Protein AF-0000000077861173 (afdb_homodimer)

Structure (mmCIF, N/CA/C/O backbone):
data_AF-0000000077861173-model_v1
#
loop_
_entity.id
_entity.type
_entity.pdbx_description
1 polymer 'Triosephosphate isomerase'
#
loop_
_atom_site.group_PDB
_atom_site.id
_atom_site.type_symbol
_atom_site.label_atom_id
_atom_site.label_alt_id
_atom_site.label_comp_id
_atom_site.label_asym_id
_atom_site.label_entity_id
_atom_site.label_seq_id
_atom_site.pdbx_PDB_ins_code
_atom_site.Cartn_x
_atom_site.Cartn_y
_atom_site.Cartn_z
_atom_site.occupancy
_atom_site.B_iso_or_equiv
_atom_site.auth_seq_id
_atom_site.auth_comp_id
_atom_site.auth_asym_id
_atom_site.auth_atom_id
_atom_site.pdbx_PDB_model_num
ATOM 1 N N . MET A 1 1 ? 20.094 -8.312 -11.578 1 61.41 1 MET A N 1
ATOM 2 C CA . MET A 1 1 ? 19.672 -9.531 -10.898 1 61.41 1 MET A CA 1
ATOM 3 C C . MET A 1 1 ? 18.688 -10.328 -11.766 1 61.41 1 MET A C 1
ATOM 5 O O . MET A 1 1 ? 17.969 -9.75 -12.586 1 61.41 1 MET A O 1
ATOM 9 N N . ALA A 1 2 ? 18.875 -11.594 -11.773 1 84.19 2 ALA A N 1
ATOM 10 C CA . ALA A 1 2 ? 18.141 -12.523 -12.617 1 84.19 2 ALA A CA 1
ATOM 11 C C . ALA A 1 2 ? 16.766 -12.828 -12.023 1 84.19 2 ALA A C 1
ATOM 13 O O . ALA A 1 2 ? 16.547 -12.664 -10.82 1 84.19 2 ALA A O 1
ATOM 14 N N . PHE A 1 3 ? 15.789 -12.984 -12.844 1 93.94 3 PHE A N 1
ATOM 15 C CA . PHE A 1 3 ? 14.477 -13.461 -12.414 1 93.94 3 PHE A CA 1
ATOM 16 C C . PHE A 1 3 ? 14.609 -14.758 -11.625 1 93.94 3 PHE A C 1
ATOM 18 O O . PHE A 1 3 ? 15.547 -15.531 -11.836 1 93.94 3 PHE A O 1
ATOM 25 N N . PRO A 1 4 ? 13.75 -14.953 -10.656 1 91.94 4 PRO A N 1
ATOM 26 C CA . PRO A 1 4 ? 13.758 -16.266 -10.016 1 91.94 4 PRO A CA 1
ATOM 27 C C . PRO A 1 4 ? 13.422 -17.391 -10.977 1 91.94 4 PRO A C 1
ATOM 29 O O . PRO A 1 4 ? 12.633 -17.203 -11.914 1 91.94 4 PRO A O 1
ATOM 32 N N . ALA A 1 5 ? 13.984 -18.469 -10.727 1 90.62 5 ALA A N 1
ATOM 33 C CA . ALA A 1 5 ? 13.648 -19.656 -11.516 1 90.62 5 ALA A CA 1
ATOM 34 C C . ALA A 1 5 ? 12.219 -20.109 -11.227 1 90.62 5 ALA A C 1
ATOM 36 O O . ALA A 1 5 ? 11.781 -20.109 -10.07 1 90.62 5 ALA A O 1
ATOM 37 N N . LEU A 1 6 ? 11.531 -20.469 -12.211 1 93.56 6 LEU A N 1
ATOM 38 C CA . LEU A 1 6 ? 10.18 -21 -12.062 1 93.56 6 LEU A CA 1
ATOM 39 C C . LEU A 1 6 ? 10.156 -22.5 -12.352 1 93.56 6 LEU A C 1
ATOM 41 O O . LEU A 1 6 ? 10.211 -22.922 -13.508 1 93.56 6 LEU A O 1
ATOM 45 N N . PRO A 1 7 ? 10.078 -23.281 -11.336 1 93.25 7 PRO A N 1
ATOM 46 C CA . PRO A 1 7 ? 9.961 -24.719 -11.586 1 93.25 7 PRO A CA 1
ATOM 47 C C . PRO A 1 7 ? 8.617 -25.109 -12.211 1 93.25 7 PRO A C 1
ATOM 49 O O . PRO A 1 7 ? 7.812 -24.234 -12.539 1 93.25 7 PRO A O 1
ATOM 52 N N . SER A 1 8 ? 8.398 -26.422 -12.328 1 92.12 8 SER A N 1
ATOM 53 C CA . SER A 1 8 ? 7.273 -26.922 -13.117 1 92.12 8 SER A CA 1
ATOM 54 C C . SER A 1 8 ? 5.949 -26.688 -12.398 1 92.12 8 SER A C 1
ATOM 56 O O . SER A 1 8 ? 4.902 -26.562 -13.039 1 92.12 8 SER A O 1
ATOM 58 N N . ASN A 1 9 ? 5.965 -26.672 -11.078 1 95.06 9 ASN A N 1
ATOM 59 C CA . ASN A 1 9 ? 4.754 -26.469 -10.289 1 95.06 9 ASN A CA 1
ATOM 60 C C . ASN A 1 9 ? 4.875 -25.25 -9.375 1 95.06 9 ASN A C 1
ATOM 62 O O . ASN A 1 9 ? 5.891 -25.078 -8.703 1 95.06 9 ASN A O 1
ATOM 66 N N . LEU A 1 10 ? 3.852 -24.469 -9.414 1 96.75 10 LEU A N 1
ATOM 67 C CA . LEU A 1 10 ? 3.832 -23.266 -8.602 1 96.75 10 LEU A CA 1
ATOM 68 C C . LEU A 1 10 ? 2.629 -23.25 -7.668 1 96.75 10 LEU A C 1
ATOM 70 O O . LEU A 1 10 ? 1.502 -23.5 -8.094 1 96.75 10 LEU A O 1
ATOM 74 N N . LEU A 1 11 ? 2.844 -23.062 -6.395 1 97.31 11 LEU A N 1
ATOM 75 C CA . LEU A 1 11 ? 1.806 -22.828 -5.395 1 97.31 11 LEU A CA 1
ATOM 76 C C . LEU A 1 11 ? 2.006 -21.469 -4.719 1 97.31 11 LEU A C 1
ATOM 78 O O . LEU A 1 11 ? 2.926 -21.297 -3.914 1 97.31 11 LEU A O 1
ATOM 82 N N . ILE A 1 12 ? 1.184 -20.516 -5.066 1 98.44 12 ILE A N 1
ATOM 83 C CA . ILE A 1 12 ? 1.327 -19.156 -4.594 1 98.44 12 ILE A CA 1
ATOM 84 C C . ILE A 1 12 ? 0.092 -18.75 -3.791 1 98.44 12 ILE A C 1
ATOM 86 O O . ILE A 1 12 ? -1.039 -18.938 -4.242 1 98.44 12 ILE A O 1
ATOM 90 N N . ILE A 1 13 ? 0.299 -18.219 -2.605 1 98.56 13 ILE A N 1
ATOM 91 C CA . ILE A 1 13 ? -0.786 -17.891 -1.69 1 98.56 13 ILE A CA 1
ATOM 92 C C . ILE A 1 13 ? -0.92 -16.375 -1.582 1 98.56 13 ILE A C 1
ATOM 94 O O . ILE A 1 13 ? 0.043 -15.68 -1.245 1 98.56 13 ILE A O 1
ATOM 98 N N . SER A 1 14 ? -2.027 -15.883 -1.861 1 98.25 14 SER A N 1
ATOM 99 C CA . SER A 1 14 ? -2.336 -14.469 -1.645 1 98.25 14 SER A CA 1
ATOM 100 C C . SER A 1 14 ? -3.195 -14.273 -0.398 1 98.25 14 SER A C 1
ATOM 102 O O . SER A 1 14 ? -4.258 -14.891 -0.269 1 98.25 14 SER A O 1
ATOM 104 N N . LEU A 1 15 ? -2.795 -13.391 0.45 1 98.56 15 LEU A N 1
ATOM 105 C CA . LEU A 1 15 ? -3.529 -13.188 1.693 1 98.56 15 LEU A CA 1
ATOM 106 C C . LEU A 1 15 ? -4.59 -12.102 1.526 1 98.56 15 LEU A C 1
ATOM 108 O O . LEU A 1 15 ? -5.5 -11.984 2.352 1 98.56 15 LEU A O 1
ATOM 112 N N . LYS A 1 16 ? -4.492 -11.312 0.431 1 97.88 16 LYS A N 1
ATOM 113 C CA . LYS A 1 16 ? -5.324 -10.125 0.315 1 97.88 16 LYS A CA 1
ATOM 114 C C . LYS A 1 16 ? -5.277 -9.289 1.596 1 97.88 16 LYS A C 1
ATOM 116 O O . LYS A 1 16 ? -4.199 -9.016 2.125 1 97.88 16 LYS A O 1
ATOM 121 N N . MET A 1 17 ? -6.383 -8.781 2.014 1 98.25 17 MET A N 1
ATOM 122 C CA . MET A 1 17 ? -6.422 -7.953 3.217 1 98.25 17 MET A CA 1
ATOM 123 C C . MET A 1 17 ? -7.148 -8.672 4.348 1 98.25 17 MET A C 1
ATOM 125 O O . MET A 1 17 ? -7.922 -8.062 5.082 1 98.25 17 MET A O 1
ATOM 129 N N . TYR A 1 18 ? -6.969 -10 4.52 1 98.06 18 TYR A N 1
ATOM 130 C CA . TYR A 1 18 ? -7.73 -10.781 5.484 1 98.06 18 TYR A CA 1
ATOM 131 C C . TYR A 1 18 ? -6.996 -10.859 6.82 1 98.06 18 TYR A C 1
ATOM 133 O O . TYR A 1 18 ? -7.59 -11.227 7.84 1 98.06 18 TYR A O 1
ATOM 141 N N . PHE A 1 19 ? -5.676 -10.602 6.816 1 98.38 19 PHE A N 1
ATOM 142 C CA . PHE A 1 19 ? -4.867 -10.875 8 1 98.38 19 PHE A CA 1
ATOM 143 C C . PHE A 1 19 ? -4.445 -9.578 8.68 1 98.38 19 PHE A C 1
ATOM 145 O O . PHE A 1 19 ? -3.926 -8.664 8.023 1 98.38 19 PHE A O 1
ATOM 152 N N . PRO A 1 20 ? -4.625 -9.469 10.023 1 98.06 20 PRO A N 1
ATOM 153 C CA . PRO A 1 20 ? -3.812 -8.492 10.75 1 98.06 20 PRO A CA 1
ATOM 154 C C . PRO A 1 20 ? -2.322 -8.828 10.727 1 98.06 20 PRO A C 1
ATOM 156 O O . PRO A 1 20 ? -1.948 -9.977 10.477 1 98.06 20 PRO A O 1
ATOM 159 N N . PRO A 1 21 ? -1.5 -7.887 10.992 1 98.31 21 PRO A N 1
ATOM 160 C CA . PRO A 1 21 ? -0.058 -8.086 10.828 1 98.31 21 PRO A CA 1
ATOM 161 C C . PRO A 1 21 ? 0.476 -9.25 11.656 1 98.31 21 PRO A C 1
ATOM 163 O O . PRO A 1 21 ? 1.237 -10.078 11.141 1 98.31 21 PRO A O 1
ATOM 166 N N . ALA A 1 22 ? 0.099 -9.367 12.875 1 98.44 22 ALA A N 1
ATOM 167 C CA . ALA A 1 22 ? 0.604 -10.438 13.727 1 98.44 22 ALA A CA 1
ATOM 168 C C . ALA A 1 22 ? 0.253 -11.812 13.156 1 98.44 22 ALA A C 1
ATOM 170 O O . ALA A 1 22 ? 1.07 -12.734 13.195 1 98.44 22 ALA A O 1
ATOM 171 N N . ARG A 1 23 ? -0.892 -11.938 12.617 1 98.62 23 ARG A N 1
ATOM 172 C CA . ARG A 1 23 ? -1.317 -13.211 12.039 1 98.62 23 ARG A CA 1
ATOM 173 C C . ARG A 1 23 ? -0.504 -13.539 10.789 1 98.62 23 ARG A C 1
ATOM 175 O O . ARG A 1 23 ? -0.162 -14.695 10.555 1 98.62 23 ARG A O 1
ATOM 182 N N . THR A 1 24 ? -0.242 -12.547 9.977 1 98.81 24 THR A N 1
ATOM 183 C CA . THR A 1 24 ? 0.571 -12.766 8.781 1 98.81 24 THR A CA 1
ATOM 184 C C . THR A 1 24 ? 1.924 -13.367 9.156 1 98.81 24 THR A C 1
ATOM 186 O O . THR A 1 24 ? 2.367 -14.336 8.531 1 98.81 24 THR A O 1
ATOM 189 N N . LEU A 1 25 ? 2.559 -12.781 10.195 1 98.81 25 LEU A N 1
ATOM 190 C CA . LEU A 1 25 ? 3.896 -13.211 10.586 1 98.81 25 LEU A CA 1
ATOM 191 C C . LEU A 1 25 ? 3.863 -14.617 11.18 1 98.81 25 LEU A C 1
ATOM 193 O O . LEU A 1 25 ? 4.711 -15.445 10.859 1 98.81 25 LEU A O 1
ATOM 197 N N . ASP A 1 26 ? 2.828 -14.875 11.992 1 98.75 26 ASP A N 1
ATOM 198 C CA . ASP A 1 26 ? 2.656 -16.203 12.547 1 98.75 26 ASP A CA 1
ATOM 199 C C . ASP A 1 26 ? 2.396 -17.234 11.445 1 98.75 26 ASP A C 1
ATOM 201 O O . ASP A 1 26 ? 2.92 -18.344 11.492 1 98.75 26 ASP A O 1
ATOM 205 N N . TYR A 1 27 ? 1.604 -16.844 10.539 1 98.88 27 TYR A N 1
ATOM 206 C CA . TYR A 1 27 ? 1.247 -17.703 9.414 1 98.88 27 TYR A CA 1
ATOM 207 C C . TYR A 1 27 ? 2.479 -18.078 8.602 1 98.88 27 TYR A C 1
ATOM 209 O O . TYR A 1 27 ? 2.689 -19.25 8.273 1 98.88 27 TYR A O 1
ATOM 217 N N . LEU A 1 28 ? 3.299 -17.094 8.227 1 98.81 28 LEU A N 1
ATOM 218 C CA . LEU A 1 28 ? 4.52 -17.344 7.469 1 98.81 28 LEU A CA 1
ATOM 219 C C . LEU A 1 28 ? 5.441 -18.297 8.234 1 98.81 28 LEU A C 1
ATOM 221 O O . LEU A 1 28 ? 5.98 -19.234 7.652 1 98.81 28 LEU A O 1
ATOM 225 N N . ARG A 1 29 ? 5.656 -18.047 9.555 1 98.62 29 ARG A N 1
ATOM 226 C CA . ARG A 1 29 ? 6.492 -18.922 10.367 1 98.62 29 ARG A CA 1
ATOM 227 C C . ARG A 1 29 ? 5.957 -20.344 10.367 1 98.62 29 ARG A C 1
ATOM 229 O O . ARG A 1 29 ? 6.727 -21.312 10.312 1 98.62 29 ARG A O 1
ATOM 236 N N . ALA A 1 30 ? 4.656 -20.422 10.398 1 98.62 30 ALA A N 1
ATOM 237 C CA . ALA A 1 30 ? 4.031 -21.734 10.383 1 98.62 30 ALA A CA 1
ATOM 238 C C . ALA A 1 30 ? 4.266 -22.438 9.047 1 98.62 30 ALA A C 1
ATOM 240 O O . ALA A 1 30 ? 4.516 -23.641 9.008 1 98.62 30 ALA A O 1
ATOM 241 N N . LEU A 1 31 ? 4.168 -21.734 7.945 1 98.38 31 LEU A N 1
ATOM 242 C CA . LEU A 1 31 ? 4.426 -22.312 6.629 1 98.38 31 LEU A CA 1
ATOM 243 C C . LEU A 1 31 ? 5.852 -22.844 6.539 1 98.38 31 LEU A C 1
ATOM 245 O O . LEU A 1 31 ? 6.098 -23.859 5.883 1 98.38 31 LEU A O 1
ATOM 249 N N . LEU A 1 32 ? 6.797 -22.188 7.211 1 97.25 32 LEU A N 1
ATOM 250 C CA . LEU A 1 32 ? 8.211 -22.516 7.109 1 97.25 32 LEU A CA 1
ATOM 251 C C . LEU A 1 32 ? 8.602 -23.578 8.133 1 97.25 32 LEU A C 1
ATOM 253 O O . LEU A 1 32 ? 9.695 -24.141 8.062 1 97.25 32 LEU A O 1
ATOM 257 N N . ASP A 1 33 ? 7.762 -23.828 9.141 1 96.94 33 ASP A N 1
ATOM 258 C CA . ASP A 1 33 ? 8.031 -24.797 10.195 1 96.94 33 ASP A CA 1
ATOM 259 C C . ASP A 1 33 ? 8.164 -26.219 9.625 1 96.94 33 ASP A C 1
ATOM 261 O O . ASP A 1 33 ? 7.219 -26.734 9.023 1 96.94 33 ASP A O 1
ATOM 265 N N . PRO A 1 34 ? 9.32 -26.859 9.836 1 93.94 34 PRO A N 1
ATOM 266 C CA . PRO A 1 34 ? 9.531 -28.203 9.281 1 93.94 34 PRO A CA 1
ATOM 267 C C . PRO A 1 34 ? 8.484 -29.203 9.758 1 93.94 34 PRO A C 1
ATOM 269 O O . PRO A 1 34 ? 8.188 -30.172 9.047 1 93.94 34 PRO A O 1
ATOM 272 N N . GLN A 1 35 ? 7.859 -28.953 10.828 1 95.12 35 GLN A N 1
ATOM 273 C CA . GLN A 1 35 ? 6.859 -29.875 11.375 1 95.12 35 GLN A CA 1
ATOM 274 C C . GLN A 1 35 ? 5.613 -29.906 10.492 1 95.12 35 GLN A C 1
ATOM 276 O O . GLN A 1 35 ? 4.848 -30.875 10.531 1 95.12 35 GLN A O 1
ATOM 281 N N . ASN A 1 36 ? 5.465 -28.906 9.695 1 95.56 36 ASN A N 1
ATOM 282 C CA . ASN A 1 36 ? 4.258 -28.828 8.883 1 95.56 36 ASN A CA 1
ATOM 283 C C . ASN A 1 36 ? 4.473 -29.422 7.496 1 95.56 36 ASN A C 1
ATOM 285 O O . ASN A 1 36 ? 3.52 -29.594 6.734 1 95.56 36 ASN A O 1
ATOM 289 N N . ASP A 1 37 ? 5.676 -29.734 7.133 1 94.38 37 ASP A N 1
ATOM 290 C CA . ASP A 1 37 ? 6.031 -30.469 5.93 1 94.38 37 ASP A CA 1
ATOM 291 C C . ASP A 1 37 ? 5.531 -29.766 4.672 1 94.38 37 ASP A C 1
ATOM 293 O O . ASP A 1 37 ? 5.02 -30.406 3.754 1 94.38 37 ASP A O 1
ATOM 297 N N . ILE A 1 38 ? 5.586 -28.438 4.66 1 96.25 38 ILE A N 1
ATOM 298 C CA . ILE A 1 38 ? 5.129 -27.641 3.525 1 96.25 38 ILE A CA 1
ATOM 299 C C . ILE A 1 38 ? 6.312 -27.312 2.617 1 96.25 38 ILE A C 1
ATOM 301 O O . ILE A 1 38 ? 6.289 -27.625 1.423 1 96.25 38 ILE A O 1
ATOM 305 N N . VAL A 1 39 ? 7.324 -26.75 3.232 1 94.75 39 VAL A N 1
ATOM 306 C CA . VAL A 1 39 ? 8.555 -26.453 2.508 1 94.75 39 VAL A CA 1
ATOM 307 C C . VAL A 1 39 ? 9.531 -27.625 2.66 1 94.75 39 VAL A C 1
ATOM 309 O O . VAL A 1 39 ? 10.156 -27.781 3.711 1 94.75 39 VAL A O 1
ATOM 312 N N . ARG A 1 40 ? 9.703 -28.391 1.607 1 90.06 40 ARG A N 1
ATOM 313 C CA . ARG A 1 40 ? 10.57 -29.562 1.659 1 90.06 40 ARG A CA 1
ATOM 314 C C . ARG A 1 40 ? 11.727 -29.438 0.672 1 90.06 40 ARG A C 1
ATOM 316 O O . ARG A 1 40 ? 11.508 -29.25 -0.526 1 90.06 40 ARG A O 1
ATOM 323 N N . PRO A 1 41 ? 12.883 -29.688 1.15 1 84.31 41 PRO A N 1
ATOM 324 C CA . PRO A 1 41 ? 14.055 -29.594 0.269 1 84.31 41 PRO A CA 1
ATOM 325 C C . PRO A 1 41 ? 13.969 -30.547 -0.928 1 84.31 41 PRO A C 1
ATOM 327 O O . PRO A 1 41 ? 14.414 -30.203 -2.025 1 84.31 41 PRO A O 1
ATOM 330 N N . ALA A 1 42 ? 13.383 -31.641 -0.751 1 84.94 42 ALA A N 1
ATOM 331 C CA . ALA A 1 42 ? 13.32 -32.656 -1.801 1 84.94 42 ALA A CA 1
ATOM 332 C C . ALA A 1 42 ? 12.469 -32.188 -2.973 1 84.94 42 ALA A C 1
ATOM 334 O O . ALA A 1 42 ? 12.609 -32.656 -4.094 1 84.94 42 ALA A O 1
ATOM 335 N N . ASN A 1 43 ? 11.617 -31.203 -2.717 1 88.38 43 ASN A N 1
ATOM 336 C CA . ASN A 1 43 ? 10.672 -30.75 -3.73 1 88.38 43 ASN A CA 1
ATOM 337 C C . ASN A 1 43 ? 11.094 -29.406 -4.328 1 88.38 43 ASN A C 1
ATOM 339 O O . ASN A 1 43 ? 10.43 -28.891 -5.227 1 88.38 43 ASN A O 1
ATOM 343 N N . ARG A 1 44 ? 12.164 -28.828 -3.969 1 85.5 44 ARG A N 1
ATOM 344 C CA . ARG A 1 44 ? 12.523 -27.453 -4.25 1 85.5 44 ARG A CA 1
ATOM 345 C C . ARG A 1 44 ? 12.734 -27.234 -5.742 1 85.5 44 ARG A C 1
ATOM 347 O O . ARG A 1 44 ? 12.508 -26.125 -6.25 1 85.5 44 ARG A O 1
ATOM 354 N N . SER A 1 45 ? 13.156 -28.25 -6.402 1 88 45 SER A N 1
ATOM 355 C CA . SER A 1 45 ? 13.422 -28.109 -7.832 1 88 45 SER A CA 1
ATOM 356 C C . SER A 1 45 ? 12.148 -28.297 -8.648 1 88 45 SER A C 1
ATOM 358 O O . SER A 1 45 ? 12.117 -28 -9.844 1 88 45 SER A O 1
ATOM 360 N N . LYS A 1 46 ? 11.086 -28.734 -8.023 1 92.56 46 LYS A N 1
ATOM 361 C CA . LYS A 1 46 ? 9.883 -29.094 -8.773 1 92.56 46 LYS A CA 1
ATOM 362 C C . LYS A 1 46 ? 8.688 -28.25 -8.336 1 92.56 46 LYS A C 1
ATOM 364 O O . LYS A 1 46 ? 7.672 -28.188 -9.031 1 92.56 46 LYS A O 1
ATOM 369 N N . LEU A 1 47 ? 8.805 -27.672 -7.156 1 93.94 47 LEU A N 1
ATOM 370 C CA . LEU A 1 47 ? 7.684 -26.953 -6.562 1 93.94 47 LEU A CA 1
ATOM 371 C C . LEU A 1 47 ? 8.141 -25.625 -5.992 1 93.94 47 LEU A C 1
ATOM 373 O O . LEU A 1 47 ? 9.039 -25.578 -5.152 1 93.94 47 LEU A O 1
ATOM 377 N N . LEU A 1 48 ? 7.551 -24.578 -6.48 1 94.56 48 LEU A N 1
ATOM 378 C CA . LEU A 1 48 ? 7.789 -23.25 -5.926 1 94.56 48 LEU A CA 1
ATOM 379 C C . LEU A 1 48 ? 6.621 -22.812 -5.051 1 94.56 48 LEU A C 1
ATOM 381 O O . LEU A 1 48 ? 5.461 -22.906 -5.461 1 94.56 48 LEU A O 1
ATOM 385 N N . LEU A 1 49 ? 6.938 -22.453 -3.836 1 96.81 49 LEU A N 1
ATOM 386 C CA . LEU A 1 49 ? 5.98 -21.875 -2.904 1 96.81 49 LEU A CA 1
ATOM 387 C C . LEU A 1 49 ? 6.238 -20.375 -2.715 1 96.81 49 LEU A C 1
ATOM 389 O O . LEU A 1 49 ? 7.395 -19.953 -2.652 1 96.81 49 LEU A O 1
ATOM 393 N N . ALA A 1 50 ? 5.215 -19.625 -2.686 1 98.25 50 ALA A N 1
ATOM 394 C CA . ALA A 1 50 ? 5.355 -18.188 -2.432 1 98.25 50 ALA A CA 1
ATOM 395 C C . ALA A 1 50 ? 4.18 -17.656 -1.612 1 98.25 50 ALA A C 1
ATOM 397 O O . ALA A 1 50 ? 3.072 -18.203 -1.686 1 98.25 50 ALA A O 1
ATOM 398 N N . LEU A 1 51 ? 4.441 -16.688 -0.816 1 98.88 51 LEU A N 1
ATOM 399 C CA . LEU A 1 51 ? 3.418 -15.961 -0.074 1 98.88 51 LEU A CA 1
ATOM 400 C C . LEU A 1 51 ? 3.344 -14.508 -0.532 1 98.88 51 LEU A C 1
ATOM 402 O O . LEU A 1 51 ? 4.375 -13.836 -0.665 1 98.88 51 LEU A O 1
ATOM 406 N N . ILE A 1 52 ? 2.178 -14.062 -0.796 1 98.88 52 ILE A N 1
ATOM 407 C CA . ILE A 1 52 ? 1.913 -12.664 -1.116 1 98.88 52 ILE A CA 1
ATOM 408 C C . ILE A 1 52 ? 1.124 -12.016 0.018 1 98.88 52 ILE A C 1
ATOM 410 O O . ILE A 1 52 ? -0.107 -12.086 0.046 1 98.88 52 ILE A O 1
ATOM 414 N N . PRO A 1 53 ? 1.797 -11.422 0.961 1 98.88 53 PRO A N 1
ATOM 415 C CA . PRO A 1 53 ? 1.14 -10.758 2.09 1 98.88 53 PRO A CA 1
ATOM 416 C C . PRO A 1 53 ? 0.737 -9.32 1.775 1 98.88 53 PRO A C 1
ATOM 418 O O . PRO A 1 53 ? 0.959 -8.844 0.66 1 98.88 53 PRO A O 1
ATOM 421 N N . ASP A 1 54 ? 0.074 -8.672 2.705 1 98.25 54 ASP A N 1
ATOM 422 C CA . ASP A 1 54 ? -0.201 -7.246 2.545 1 98.25 54 ASP A CA 1
ATOM 423 C C . ASP A 1 54 ? 1.093 -6.434 2.539 1 98.25 54 ASP A C 1
ATOM 425 O O . ASP A 1 54 ? 2.143 -6.926 2.959 1 98.25 54 ASP A O 1
ATOM 429 N N . PHE A 1 55 ? 1.084 -5.203 2.117 1 98.75 55 PHE A N 1
ATOM 430 C CA . PHE A 1 55 ? 2.268 -4.367 1.954 1 98.75 55 PHE A CA 1
ATOM 431 C C . PHE A 1 55 ? 2.965 -4.148 3.291 1 98.75 55 PHE A C 1
ATOM 433 O O . PHE A 1 55 ? 4.195 -4.145 3.361 1 98.75 55 PHE A O 1
ATOM 440 N N . LEU A 1 56 ? 2.176 -4.004 4.332 1 98.69 56 LEU A N 1
ATOM 441 C CA . LEU A 1 56 ? 2.688 -3.566 5.625 1 98.69 56 LEU A CA 1
ATOM 442 C C . LEU A 1 56 ? 3.564 -4.645 6.258 1 98.69 56 LEU A C 1
ATOM 444 O O . LEU A 1 56 ? 4.402 -4.344 7.109 1 98.69 56 LEU A O 1
ATOM 448 N N . THR A 1 57 ? 3.416 -5.898 5.797 1 98.75 57 THR A N 1
ATOM 449 C CA . THR A 1 57 ? 4.148 -6.984 6.441 1 98.75 57 THR A CA 1
ATOM 450 C C . THR A 1 57 ? 5.238 -7.523 5.523 1 98.75 57 THR A C 1
ATOM 452 O O . THR A 1 57 ? 5.906 -8.508 5.852 1 98.75 57 THR A O 1
ATOM 455 N N . ILE A 1 58 ? 5.441 -6.859 4.391 1 98.88 58 ILE A N 1
ATOM 456 C CA . ILE A 1 58 ? 6.48 -7.32 3.477 1 98.88 58 ILE A CA 1
ATOM 457 C C . ILE A 1 58 ? 7.848 -7.227 4.152 1 98.88 58 ILE A C 1
ATOM 459 O O . ILE A 1 58 ? 8.641 -8.164 4.09 1 98.88 58 ILE A O 1
ATOM 463 N N . TYR A 1 59 ? 8.125 -6.125 4.844 1 98.75 59 TYR A N 1
ATOM 464 C CA . TYR A 1 59 ? 9.422 -5.914 5.477 1 98.75 59 TYR A CA 1
ATOM 465 C C . TYR A 1 59 ? 9.711 -7 6.504 1 98.75 59 TYR A C 1
ATOM 467 O O . TYR A 1 59 ? 10.719 -7.699 6.41 1 98.75 59 TYR A O 1
ATOM 475 N N . PRO A 1 60 ? 8.805 -7.219 7.477 1 98.62 60 PRO A N 1
ATOM 476 C CA . PRO A 1 60 ? 9.094 -8.258 8.461 1 98.62 60 PRO A CA 1
ATOM 477 C C . PRO A 1 60 ? 9.047 -9.664 7.867 1 98.62 60 PRO A C 1
ATOM 479 O O . PRO A 1 60 ? 9.75 -10.562 8.336 1 98.62 60 PRO A O 1
ATOM 482 N N . CYS A 1 61 ? 8.242 -9.906 6.824 1 98.88 61 CYS A N 1
ATOM 483 C CA . CYS A 1 61 ? 8.25 -11.195 6.141 1 98.88 61 CYS A CA 1
ATOM 484 C C . CYS A 1 61 ? 9.602 -11.461 5.496 1 98.88 61 CYS A C 1
ATOM 486 O O . CYS A 1 61 ? 10.117 -12.578 5.543 1 98.88 61 CYS A O 1
ATOM 488 N N . HIS A 1 62 ? 10.133 -10.422 4.879 1 98.56 62 HIS A N 1
ATOM 489 C CA . HIS A 1 62 ? 11.461 -10.547 4.297 1 98.56 62 HIS A CA 1
ATOM 490 C C . HIS A 1 62 ? 12.492 -10.938 5.348 1 98.56 62 HIS A C 1
ATOM 492 O O . HIS A 1 62 ? 13.359 -11.781 5.094 1 98.56 62 HIS A O 1
ATOM 498 N N . GLU A 1 63 ? 12.422 -10.336 6.539 1 98.25 63 GLU A N 1
ATOM 499 C CA . GLU A 1 63 ? 13.344 -10.656 7.625 1 98.25 63 GLU A CA 1
ATOM 500 C C . GLU A 1 63 ? 13.188 -12.102 8.07 1 98.25 63 GLU A C 1
ATOM 502 O O . GLU A 1 63 ? 14.18 -12.789 8.32 1 98.25 63 GLU A O 1
ATOM 507 N N . ILE A 1 64 ? 11.938 -12.531 8.172 1 98.38 64 ILE A N 1
ATOM 508 C CA . ILE A 1 64 ? 11.664 -13.906 8.57 1 98.38 64 ILE A CA 1
ATOM 509 C C . ILE A 1 64 ? 12.258 -14.867 7.543 1 98.38 64 ILE A C 1
ATOM 511 O O . ILE A 1 64 ? 12.922 -15.844 7.906 1 98.38 64 ILE A O 1
ATOM 515 N N . LEU A 1 65 ? 12.094 -14.594 6.27 1 97.62 65 LEU A N 1
ATOM 516 C CA . LEU A 1 65 ? 12.578 -15.453 5.199 1 97.62 65 LEU A CA 1
ATOM 517 C C . LEU A 1 65 ? 14.102 -15.469 5.16 1 97.62 65 LEU A C 1
ATOM 519 O O . LEU A 1 65 ? 14.719 -16.516 4.926 1 97.62 65 LEU A O 1
ATOM 523 N N . ALA A 1 66 ? 14.695 -14.305 5.379 1 96.19 66 ALA A N 1
ATOM 524 C CA . ALA A 1 66 ? 16.156 -14.219 5.414 1 96.19 66 ALA A CA 1
ATOM 525 C C . ALA A 1 66 ? 16.734 -15.078 6.535 1 96.19 66 ALA A C 1
ATOM 527 O O . ALA A 1 66 ? 17.734 -15.781 6.34 1 96.19 66 ALA A O 1
ATOM 528 N N . ARG A 1 67 ? 16.141 -15.055 7.711 1 96.25 67 ARG A N 1
ATOM 529 C CA . ARG A 1 67 ? 16.578 -15.859 8.844 1 96.25 67 ARG A CA 1
ATOM 530 C C . ARG A 1 67 ? 16.375 -17.344 8.57 1 96.25 67 ARG A C 1
ATOM 532 O O . ARG A 1 67 ? 17.219 -18.172 8.922 1 96.25 67 ARG A O 1
ATOM 539 N N . TYR A 1 68 ? 15.297 -17.609 7.957 1 95.75 68 TYR A N 1
ATOM 540 C CA . TYR A 1 68 ? 15.016 -18.984 7.594 1 95.75 68 TYR A CA 1
ATOM 541 C C . TYR A 1 68 ? 16.078 -19.531 6.641 1 95.75 68 TYR A C 1
ATOM 543 O O . TYR A 1 68 ? 16.641 -20.594 6.879 1 95.75 68 TYR A O 1
ATOM 551 N N . GLU A 1 69 ? 16.359 -18.75 5.609 1 93.31 69 GLU A N 1
ATOM 552 C CA . GLU A 1 69 ? 17.359 -19.172 4.629 1 93.31 69 GLU A CA 1
ATOM 553 C C . GLU A 1 69 ? 18.734 -19.312 5.266 1 93.31 69 GLU A C 1
ATOM 555 O O . GLU A 1 69 ? 19.5 -20.219 4.922 1 93.31 69 GLU A O 1
ATOM 560 N N . ALA A 1 70 ? 19.047 -18.438 6.176 1 94 70 ALA A N 1
ATOM 561 C CA . ALA A 1 70 ? 20.328 -18.469 6.867 1 94 70 ALA A CA 1
ATOM 562 C C . ALA A 1 70 ? 20.453 -19.719 7.734 1 94 70 ALA A C 1
ATOM 564 O O . ALA A 1 70 ? 21.562 -20.141 8.062 1 94 70 ALA A O 1
ATOM 565 N N . SER A 1 71 ? 19.375 -20.266 8.117 1 93 71 SER A N 1
ATOM 566 C CA . SER A 1 71 ? 19.359 -21.438 8.984 1 93 71 SER A CA 1
ATOM 567 C C . SER A 1 71 ? 19.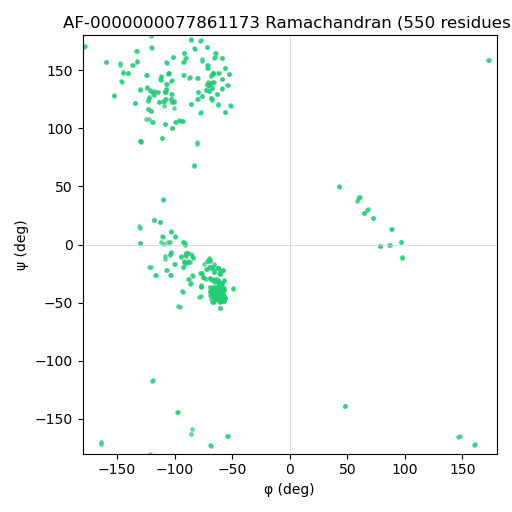531 -22.734 8.18 1 93 71 SER A C 1
ATOM 569 O O . SER A 1 71 ? 19.781 -23.797 8.742 1 93 71 SER A O 1
ATOM 571 N N . LEU A 1 72 ? 19.422 -22.625 6.887 1 89.88 72 LEU A N 1
ATOM 572 C CA . LEU A 1 72 ? 19.516 -23.781 6.008 1 89.88 72 LEU A CA 1
ATOM 573 C C . LEU A 1 72 ? 20.953 -24.031 5.574 1 89.88 72 LEU A C 1
ATOM 575 O O . LEU A 1 72 ? 21.797 -23.125 5.664 1 89.88 72 LEU A O 1
ATOM 579 N N . ALA A 1 73 ? 21.25 -25.234 5.125 1 87.94 73 ALA A N 1
ATOM 580 C CA . ALA A 1 73 ? 22.547 -25.531 4.5 1 87.94 73 ALA A CA 1
ATOM 581 C C . ALA A 1 73 ? 22.672 -24.812 3.156 1 87.94 73 ALA A C 1
ATOM 583 O O . ALA A 1 73 ? 21.688 -24.609 2.455 1 87.94 73 ALA A O 1
ATOM 584 N N . PRO A 1 74 ? 23.875 -24.406 2.832 1 82.75 74 PRO A N 1
ATOM 585 C CA . PRO A 1 74 ? 24.094 -23.656 1.595 1 82.75 74 PRO A CA 1
ATOM 586 C C . PRO A 1 74 ? 23.453 -24.328 0.377 1 82.75 74 PRO A C 1
ATOM 588 O O . PRO A 1 74 ? 22.922 -23.641 -0.504 1 82.75 74 PRO A O 1
ATOM 591 N N . GLU A 1 75 ? 23.484 -25.578 0.322 1 81.06 75 GLU A N 1
ATOM 592 C CA . GLU A 1 75 ? 22.953 -26.328 -0.809 1 81.06 75 GLU A CA 1
ATOM 593 C C . GLU A 1 75 ? 21.422 -26.281 -0.832 1 81.06 75 GLU A C 1
ATOM 595 O O . GLU A 1 75 ? 20.797 -26.594 -1.854 1 81.06 75 GLU A O 1
ATOM 600 N N . ASP A 1 76 ? 20.922 -25.844 0.29 1 78 76 ASP A N 1
ATOM 601 C CA . ASP A 1 76 ? 19.469 -25.875 0.426 1 78 76 ASP A CA 1
ATOM 602 C C . ASP A 1 76 ? 18.859 -24.5 0.169 1 78 76 ASP A C 1
ATOM 604 O O . ASP A 1 76 ? 17.641 -24.312 0.267 1 78 76 ASP A O 1
ATOM 608 N N . VAL A 1 77 ? 19.672 -23.578 -0.252 1 77.69 77 VAL A N 1
ATOM 609 C CA . VAL A 1 77 ? 19.188 -22.219 -0.412 1 77.69 77 VAL A CA 1
ATOM 610 C C . VAL A 1 77 ? 19.078 -21.875 -1.896 1 77.69 77 VAL A C 1
ATOM 612 O O . VAL A 1 77 ? 18.375 -20.922 -2.271 1 77.69 77 VAL A O 1
ATOM 615 N N . SER A 1 78 ? 19.625 -22.766 -2.775 1 78.25 78 SER A N 1
ATOM 616 C CA . SER A 1 78 ? 19.625 -22.484 -4.207 1 78.25 78 SER A CA 1
ATOM 617 C C . SER A 1 78 ? 18.969 -23.625 -4.992 1 78.25 78 SER A C 1
ATOM 619 O O . SER A 1 78 ? 19.5 -24.734 -5.039 1 78.25 78 SER A O 1
ATOM 621 N N . PRO A 1 79 ? 17.75 -23.266 -5.48 1 80.62 79 PRO A N 1
ATOM 622 C CA . PRO A 1 79 ? 17.016 -22 -5.496 1 80.62 79 PRO A CA 1
ATOM 623 C C . PRO A 1 79 ? 16.281 -21.734 -4.184 1 80.62 79 PRO A C 1
ATOM 625 O O . PRO A 1 79 ? 16.125 -22.625 -3.357 1 80.62 79 PRO A O 1
ATOM 628 N N . PRO A 1 80 ? 15.812 -20.531 -4.055 1 81.69 80 PRO A N 1
ATOM 629 C CA . PRO A 1 80 ? 15.117 -20.219 -2.805 1 81.69 80 PRO A CA 1
ATOM 630 C C . PRO A 1 80 ? 13.914 -21.141 -2.562 1 81.69 80 PRO A C 1
ATOM 632 O O . PRO A 1 80 ? 13.117 -21.375 -3.477 1 81.69 80 PRO A O 1
ATOM 635 N N . PRO A 1 81 ? 13.805 -21.641 -1.392 1 85.38 81 PRO A N 1
ATOM 636 C CA . PRO A 1 81 ? 12.742 -22.594 -1.078 1 85.38 81 PRO A CA 1
ATOM 637 C C . PRO A 1 81 ? 11.367 -21.953 -0.993 1 85.38 81 PRO A C 1
ATOM 639 O O . PRO A 1 81 ? 10.352 -22.656 -1.052 1 85.38 81 PRO A O 1
ATOM 642 N N . PHE A 1 82 ? 11.422 -20.672 -0.774 1 94.62 82 PHE A N 1
ATOM 643 C CA . PHE A 1 82 ? 10.18 -19.938 -0.535 1 94.62 82 PHE A CA 1
ATOM 644 C C . PHE A 1 82 ? 10.32 -18.484 -0.969 1 94.62 82 PHE A C 1
ATOM 646 O O . PHE A 1 82 ? 11.297 -17.812 -0.62 1 94.62 82 PHE A O 1
ATOM 653 N N . LEU A 1 83 ? 9.359 -18.016 -1.781 1 97.31 83 LEU A N 1
ATOM 654 C CA . LEU A 1 83 ? 9.477 -16.656 -2.314 1 97.31 83 LEU A CA 1
ATOM 655 C C . LEU A 1 83 ? 8.477 -15.719 -1.649 1 97.31 83 LEU A C 1
ATOM 657 O O . LEU A 1 83 ? 7.484 -16.172 -1.078 1 97.31 83 LEU A O 1
ATOM 661 N N . LEU A 1 84 ? 8.82 -14.469 -1.699 1 98.75 84 LEU A N 1
ATOM 662 C CA . LEU A 1 84 ? 7.977 -13.383 -1.219 1 98.75 84 LEU A CA 1
ATOM 663 C C . LEU A 1 84 ? 7.402 -12.586 -2.385 1 98.75 84 LEU A C 1
ATOM 665 O O . LEU A 1 84 ? 8.109 -12.281 -3.344 1 98.75 84 LEU A O 1
ATOM 669 N N . GLY A 1 85 ? 6.105 -12.312 -2.312 1 98.88 85 GLY A N 1
ATOM 670 C CA . GLY A 1 85 ? 5.477 -11.5 -3.34 1 98.88 85 GLY A CA 1
ATOM 671 C C . GLY A 1 85 ? 4.832 -10.242 -2.791 1 98.88 85 GLY A C 1
ATOM 672 O O . GLY A 1 85 ? 4.926 -9.961 -1.594 1 98.88 85 GLY A O 1
ATOM 673 N N . ALA A 1 86 ? 4.254 -9.484 -3.68 1 98.94 86 ALA A N 1
ATOM 674 C CA . ALA A 1 86 ? 3.49 -8.281 -3.359 1 98.94 86 ALA A CA 1
ATOM 675 C C . ALA A 1 86 ? 2.158 -8.266 -4.105 1 98.94 86 ALA A C 1
ATOM 677 O O . ALA A 1 86 ? 2.025 -8.867 -5.168 1 98.94 86 ALA A O 1
ATOM 678 N N . GLN A 1 87 ? 1.238 -7.543 -3.609 1 98.81 87 GLN A N 1
ATOM 679 C CA . GLN A 1 87 ? -0.129 -7.605 -4.113 1 98.81 87 GLN A CA 1
ATOM 680 C C . GLN A 1 87 ? -0.345 -6.605 -5.246 1 98.81 87 GLN A C 1
ATOM 682 O O . GLN A 1 87 ? -1.437 -6.527 -5.812 1 98.81 87 GLN A O 1
ATOM 687 N N . ASP A 1 88 ? 0.652 -5.746 -5.5 1 98.69 88 ASP A N 1
ATOM 688 C CA . ASP A 1 88 ? 0.604 -4.711 -6.527 1 98.69 88 ASP A CA 1
ATOM 689 C C . ASP A 1 88 ? 1.917 -3.934 -6.586 1 98.69 88 ASP A C 1
ATOM 691 O O . ASP A 1 88 ? 2.789 -4.113 -5.734 1 98.69 88 ASP A O 1
ATOM 695 N N . CYS A 1 89 ? 2.039 -3.146 -7.566 1 98.5 89 CYS A N 1
ATOM 696 C CA . CYS A 1 89 ? 3.08 -2.125 -7.613 1 98.5 89 CYS A CA 1
ATOM 697 C C . CYS A 1 89 ? 2.719 -1.021 -8.602 1 98.5 89 CYS A C 1
ATOM 699 O O . CYS A 1 89 ? 1.856 -1.208 -9.461 1 98.5 89 CYS A O 1
ATOM 701 N N . PHE A 1 90 ? 3.279 0.113 -8.414 1 98.31 90 PHE A N 1
ATOM 702 C CA . PHE A 1 90 ? 3.158 1.195 -9.383 1 98.31 90 PHE A CA 1
ATOM 703 C C . PHE A 1 90 ? 4.082 0.963 -10.578 1 98.31 90 PHE A C 1
ATOM 705 O O . PHE A 1 90 ? 4.824 -0.019 -10.609 1 98.31 90 PHE A O 1
ATOM 712 N N . TRP A 1 91 ? 4.012 1.833 -11.578 1 98.5 91 TRP A N 1
ATOM 713 C CA . TRP A 1 91 ? 4.801 1.58 -12.781 1 98.5 91 TRP A CA 1
ATOM 714 C C . TRP A 1 91 ? 6.035 2.477 -12.82 1 98.5 91 TRP A C 1
ATOM 716 O O . TRP A 1 91 ? 6.906 2.305 -13.672 1 98.5 91 TRP A O 1
ATOM 726 N N . GLU A 1 92 ? 6.172 3.434 -11.891 1 98.25 92 GLU A N 1
ATOM 727 C CA . GLU A 1 92 ? 7.379 4.23 -11.727 1 98.25 92 GLU A CA 1
ATOM 728 C C . GLU A 1 92 ? 8.172 3.791 -10.492 1 98.25 92 GLU A C 1
ATOM 730 O O . GLU A 1 92 ? 7.586 3.424 -9.477 1 98.25 92 GLU A O 1
ATOM 735 N N . PRO A 1 93 ? 9.477 3.895 -10.562 1 98.25 93 PRO A N 1
ATOM 736 C CA . PRO A 1 93 ? 10.281 3.445 -9.422 1 98.25 93 PRO A CA 1
ATOM 737 C C . PRO A 1 93 ? 10.273 4.441 -8.266 1 98.25 93 PRO A C 1
ATOM 739 O O . PRO A 1 93 ? 10.391 4.047 -7.102 1 98.25 93 PRO A O 1
ATOM 742 N N . LEU A 1 94 ? 10.266 5.766 -8.594 1 97.94 94 LEU A N 1
ATOM 743 C CA . LEU A 1 94 ? 10.266 6.863 -7.629 1 97.94 94 LEU A CA 1
ATOM 744 C C . LEU A 1 94 ? 9.492 8.062 -8.164 1 97.94 94 LEU A C 1
ATOM 746 O O . LEU A 1 94 ? 9.344 8.211 -9.375 1 97.94 94 LEU A O 1
ATOM 750 N N . GLY A 1 95 ? 8.992 8.914 -7.242 1 97.25 95 GLY A N 1
ATOM 751 C CA . GLY A 1 95 ? 8.391 10.156 -7.688 1 97.25 95 GLY A CA 1
ATOM 752 C C . GLY A 1 95 ? 7.227 10.602 -6.824 1 97.25 95 GLY A C 1
ATOM 753 O O . GLY A 1 95 ? 7.094 10.164 -5.68 1 97.25 95 GLY A O 1
ATOM 754 N N . ALA A 1 96 ? 6.445 11.586 -7.395 1 96.38 96 ALA A N 1
ATOM 755 C CA . ALA A 1 96 ? 5.332 12.211 -6.68 1 96.38 96 ALA A CA 1
ATOM 756 C C . ALA A 1 96 ? 4.074 11.352 -6.773 1 96.38 96 ALA A C 1
ATOM 758 O O . ALA A 1 96 ? 3.064 11.773 -7.344 1 96.38 96 ALA A O 1
ATOM 759 N N . TYR A 1 97 ? 4.164 10.211 -6.121 1 97.62 97 TYR A N 1
ATOM 760 C CA . TYR A 1 97 ? 3.059 9.25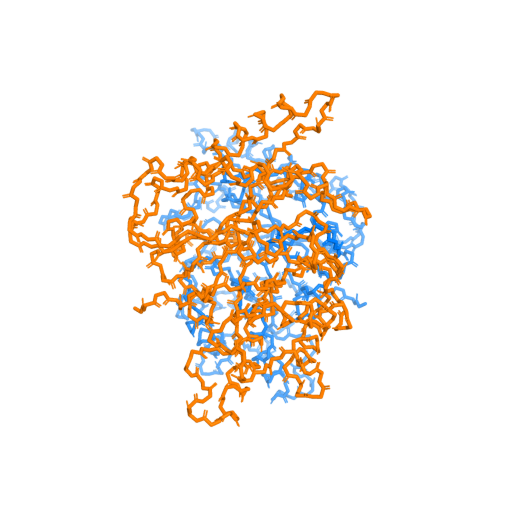8 -6.168 1 97.62 97 TYR A CA 1
ATOM 761 C C . TYR A 1 97 ? 2.66 8.812 -4.766 1 97.62 97 TYR A C 1
ATOM 763 O O . TYR A 1 97 ? 3.143 7.793 -4.27 1 97.62 97 TYR A O 1
ATOM 771 N N . THR A 1 98 ? 1.75 9.586 -4.184 1 97.75 98 THR A N 1
ATOM 772 C CA . THR A 1 98 ? 1.276 9.359 -2.82 1 97.75 98 THR A CA 1
ATOM 773 C C . THR A 1 98 ? 0.482 8.062 -2.732 1 97.75 98 THR A C 1
ATOM 775 O O . THR A 1 98 ? -0.439 7.836 -3.52 1 97.75 98 THR A O 1
ATOM 778 N N . GLY A 1 99 ? 0.868 7.184 -1.848 1 97.38 99 GLY A N 1
ATOM 779 C CA . GLY A 1 99 ? 0.084 5.992 -1.554 1 97.38 99 GLY A CA 1
ATOM 780 C C . GLY A 1 99 ? 0.392 4.832 -2.479 1 97.38 99 GLY A C 1
ATOM 781 O O . GLY A 1 99 ? -0.212 3.764 -2.365 1 97.38 99 GLY A O 1
ATOM 782 N N . GLU A 1 100 ? 1.297 5.023 -3.434 1 97.75 100 GLU A N 1
ATOM 783 C CA . GLU A 1 100 ? 1.671 3.939 -4.336 1 97.75 100 GLU A CA 1
ATOM 784 C C . GLU A 1 100 ? 2.867 3.158 -3.797 1 97.75 100 GLU A C 1
ATOM 786 O O . GLU A 1 100 ? 3.52 3.592 -2.846 1 97.75 100 GLU A O 1
ATOM 791 N N . VAL A 1 101 ? 3.084 2 -4.352 1 98.62 101 VAL A N 1
ATOM 792 C CA . VAL A 1 101 ? 4.148 1.104 -3.916 1 98.62 101 VAL A CA 1
ATOM 793 C C . VAL A 1 101 ? 5.199 0.972 -5.02 1 98.62 101 VAL A C 1
ATOM 795 O O . VAL A 1 101 ? 4.887 0.545 -6.133 1 98.62 101 VAL A O 1
ATOM 798 N N . SER A 1 102 ? 6.402 1.276 -4.73 1 98.81 102 SER A N 1
ATOM 799 C CA . SER A 1 102 ? 7.516 1.332 -5.676 1 98.81 102 SER A CA 1
ATOM 800 C C . SER A 1 102 ? 8.008 -0.067 -6.035 1 98.81 102 SER A C 1
ATOM 802 O O . SER A 1 102 ? 8.336 -0.862 -5.152 1 98.81 102 SER A O 1
ATOM 804 N N . PRO A 1 103 ? 8.094 -0.351 -7.352 1 98.75 103 PRO A N 1
ATOM 805 C CA . PRO A 1 103 ? 8.719 -1.626 -7.719 1 98.75 103 PRO A CA 1
ATOM 806 C C . PRO A 1 103 ? 10.18 -1.717 -7.285 1 98.75 103 PRO A C 1
ATOM 808 O O . PRO A 1 103 ? 10.656 -2.801 -6.945 1 98.75 103 PRO A O 1
ATOM 811 N N . LEU A 1 104 ? 10.844 -0.605 -7.25 1 98.69 104 LEU A N 1
ATOM 812 C CA . LEU A 1 104 ? 12.219 -0.554 -6.766 1 98.69 104 LEU A CA 1
ATOM 813 C C . LEU A 1 104 ? 12.289 -0.928 -5.289 1 98.69 104 LEU A C 1
ATOM 815 O O . LEU A 1 104 ? 13.148 -1.712 -4.883 1 98.69 104 LEU A O 1
ATOM 819 N N . ALA A 1 105 ? 11.398 -0.354 -4.508 1 98.75 105 ALA A N 1
ATOM 820 C CA . ALA A 1 105 ? 11.359 -0.64 -3.076 1 98.75 105 ALA A CA 1
ATOM 821 C C . ALA A 1 105 ? 11.023 -2.104 -2.818 1 98.75 105 ALA A C 1
ATOM 823 O O . ALA A 1 105 ? 11.594 -2.734 -1.928 1 98.75 105 ALA A O 1
ATOM 824 N N . LEU A 1 106 ? 10.047 -2.594 -3.598 1 98.81 106 LEU A N 1
ATOM 825 C CA . LEU A 1 106 ? 9.68 -4 -3.463 1 98.81 106 LEU A CA 1
ATOM 826 C C . LEU A 1 106 ? 10.891 -4.898 -3.709 1 98.81 106 LEU A C 1
ATOM 828 O O . LEU A 1 106 ? 11.156 -5.812 -2.924 1 98.81 106 LEU A O 1
ATOM 832 N N . ARG A 1 107 ? 11.586 -4.629 -4.758 1 98.38 107 ARG A N 1
ATOM 833 C CA . ARG A 1 107 ? 12.781 -5.41 -5.07 1 98.38 107 ARG A CA 1
ATOM 834 C C . ARG A 1 107 ? 13.797 -5.328 -3.936 1 98.38 107 ARG A C 1
ATOM 836 O O . ARG A 1 107 ? 14.367 -6.344 -3.535 1 98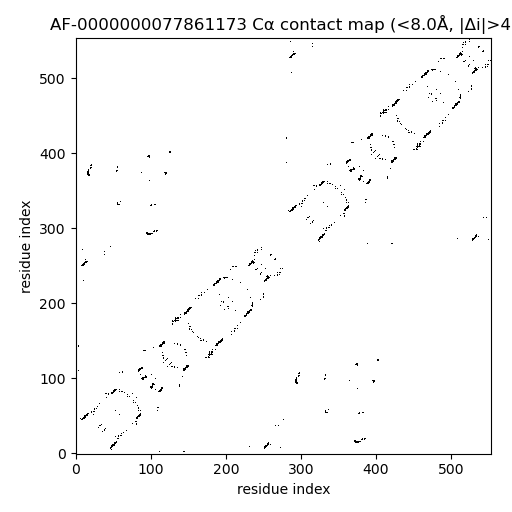.38 107 ARG A O 1
ATOM 843 N N . ASP A 1 108 ? 13.984 -4.152 -3.389 1 97.88 108 ASP A N 1
ATOM 844 C CA . ASP A 1 108 ? 14.93 -3.934 -2.295 1 97.88 108 ASP A CA 1
ATOM 845 C C . ASP A 1 108 ? 14.523 -4.734 -1.057 1 97.88 108 ASP A C 1
ATOM 847 O O . ASP A 1 108 ? 15.367 -5.062 -0.223 1 97.88 108 ASP A O 1
ATOM 851 N N . MET A 1 109 ? 13.281 -5.094 -1.026 1 97.81 109 MET A N 1
ATOM 852 C CA . MET A 1 109 ? 12.781 -5.809 0.146 1 97.81 109 MET A CA 1
ATOM 853 C C . MET A 1 109 ? 12.641 -7.301 -0.142 1 97.81 109 MET A C 1
ATOM 855 O O . MET A 1 109 ? 11.93 -8.008 0.571 1 97.81 109 MET A O 1
ATOM 859 N N . GLY A 1 110 ? 13.172 -7.734 -1.205 1 97.19 110 GLY A N 1
ATOM 860 C CA . GLY A 1 110 ? 13.297 -9.156 -1.465 1 97.19 110 GLY A CA 1
ATOM 861 C C . GLY A 1 110 ? 12.086 -9.75 -2.152 1 97.19 110 GLY A C 1
ATOM 862 O O . GLY A 1 110 ? 11.938 -10.977 -2.221 1 97.19 110 GLY A O 1
ATOM 863 N N . VAL A 1 111 ? 11.219 -8.961 -2.662 1 98.75 111 VAL A N 1
ATOM 864 C CA . VAL A 1 111 ? 10.047 -9.445 -3.385 1 98.75 111 VAL A CA 1
ATOM 865 C C . VAL A 1 111 ? 10.469 -10.016 -4.738 1 98.75 111 VAL A C 1
ATOM 867 O O . VAL A 1 111 ? 11.305 -9.43 -5.43 1 98.75 111 VAL A O 1
ATOM 870 N N . SER A 1 112 ? 9.859 -11.148 -5.086 1 98.38 112 SER A N 1
ATOM 871 C CA . SER A 1 112 ? 10.234 -11.82 -6.324 1 98.38 112 SER A CA 1
ATOM 872 C C . SER A 1 112 ? 9.07 -11.867 -7.305 1 98.38 112 SER A C 1
ATOM 874 O O . SER A 1 112 ? 9.273 -11.984 -8.516 1 98.38 112 SER A O 1
ATOM 876 N N . ILE A 1 113 ? 7.871 -11.828 -6.801 1 98.75 113 ILE A N 1
ATOM 877 C CA . ILE A 1 113 ? 6.664 -11.977 -7.605 1 98.75 113 ILE A CA 1
ATOM 878 C C . ILE A 1 113 ? 5.684 -10.852 -7.277 1 98.75 113 ILE A C 1
ATOM 880 O O . ILE A 1 113 ? 5.453 -10.539 -6.105 1 98.75 113 ILE A O 1
ATOM 884 N N . VAL A 1 114 ? 5.109 -10.211 -8.305 1 98.94 114 VAL A N 1
ATOM 885 C CA . VAL A 1 114 ? 4.16 -9.133 -8.062 1 98.94 114 VAL A CA 1
ATOM 886 C C . VAL A 1 114 ? 2.811 -9.477 -8.688 1 98.94 114 VAL A C 1
ATOM 888 O O . VAL A 1 114 ? 2.701 -9.625 -9.906 1 98.94 114 VAL A O 1
ATOM 891 N N . GLU A 1 115 ? 1.834 -9.633 -7.836 1 98.88 115 GLU A N 1
ATOM 892 C CA . GLU A 1 115 ? 0.453 -9.828 -8.266 1 98.88 115 GLU A CA 1
ATOM 893 C C . GLU A 1 115 ? -0.121 -8.547 -8.875 1 98.88 115 GLU A C 1
ATOM 895 O O . GLU A 1 115 ? 0.008 -7.469 -8.297 1 98.88 115 GLU A O 1
ATOM 900 N N . LEU A 1 116 ? -0.762 -8.688 -10.055 1 98.81 116 LEU A N 1
ATOM 901 C CA . LEU A 1 116 ? -1.262 -7.523 -10.781 1 98.81 116 LEU A CA 1
ATOM 902 C C . LEU A 1 116 ? -2.617 -7.816 -11.414 1 98.81 116 LEU A C 1
ATOM 904 O O . LEU A 1 116 ? -2.895 -8.953 -11.797 1 98.81 116 LEU A O 1
ATOM 908 N N . GLY A 1 117 ? -3.434 -6.801 -11.492 1 98.25 117 GLY A N 1
ATOM 909 C CA . GLY A 1 117 ? -4.652 -6.859 -12.289 1 98.25 117 GLY A CA 1
ATOM 910 C C . GLY A 1 117 ? -5.723 -7.738 -11.672 1 98.25 117 GLY A C 1
ATOM 911 O O . GLY A 1 117 ? -6.562 -8.289 -12.383 1 98.25 117 GLY A O 1
ATOM 912 N N . HIS A 1 118 ? -5.664 -7.941 -10.391 1 98.19 118 HIS A N 1
ATOM 913 C CA . HIS A 1 118 ? -6.715 -8.734 -9.758 1 98.19 118 HIS A CA 1
ATOM 914 C C . HIS A 1 118 ? -8.094 -8.148 -10.039 1 98.19 118 HIS A C 1
ATOM 916 O O . HIS A 1 118 ? -8.25 -6.93 -10.125 1 98.19 118 HIS A O 1
ATOM 922 N N . ALA A 1 119 ? -9.133 -9 -10.047 1 96.88 119 ALA A N 1
ATOM 923 C CA . ALA A 1 119 ? -10.492 -8.617 -10.406 1 96.88 119 ALA A CA 1
ATOM 924 C C . ALA A 1 119 ? -11.023 -7.535 -9.477 1 96.88 119 ALA A C 1
ATOM 926 O O . ALA A 1 119 ? -11.75 -6.637 -9.906 1 96.88 119 ALA A O 1
ATOM 927 N N . GLU A 1 120 ? -10.656 -7.598 -8.242 1 94.69 120 GLU A N 1
ATOM 928 C CA . GLU A 1 120 ? -11.102 -6.613 -7.262 1 94.69 120 GLU A CA 1
ATOM 929 C C . GLU A 1 120 ? -10.57 -5.223 -7.594 1 94.69 120 GLU A C 1
ATOM 931 O O . GLU A 1 120 ? -11.273 -4.227 -7.422 1 94.69 120 GLU A O 1
ATOM 936 N N . ARG A 1 121 ? -9.344 -5.121 -7.992 1 96.31 121 ARG A N 1
ATOM 937 C CA . ARG A 1 121 ? -8.734 -3.832 -8.312 1 96.31 121 ARG A CA 1
ATOM 938 C C . ARG A 1 121 ? -9.344 -3.242 -9.578 1 96.31 121 ARG A C 1
ATOM 940 O O . ARG A 1 121 ? -9.531 -2.029 -9.68 1 96.31 121 ARG A O 1
ATOM 947 N N . ARG A 1 122 ? -9.656 -4.113 -10.539 1 95.25 122 ARG A N 1
ATOM 948 C CA . ARG A 1 122 ? -10.344 -3.668 -11.75 1 95.25 122 ARG A CA 1
ATOM 949 C C . ARG A 1 122 ? -11.734 -3.129 -11.43 1 95.25 122 ARG A C 1
ATOM 951 O O . ARG A 1 122 ? -12.125 -2.076 -11.93 1 95.25 122 ARG A O 1
ATOM 958 N N . ALA A 1 123 ? -12.414 -3.863 -10.555 1 93.88 123 ALA A N 1
ATOM 959 C CA . ALA A 1 123 ? -13.812 -3.549 -10.266 1 93.88 123 ALA A CA 1
ATOM 960 C C . ALA A 1 123 ? -13.922 -2.34 -9.344 1 93.88 123 ALA A C 1
ATOM 962 O O . ALA A 1 123 ? -14.82 -1.509 -9.5 1 93.88 123 ALA A O 1
ATOM 963 N N . LEU A 1 124 ? -12.984 -2.186 -8.398 1 92.06 124 LEU A N 1
ATOM 964 C CA . LEU A 1 124 ? -13.172 -1.225 -7.316 1 92.06 124 LEU A CA 1
ATOM 965 C C . LEU A 1 124 ? -12.273 -0.007 -7.508 1 92.06 124 LEU A C 1
ATOM 967 O O . LEU A 1 124 ? -12.57 1.075 -6.996 1 92.06 124 LEU A O 1
ATOM 971 N N . PHE A 1 125 ? -11.172 -0.129 -8.273 1 91.69 125 PHE A N 1
ATOM 972 C CA . PHE A 1 125 ? -10.172 0.935 -8.289 1 91.69 125 PHE A CA 1
ATOM 973 C C . PHE A 1 125 ? -9.812 1.319 -9.711 1 91.69 125 PHE A C 1
ATOM 975 O O . PHE A 1 125 ? -8.734 1.862 -9.961 1 91.69 125 PHE A O 1
ATOM 982 N N . ALA A 1 126 ? -10.57 0.924 -10.664 1 91.62 126 ALA A N 1
ATOM 983 C CA . ALA A 1 126 ? -10.531 1.357 -12.055 1 91.62 126 ALA A CA 1
ATOM 984 C C . ALA A 1 126 ? -9.219 0.942 -12.719 1 91.62 126 ALA A C 1
ATOM 986 O O . ALA A 1 126 ? -8.688 1.669 -13.562 1 91.62 126 ALA A O 1
ATOM 987 N N . GLU A 1 127 ? -8.648 -0.088 -12.242 1 95.25 127 GLU A N 1
ATOM 988 C CA . GLU A 1 127 ? -7.477 -0.615 -12.93 1 95.25 127 GLU A CA 1
ATOM 989 C C . GLU A 1 127 ? -7.844 -1.157 -14.312 1 95.25 127 GLU A C 1
ATOM 991 O O . GLU A 1 127 ? -8.898 -1.777 -14.477 1 95.25 127 GLU A O 1
ATOM 996 N N . THR A 1 128 ? -6.98 -0.893 -15.289 1 96.94 128 THR A N 1
ATOM 997 C CA . THR A 1 128 ? -7.23 -1.261 -16.688 1 96.94 128 THR A CA 1
ATOM 998 C C . THR A 1 128 ? -6.152 -2.213 -17.188 1 96.94 128 THR A C 1
ATOM 1000 O O . THR A 1 128 ? -5.133 -2.418 -16.531 1 96.94 128 THR A O 1
ATOM 1003 N N . ASP A 1 129 ? -6.449 -2.758 -18.375 1 98.12 129 ASP A N 1
ATOM 1004 C CA . ASP A 1 129 ? -5.438 -3.582 -19.016 1 98.12 129 ASP A CA 1
ATOM 1005 C C . ASP A 1 129 ? -4.164 -2.781 -19.281 1 98.12 129 ASP A C 1
ATOM 1007 O O . ASP A 1 129 ? -3.055 -3.295 -19.125 1 98.12 129 ASP A O 1
ATOM 1011 N N . ALA A 1 130 ? -4.355 -1.519 -19.625 1 98 130 ALA A N 1
ATOM 1012 C CA . ALA A 1 130 ? -3.215 -0.662 -19.938 1 98 130 ALA A CA 1
ATOM 1013 C C . ALA A 1 130 ? -2.359 -0.419 -18.688 1 98 130 ALA A C 1
ATOM 1015 O O . ALA A 1 130 ? -1.132 -0.517 -18.75 1 98 130 ALA A O 1
ATOM 1016 N N . SER A 1 131 ? -3.004 -0.052 -17.594 1 97.5 131 SER A N 1
ATOM 1017 C CA . SER A 1 131 ? -2.24 0.179 -16.375 1 97.5 131 SER A CA 1
ATOM 1018 C C . SER A 1 131 ? -1.592 -1.109 -15.875 1 97.5 131 SER A C 1
ATOM 1020 O O . SER A 1 131 ? -0.467 -1.089 -15.375 1 97.5 131 SER A O 1
ATOM 1022 N N . THR A 1 132 ? -2.314 -2.23 -16.031 1 98.62 132 THR A N 1
ATOM 1023 C CA . THR A 1 132 ? -1.76 -3.521 -15.633 1 98.62 132 THR A CA 1
ATOM 1024 C C . THR A 1 132 ? -0.506 -3.84 -16.438 1 98.62 132 THR A C 1
ATOM 1026 O O . THR A 1 132 ? 0.491 -4.312 -15.891 1 98.62 132 THR A O 1
ATOM 1029 N N . ALA A 1 133 ? -0.553 -3.549 -17.719 1 98.88 133 ALA A N 1
ATOM 1030 C CA . ALA A 1 133 ? 0.598 -3.777 -18.594 1 98.88 133 ALA A CA 1
ATOM 1031 C C . ALA A 1 133 ? 1.786 -2.92 -18.156 1 98.88 133 ALA A C 1
ATOM 1033 O O . ALA A 1 133 ? 2.924 -3.395 -18.141 1 98.88 133 ALA A O 1
ATOM 1034 N N . LYS A 1 134 ? 1.543 -1.658 -17.828 1 98.75 134 LYS A N 1
ATOM 1035 C CA . LYS A 1 134 ? 2.605 -0.776 -17.359 1 98.75 134 LYS A CA 1
ATOM 1036 C C . LYS A 1 134 ? 3.236 -1.312 -16.078 1 98.75 134 LYS A C 1
ATOM 1038 O O . LYS A 1 134 ? 4.461 -1.286 -15.922 1 98.75 134 LYS A O 1
ATOM 1043 N N . LYS A 1 135 ? 2.402 -1.772 -15.211 1 98.81 135 LYS A N 1
ATOM 1044 C CA . LYS A 1 135 ? 2.877 -2.324 -13.945 1 98.81 135 LYS A CA 1
ATOM 1045 C C . LYS A 1 135 ? 3.703 -3.588 -14.172 1 98.81 135 LYS A C 1
ATOM 1047 O O . LYS A 1 135 ? 4.723 -3.795 -13.516 1 98.81 135 LYS A O 1
ATOM 1052 N N . ALA A 1 136 ? 3.258 -4.426 -15.078 1 98.94 136 ALA A N 1
ATOM 1053 C CA . ALA A 1 136 ? 4.004 -5.637 -15.406 1 98.94 136 ALA A CA 1
ATOM 1054 C C . ALA A 1 136 ? 5.395 -5.301 -15.938 1 98.94 136 ALA A C 1
ATOM 1056 O O . ALA A 1 136 ? 6.383 -5.914 -15.531 1 98.94 136 ALA A O 1
ATOM 1057 N N . ALA A 1 137 ? 5.43 -4.359 -16.781 1 98.88 137 ALA A N 1
ATOM 1058 C CA . ALA A 1 137 ? 6.711 -3.914 -17.328 1 98.88 137 ALA A CA 1
ATOM 1059 C C . ALA A 1 137 ? 7.621 -3.393 -16.219 1 98.88 137 ALA A C 1
ATOM 1061 O O . ALA A 1 137 ? 8.82 -3.672 -16.203 1 98.88 137 ALA A O 1
ATOM 1062 N N . ALA A 1 138 ? 7.043 -2.635 -15.352 1 98.88 138 ALA A N 1
ATOM 1063 C CA . ALA A 1 138 ? 7.809 -2.09 -14.234 1 98.88 138 ALA A CA 1
ATOM 1064 C C . ALA A 1 138 ? 8.359 -3.203 -13.344 1 98.88 138 ALA A C 1
ATOM 1066 O O . ALA A 1 138 ? 9.508 -3.15 -12.914 1 98.88 138 ALA A O 1
ATOM 1067 N N . ALA A 1 139 ? 7.527 -4.223 -13.047 1 98.81 139 ALA A N 1
ATOM 1068 C CA . ALA A 1 139 ? 7.992 -5.371 -12.281 1 98.81 139 ALA A CA 1
ATOM 1069 C C . ALA A 1 139 ? 9.188 -6.043 -12.961 1 98.81 139 ALA A C 1
ATOM 1071 O O . ALA A 1 139 ? 10.203 -6.309 -12.32 1 98.81 139 ALA A O 1
ATOM 1072 N N . CYS A 1 140 ? 9.094 -6.246 -14.242 1 98.75 140 CYS A N 1
ATOM 1073 C CA . CYS A 1 140 ? 10.156 -6.883 -15.008 1 98.75 140 CYS A CA 1
ATOM 1074 C C . CYS A 1 140 ? 11.43 -6.039 -14.984 1 98.75 140 CYS A C 1
ATOM 1076 O O . CYS A 1 140 ? 12.531 -6.574 -14.867 1 98.75 140 CYS A O 1
ATOM 1078 N N . ALA A 1 141 ? 11.203 -4.766 -15.062 1 98.62 141 ALA A N 1
ATOM 1079 C CA . ALA A 1 141 ? 12.344 -3.857 -15.086 1 98.62 141 ALA A CA 1
ATOM 1080 C C . ALA A 1 141 ? 13.148 -3.959 -13.789 1 98.62 141 ALA A C 1
ATOM 1082 O O . ALA A 1 141 ? 14.328 -3.588 -13.75 1 98.62 141 ALA A O 1
ATOM 1083 N N . HIS A 1 142 ? 12.562 -4.453 -12.766 1 98.31 142 HIS A N 1
ATOM 1084 C CA . HIS A 1 142 ? 13.234 -4.621 -11.484 1 98.31 142 HIS A CA 1
ATOM 1085 C C . HIS A 1 142 ? 13.422 -6.098 -11.141 1 98.31 142 HIS A C 1
ATOM 1087 O O . HIS A 1 142 ? 13.469 -6.469 -9.969 1 98.31 142 HIS A O 1
ATOM 1093 N N . ASN A 1 143 ? 13.344 -6.953 -12.133 1 97.81 143 ASN A N 1
ATOM 1094 C CA . ASN A 1 143 ? 13.68 -8.375 -12.07 1 97.81 143 ASN A CA 1
ATOM 1095 C C . ASN A 1 143 ? 12.711 -9.148 -11.188 1 97.81 143 ASN A C 1
ATOM 1097 O O . ASN A 1 143 ? 13.117 -10.062 -10.469 1 97.81 143 ASN A O 1
ATOM 1101 N N . MET A 1 144 ? 11.531 -8.711 -11.125 1 98.69 144 MET A N 1
ATOM 1102 C CA . MET A 1 144 ? 10.445 -9.445 -10.484 1 98.69 144 MET A CA 1
ATOM 1103 C C . MET A 1 144 ? 9.516 -10.062 -11.523 1 98.69 144 MET A C 1
ATOM 1105 O O . MET A 1 144 ? 9.336 -9.508 -12.609 1 98.69 144 MET A O 1
ATOM 1109 N N . VAL A 1 145 ? 8.969 -11.18 -11.211 1 98.81 145 VAL A N 1
ATOM 1110 C CA . VAL A 1 145 ? 8.062 -11.867 -12.133 1 98.81 145 VAL A CA 1
ATOM 1111 C C . VAL A 1 145 ? 6.648 -11.328 -11.969 1 98.81 145 VAL A C 1
ATOM 1113 O O . VAL A 1 145 ? 6.074 -11.383 -10.883 1 98.81 145 VAL A O 1
ATOM 1116 N N . PRO A 1 146 ? 6.043 -10.781 -13.047 1 98.94 146 PRO A N 1
ATOM 1117 C CA . PRO A 1 146 ? 4.629 -10.422 -12.938 1 98.94 146 PRO A CA 1
ATOM 1118 C C . PRO A 1 146 ? 3.717 -11.641 -12.82 1 98.94 146 PRO A C 1
ATOM 1120 O O . PRO A 1 146 ? 3.871 -12.602 -13.578 1 98.94 146 PRO A O 1
ATOM 1123 N N . LEU A 1 147 ? 2.939 -11.672 -11.852 1 98.94 147 LEU A N 1
ATOM 1124 C CA . LEU A 1 147 ? 1.797 -12.57 -11.727 1 98.94 147 LEU A CA 1
ATOM 1125 C C . LEU A 1 147 ? 0.494 -11.844 -12.023 1 98.94 147 LEU A C 1
ATOM 1127 O O . LEU A 1 147 ? -0.053 -11.156 -11.164 1 98.94 147 LEU A O 1
ATOM 1131 N N . VAL A 1 148 ? -0.033 -12 -13.219 1 98.94 148 VAL A N 1
ATOM 1132 C CA . VAL A 1 148 ? -1.146 -11.188 -13.703 1 98.94 148 VAL A CA 1
ATOM 1133 C C . VAL A 1 148 ? -2.441 -11.992 -13.625 1 98.94 148 VAL A C 1
ATOM 1135 O O . VAL A 1 148 ? -2.553 -13.062 -14.234 1 98.94 148 VAL A O 1
ATOM 1138 N N . CYS A 1 149 ? -3.371 -11.453 -12.914 1 98.81 149 CYS A N 1
ATOM 1139 C CA . CYS A 1 149 ? -4.684 -12.086 -12.828 1 98.81 149 CYS A CA 1
ATOM 1140 C C . CYS A 1 149 ? -5.52 -11.773 -14.062 1 98.81 149 CYS A C 1
ATOM 1142 O O . CYS A 1 149 ? -5.633 -10.617 -14.469 1 98.81 149 CYS A O 1
ATOM 1144 N N . ILE A 1 150 ? -6.078 -12.797 -14.609 1 98.75 150 ILE A N 1
ATOM 1145 C CA . ILE A 1 150 ? -6.926 -12.672 -15.789 1 98.75 150 ILE A CA 1
ATOM 1146 C C . ILE A 1 150 ? -8.172 -13.531 -15.617 1 98.75 150 ILE A C 1
ATOM 1148 O O . ILE A 1 150 ? -8.172 -14.5 -14.859 1 98.75 150 ILE A O 1
ATOM 1152 N N . GLY A 1 151 ? -9.219 -13.164 -16.281 1 98.38 151 GLY A N 1
ATOM 1153 C CA . GLY A 1 151 ? -10.438 -13.945 -16.219 1 98.38 151 GLY A CA 1
ATOM 1154 C C . GLY A 1 151 ? -11.617 -13.289 -16.906 1 98.38 151 GLY A C 1
ATOM 1155 O O . GLY A 1 151 ? -11.625 -12.07 -17.094 1 98.38 151 GLY A O 1
ATOM 1156 N N . GLU A 1 152 ? -12.57 -14.086 -17.25 1 98.12 152 GLU A N 1
ATOM 1157 C CA . GLU A 1 152 ? -13.789 -13.562 -17.859 1 98.12 152 GLU A CA 1
ATOM 1158 C C . GLU A 1 152 ? -14.805 -13.156 -16.812 1 98.12 152 GLU A C 1
ATOM 1160 O O . GLU A 1 152 ? -14.922 -13.805 -15.766 1 98.12 152 GLU A O 1
ATOM 1165 N N . ILE A 1 153 ? -15.438 -12.117 -17.172 1 95.88 153 ILE A N 1
ATOM 1166 C CA . ILE A 1 153 ? -16.5 -11.648 -16.281 1 95.88 153 ILE A CA 1
ATOM 1167 C C . ILE A 1 153 ? -17.797 -12.414 -16.578 1 95.88 153 ILE A C 1
ATOM 1169 O O . ILE A 1 153 ? -18.578 -12.68 -15.664 1 95.88 153 ILE A O 1
ATOM 1173 N N . THR A 1 154 ? -17.953 -12.898 -17.812 1 94.06 154 THR A N 1
ATOM 1174 C CA . THR A 1 154 ? -19.203 -13.523 -18.25 1 94.06 154 THR A CA 1
ATOM 1175 C C . THR A 1 154 ? -19.281 -14.969 -17.75 1 94.06 154 THR A C 1
ATOM 1177 O O . THR A 1 154 ? -18.391 -15.773 -18.016 1 94.06 154 THR A O 1
ATOM 1180 N N . ALA A 1 155 ? -20.312 -15.25 -17.094 1 93.19 155 ALA A N 1
ATOM 1181 C CA . ALA A 1 155 ? -20.531 -16.609 -16.625 1 93.19 155 ALA A CA 1
ATOM 1182 C C . ALA A 1 155 ? -20.859 -17.547 -17.781 1 93.19 155 ALA A C 1
ATOM 1184 O O . ALA A 1 155 ? -21.484 -17.141 -18.75 1 93.19 155 ALA A O 1
ATOM 1185 N N . PRO A 1 156 ? -20.5 -18.859 -17.609 1 92.25 156 PRO A N 1
ATOM 1186 C CA . PRO A 1 156 ? -20.75 -19.797 -18.719 1 92.25 156 PRO A CA 1
ATOM 1187 C C . PRO A 1 156 ? -22.25 -20.016 -18.969 1 92.25 156 PRO A C 1
ATOM 1189 O O . PRO A 1 156 ? -23.031 -20.094 -18.016 1 92.25 156 PRO A O 1
ATOM 1192 N N . GLY A 1 157 ? -22.562 -19.969 -20.25 1 88.31 157 GLY A N 1
ATOM 1193 C CA . GLY A 1 157 ? -23.906 -20.344 -20.641 1 88.31 157 GLY A CA 1
ATOM 1194 C C . GLY A 1 157 ? -24.078 -21.844 -20.859 1 88.31 157 GLY A C 1
ATOM 1195 O O . GLY A 1 157 ? -23.25 -22.641 -20.375 1 88.31 157 GLY A O 1
ATOM 1196 N N . ALA A 1 158 ? -25.266 -22.156 -21.609 1 87.75 158 ALA A N 1
ATOM 1197 C CA . ALA A 1 158 ? -25.688 -23.547 -21.781 1 87.75 158 ALA A CA 1
ATOM 1198 C C . ALA A 1 158 ? -24.797 -24.266 -22.781 1 87.75 158 ALA A C 1
ATOM 1200 O O . ALA A 1 158 ? -24.578 -25.469 -22.672 1 87.75 158 ALA A O 1
ATOM 1201 N N . ILE A 1 159 ? -24.062 -23.578 -23.562 1 90.25 159 ILE A N 1
ATOM 1202 C CA . ILE A 1 159 ? -23.234 -24.188 -24.609 1 90.25 159 ILE A CA 1
ATOM 1203 C C . ILE A 1 159 ? -21.75 -24.078 -24.219 1 90.25 159 ILE A C 1
ATOM 1205 O O . ILE A 1 159 ? -21.188 -22.984 -24.219 1 90.25 159 ILE A O 1
ATOM 1209 N N . ALA A 1 160 ? -21.078 -25.203 -24.078 1 91.75 160 ALA A N 1
ATOM 1210 C CA . ALA A 1 160 ? -19.734 -25.25 -23.516 1 91.75 160 ALA A CA 1
ATOM 1211 C C . ALA A 1 160 ? -18.719 -24.594 -24.453 1 91.75 160 ALA A C 1
ATOM 1213 O O . ALA A 1 160 ? -17.875 -23.812 -24.016 1 91.75 160 ALA A O 1
ATOM 1214 N N . SER A 1 161 ? -18.812 -24.953 -25.672 1 92.38 161 SER A N 1
ATOM 1215 C CA . SER A 1 161 ? -17.844 -24.438 -26.625 1 92.38 161 SER A CA 1
ATOM 1216 C C . SER A 1 161 ? -17.922 -22.922 -26.734 1 92.38 161 SER A C 1
ATOM 1218 O O . SER A 1 161 ? -16.891 -22.25 -26.844 1 92.38 161 SER A O 1
ATOM 1220 N N . GLU A 1 162 ? -19.109 -22.375 -26.688 1 94.44 162 GLU A N 1
ATOM 1221 C CA . GLU A 1 162 ? -19.297 -20.938 -26.734 1 94.44 162 GLU A CA 1
ATOM 1222 C C . GLU A 1 162 ? -18.766 -20.281 -25.453 1 94.44 162 GLU A C 1
ATOM 1224 O O . GLU A 1 162 ? -18.172 -19.188 -25.5 1 94.44 162 GLU A O 1
ATOM 1229 N N . ALA A 1 163 ? -19.062 -20.922 -24.438 1 95.69 163 ALA A N 1
ATOM 1230 C CA . ALA A 1 163 ? -18.594 -20.406 -23.141 1 95.69 163 ALA A CA 1
ATOM 1231 C C . ALA A 1 163 ? -17.062 -20.344 -23.109 1 95.69 163 ALA A C 1
ATOM 1233 O O . ALA A 1 163 ? -16.484 -19.344 -22.688 1 95.69 163 ALA A O 1
ATOM 1234 N N . VAL A 1 164 ? -16.438 -21.375 -23.578 1 97.62 164 VAL A N 1
ATOM 1235 C CA . VAL A 1 164 ? -14.984 -21.438 -23.609 1 97.62 164 VAL A CA 1
ATOM 1236 C C . VAL A 1 164 ? -14.445 -20.359 -24.547 1 97.62 164 VAL A C 1
ATOM 1238 O O . VAL A 1 164 ? -13.516 -19.625 -24.203 1 97.62 164 VAL A O 1
ATOM 1241 N N . GLY A 1 165 ? -15 -20.25 -25.703 1 97.94 165 GLY A N 1
ATOM 1242 C CA . GLY A 1 165 ? -14.57 -19.234 -26.641 1 97.94 165 GLY A CA 1
ATOM 1243 C C . GLY A 1 165 ? -14.656 -17.828 -26.078 1 97.94 165 GLY A C 1
ATOM 1244 O O . GLY A 1 165 ? -13.727 -17.031 -26.266 1 97.94 165 GLY A O 1
ATOM 1245 N N . ARG A 1 166 ? -15.781 -17.516 -25.5 1 96.88 166 ARG A N 1
ATOM 1246 C CA . ARG A 1 166 ? -15.977 -16.188 -24.906 1 96.88 166 ARG A CA 1
ATOM 1247 C C . ARG A 1 166 ? -14.977 -15.938 -23.797 1 96.88 166 ARG A C 1
ATOM 1249 O O . ARG A 1 166 ? -14.438 -14.836 -23.672 1 96.88 166 ARG A O 1
ATOM 1256 N N . ALA A 1 167 ? -14.773 -16.938 -23 1 98.38 167 ALA A N 1
ATOM 1257 C CA . ALA A 1 167 ? -13.805 -16.828 -21.906 1 98.38 167 ALA A CA 1
ATOM 1258 C C . ALA A 1 167 ? -12.406 -16.531 -22.453 1 98.38 167 ALA A C 1
ATOM 1260 O O . ALA A 1 167 ? -11.711 -15.648 -21.953 1 98.38 167 ALA A O 1
ATOM 1261 N N . VAL A 1 168 ? -12.008 -17.312 -23.469 1 98.69 168 VAL A N 1
ATOM 1262 C CA . VAL A 1 168 ? -10.695 -17.125 -24.078 1 98.69 168 VAL A CA 1
ATOM 1263 C C . VAL A 1 168 ? -10.578 -15.711 -24.641 1 98.69 168 VAL A C 1
ATOM 1265 O O . VAL A 1 168 ? -9.547 -15.047 -24.469 1 98.69 168 VAL A O 1
ATOM 1268 N N . ASP A 1 169 ? -11.625 -15.219 -25.266 1 98.56 169 ASP A N 1
ATOM 1269 C CA . ASP A 1 169 ? -11.625 -13.883 -25.844 1 98.56 169 ASP A CA 1
ATOM 1270 C C . ASP A 1 169 ? -11.445 -12.812 -24.781 1 98.56 169 ASP A C 1
ATOM 1272 O O . ASP A 1 169 ? -10.664 -11.875 -24.953 1 98.56 169 ASP A O 1
ATOM 1276 N N . GLU A 1 170 ? -12.164 -12.953 -23.734 1 98.38 170 GLU A N 1
ATOM 1277 C CA . GLU A 1 170 ? -12.062 -11.984 -22.641 1 98.38 170 GLU A CA 1
ATOM 1278 C C . GLU A 1 170 ? -10.688 -12.023 -21.984 1 98.38 170 GLU A C 1
ATOM 1280 O O . GLU A 1 170 ? -10.125 -10.984 -21.641 1 98.38 170 GLU A O 1
ATOM 1285 N N . CYS A 1 171 ? -10.148 -13.164 -21.844 1 98.69 171 CYS A N 1
ATOM 1286 C CA . CYS A 1 171 ? -8.812 -13.297 -21.281 1 98.69 171 CYS A CA 1
ATOM 1287 C C . CYS A 1 171 ? -7.762 -12.742 -22.25 1 98.69 171 CYS A C 1
ATOM 1289 O O . CYS A 1 171 ? -6.785 -12.125 -21.812 1 98.69 171 CYS A O 1
ATOM 1291 N N . ALA A 1 172 ? -7.934 -13 -23.516 1 98.75 172 ALA A N 1
ATOM 1292 C CA . ALA A 1 172 ? -6.969 -12.57 -24.531 1 98.75 172 ALA A CA 1
ATOM 1293 C C . ALA A 1 172 ? -6.758 -11.062 -24.484 1 98.75 172 ALA A C 1
ATOM 1295 O O . ALA A 1 172 ? -5.633 -10.578 -24.625 1 98.75 172 ALA A O 1
ATOM 1296 N N . VAL A 1 173 ? -7.785 -10.336 -24.25 1 98.38 173 VAL A N 1
ATOM 1297 C CA . VAL A 1 173 ? -7.754 -8.875 -24.156 1 98.38 173 VAL A CA 1
ATOM 1298 C C . VAL A 1 173 ? -6.887 -8.445 -22.984 1 98.38 173 VAL A C 1
ATOM 1300 O O . VAL A 1 173 ? -6.227 -7.402 -23.031 1 98.38 173 VAL A O 1
ATOM 1303 N N . GLN A 1 174 ? -6.84 -9.219 -22 1 98.69 174 GLN A N 1
ATOM 1304 C CA . GLN A 1 174 ? -6.062 -8.938 -20.797 1 98.69 174 GLN A CA 1
ATOM 1305 C C . GLN A 1 174 ? -4.617 -9.406 -20.953 1 98.69 174 GLN A C 1
ATOM 1307 O O . GLN A 1 174 ? -3.693 -8.758 -20.469 1 98.69 174 GLN A O 1
ATOM 1312 N N . VAL A 1 175 ? -4.391 -10.484 -21.688 1 98.81 175 VAL A N 1
ATOM 1313 C CA . VAL A 1 175 ? -3.1 -11.156 -21.828 1 98.81 175 VAL A CA 1
ATOM 1314 C C . VAL A 1 175 ? -2.221 -10.375 -22.812 1 98.81 175 VAL A C 1
ATOM 1316 O O . VAL A 1 175 ? -1.053 -10.102 -22.516 1 98.81 175 VAL A O 1
ATOM 1319 N N . ARG A 1 176 ? -2.723 -9.953 -23.906 1 98.62 176 ARG A N 1
ATOM 1320 C CA . ARG A 1 176 ? -1.957 -9.406 -25.016 1 98.62 176 ARG A CA 1
ATOM 1321 C C . ARG A 1 176 ? -1.231 -8.125 -24.609 1 98.62 176 ARG A C 1
ATOM 1323 O O . ARG A 1 176 ? -0.028 -7.988 -24.844 1 98.62 176 ARG A O 1
ATOM 1330 N N . PRO A 1 177 ? -1.92 -7.176 -23.938 1 98.69 177 PRO A N 1
ATOM 1331 C CA . PRO A 1 177 ? -1.204 -5.957 -23.562 1 98.69 177 PRO A CA 1
ATOM 1332 C C . PRO A 1 177 ? -0.021 -6.23 -22.625 1 98.69 177 PRO A C 1
ATOM 1334 O O . PRO A 1 177 ? 0.999 -5.543 -22.703 1 98.69 177 PRO A O 1
ATOM 1337 N N . VAL A 1 178 ? -0.134 -7.191 -21.766 1 98.88 178 VAL A N 1
ATOM 1338 C CA . VAL A 1 178 ? 0.946 -7.535 -20.844 1 98.88 178 VAL A CA 1
ATOM 1339 C C . VAL A 1 178 ? 2.133 -8.094 -21.625 1 98.88 178 VAL A C 1
ATOM 1341 O O . VAL A 1 178 ? 3.268 -7.648 -21.438 1 98.88 178 VAL A O 1
ATOM 1344 N N . LEU A 1 179 ? 1.866 -9.062 -22.516 1 98.75 179 LEU A N 1
ATOM 1345 C CA . LEU A 1 179 ? 2.928 -9.688 -23.297 1 98.75 179 LEU A CA 1
ATOM 1346 C C . LEU A 1 179 ? 3.637 -8.664 -24.172 1 98.75 179 LEU A C 1
ATOM 1348 O O . LEU A 1 179 ? 4.84 -8.773 -24.422 1 98.75 179 LEU A O 1
ATOM 1352 N N . GLU A 1 180 ? 2.924 -7.695 -24.609 1 98.38 180 GLU A N 1
ATOM 1353 C CA . GLU A 1 180 ? 3.49 -6.652 -25.469 1 98.38 180 GLU A CA 1
ATOM 1354 C C . GLU A 1 180 ? 4.344 -5.684 -24.656 1 98.38 180 GLU A C 1
ATOM 1356 O O . GLU A 1 180 ? 5.289 -5.09 -25.172 1 98.38 180 GLU A O 1
ATOM 1361 N N . ALA A 1 181 ? 4.027 -5.531 -23.406 1 98.69 181 ALA A N 1
ATOM 1362 C CA . ALA A 1 181 ? 4.656 -4.5 -22.578 1 98.69 181 ALA A CA 1
ATOM 1363 C C . ALA A 1 181 ? 5.941 -5.016 -21.938 1 98.69 181 ALA A C 1
ATOM 1365 O O . ALA A 1 181 ? 6.852 -4.234 -21.641 1 98.69 181 ALA A O 1
ATOM 1366 N N . ILE A 1 182 ? 6.047 -6.316 -21.656 1 98.62 182 ILE A N 1
ATOM 1367 C CA . ILE A 1 182 ? 7.195 -6.828 -20.922 1 98.62 182 ILE A CA 1
ATOM 1368 C C . ILE A 1 182 ? 8.281 -7.27 -21.906 1 98.62 182 ILE A C 1
ATOM 1370 O O . ILE A 1 182 ? 7.992 -7.598 -23.062 1 98.62 182 ILE A O 1
ATOM 1374 N N . PRO A 1 183 ? 9.555 -7.328 -21.469 1 97.81 183 PRO A N 1
ATOM 1375 C CA . PRO A 1 183 ? 10.602 -7.832 -22.359 1 97.81 183 PRO A CA 1
ATOM 1376 C C . PRO A 1 183 ? 10.344 -9.258 -22.828 1 97.81 183 PRO A C 1
ATOM 1378 O O . PRO A 1 183 ? 9.852 -10.094 -22.062 1 97.81 183 PRO A O 1
ATOM 1381 N N . PRO A 1 184 ? 10.656 -9.57 -24.031 1 96.81 184 PRO A N 1
ATOM 1382 C CA . PRO A 1 184 ? 10.359 -10.891 -24.594 1 96.81 184 PRO A CA 1
ATOM 1383 C C . PRO A 1 184 ? 10.969 -12.023 -23.781 1 96.81 184 PRO A C 1
ATOM 1385 O O . PRO A 1 184 ? 10.406 -13.125 -23.734 1 96.81 184 PRO A O 1
ATOM 1388 N N . HIS A 1 185 ? 12.062 -11.805 -23.172 1 97.12 185 HIS A N 1
ATOM 1389 C CA . HIS A 1 185 ? 12.766 -12.867 -22.453 1 97.12 185 HIS A CA 1
ATOM 1390 C C . HIS A 1 185 ? 12.258 -12.992 -21.031 1 97.12 185 HIS A C 1
ATOM 1392 O O . HIS A 1 185 ? 12.578 -13.969 -20.328 1 97.12 185 HIS A O 1
ATOM 1398 N N . ALA A 1 186 ? 11.516 -11.992 -20.516 1 97.94 186 ALA A N 1
ATOM 1399 C CA . ALA A 1 186 ? 11.055 -11.992 -19.141 1 97.94 186 ALA A CA 1
ATOM 1400 C C . ALA A 1 186 ? 9.992 -13.055 -18.922 1 97.94 186 ALA A C 1
ATOM 1402 O O . ALA A 1 186 ? 9.117 -13.25 -19.766 1 97.94 186 ALA A O 1
ATOM 1403 N N . PRO A 1 187 ? 10.094 -13.781 -17.797 1 98.31 187 PRO A N 1
ATOM 1404 C CA . PRO A 1 187 ? 9 -14.695 -17.453 1 98.31 187 PRO A CA 1
ATOM 1405 C C . PRO A 1 187 ? 7.742 -13.969 -17 1 98.31 187 PRO A C 1
ATOM 1407 O O . PRO A 1 187 ? 7.82 -12.828 -16.547 1 98.31 187 PRO A O 1
ATOM 1410 N N . VAL A 1 188 ? 6.617 -14.602 -17.172 1 98.75 188 VAL A N 1
ATOM 1411 C CA . VAL A 1 188 ? 5.344 -14.078 -16.688 1 98.75 188 VAL A CA 1
ATOM 1412 C C . VAL A 1 188 ? 4.441 -15.227 -16.25 1 98.75 188 VAL A C 1
ATOM 1414 O O . VAL A 1 188 ? 4.469 -16.312 -16.844 1 98.75 188 VAL A O 1
ATOM 1417 N N . ILE A 1 189 ? 3.744 -15.016 -15.148 1 98.88 189 ILE A N 1
ATOM 1418 C CA . ILE A 1 189 ? 2.721 -15.93 -14.664 1 98.88 189 ILE A CA 1
ATOM 1419 C C . ILE A 1 189 ? 1.336 -15.328 -14.883 1 98.88 189 ILE A C 1
ATOM 1421 O O . ILE A 1 189 ? 1.082 -14.188 -14.484 1 98.88 189 ILE A O 1
ATOM 1425 N N . PHE A 1 190 ? 0.469 -16.016 -15.539 1 98.88 190 PHE A N 1
ATOM 1426 C CA . PHE A 1 190 ? -0.94 -15.648 -15.586 1 98.88 190 PHE A CA 1
ATOM 1427 C C . PHE A 1 190 ? -1.755 -16.5 -14.617 1 98.88 190 PHE A C 1
ATOM 1429 O O . PHE A 1 190 ? -1.663 -17.734 -14.641 1 98.88 190 PHE A O 1
ATOM 1436 N N . ALA A 1 191 ? -2.426 -15.852 -13.742 1 98.75 191 ALA A N 1
ATOM 1437 C CA . ALA A 1 191 ? -3.387 -16.531 -12.875 1 98.75 191 ALA A CA 1
ATOM 1438 C C . ALA A 1 191 ? -4.801 -16.438 -13.445 1 98.75 191 ALA A C 1
ATOM 1440 O O . ALA A 1 191 ? -5.422 -15.375 -13.406 1 98.75 191 ALA A O 1
ATOM 1441 N N . TYR A 1 192 ? -5.293 -17.547 -13.977 1 98.75 192 TYR A N 1
ATOM 1442 C CA . TYR A 1 192 ? -6.652 -17.594 -14.508 1 98.75 192 TYR A CA 1
ATOM 1443 C C . TYR A 1 192 ? -7.672 -17.703 -13.383 1 98.75 192 TYR A C 1
ATOM 1445 O O . TYR A 1 192 ? -7.684 -18.688 -12.641 1 98.75 192 TYR A O 1
ATOM 1453 N N . GLU A 1 193 ? -8.422 -16.656 -13.281 1 97.94 193 GLU A N 1
ATOM 1454 C CA . GLU A 1 193 ? -9.461 -16.531 -12.266 1 97.94 193 GLU A CA 1
ATOM 1455 C C . GLU A 1 193 ? -10.789 -16.094 -12.883 1 97.94 193 GLU A C 1
ATOM 1457 O O . GLU A 1 193 ? -11.109 -14.898 -12.891 1 97.94 193 GLU A O 1
ATOM 1462 N N . PRO A 1 194 ? -11.602 -17.109 -13.312 1 97.38 194 PRO A N 1
ATOM 1463 C CA . PRO A 1 194 ? -12.93 -16.672 -13.742 1 97.38 194 PRO A CA 1
ATOM 1464 C C . PRO A 1 194 ? -13.625 -15.805 -12.695 1 97.38 194 PRO A C 1
ATOM 1466 O O . PRO A 1 194 ? -13.875 -16.25 -11.57 1 97.38 194 PRO A O 1
ATOM 1469 N N . VAL A 1 195 ? -13.93 -14.617 -13.086 1 96.38 195 VAL A N 1
ATOM 1470 C CA . VAL A 1 195 ? -14.391 -13.617 -12.125 1 96.38 195 VAL A CA 1
ATOM 1471 C C . VAL A 1 195 ? -15.641 -14.133 -11.406 1 96.38 195 VAL A C 1
ATOM 1473 O O . VAL A 1 195 ? -15.797 -13.945 -10.203 1 96.38 195 VAL A O 1
ATOM 1476 N N . TRP A 1 196 ? -16.531 -14.828 -12.078 1 93.94 196 TRP A N 1
ATOM 1477 C CA . TRP A 1 196 ? -17.781 -15.352 -11.531 1 93.94 196 TRP A CA 1
ATOM 1478 C C . TRP A 1 196 ? -17.516 -16.469 -10.531 1 93.94 196 TRP A C 1
ATOM 1480 O O . TRP A 1 196 ? -18.406 -16.844 -9.766 1 93.94 196 TRP A O 1
ATOM 1490 N N . ALA A 1 197 ? -16.344 -16.984 -10.5 1 91.81 197 ALA A N 1
ATOM 1491 C CA . ALA A 1 197 ? -16.016 -18.094 -9.625 1 91.81 197 ALA A CA 1
ATOM 1492 C C . ALA A 1 197 ? -15.289 -17.609 -8.367 1 91.81 197 ALA A C 1
ATOM 1494 O O . ALA A 1 197 ? -15.148 -18.375 -7.398 1 91.81 197 ALA A O 1
ATOM 1495 N N . ILE A 1 198 ? -14.773 -16.438 -8.352 1 91.12 198 ILE A N 1
ATOM 1496 C CA . ILE A 1 198 ? -13.977 -15.922 -7.242 1 91.12 198 ILE A CA 1
ATOM 1497 C C . ILE A 1 198 ? -14.836 -15.844 -5.984 1 91.12 198 ILE A C 1
ATOM 1499 O O . ILE A 1 198 ? -15.945 -15.312 -6.02 1 91.12 198 ILE A O 1
ATOM 1503 N N . GLY A 1 199 ? -14.344 -16.391 -4.887 1 88.38 199 GLY A N 1
ATOM 1504 C CA . GLY A 1 199 ? -15.016 -16.297 -3.602 1 88.38 199 GLY A CA 1
ATOM 1505 C C . GLY A 1 199 ? -16.172 -17.266 -3.469 1 88.38 199 GLY A C 1
ATOM 1506 O O . GLY A 1 199 ? -16.844 -17.312 -2.432 1 88.38 199 GLY A O 1
ATOM 1507 N N . GLN A 1 200 ? -16.438 -18.047 -4.52 1 88.69 200 GLN A N 1
ATOM 1508 C CA . GLN A 1 200 ? -17.5 -19.047 -4.484 1 88.69 200 GLN A CA 1
ATOM 1509 C C . GLN A 1 200 ? -17.078 -20.281 -3.686 1 88.69 200 GLN A C 1
ATOM 1511 O O . GLN A 1 200 ? -15.875 -20.531 -3.521 1 88.69 200 GLN A O 1
ATOM 1516 N N . PRO A 1 201 ? -18.047 -21 -3.23 1 89.44 201 PRO A N 1
ATOM 1517 C CA . PRO A 1 201 ? -17.703 -22.203 -2.461 1 89.44 201 PRO A CA 1
ATOM 1518 C C . PRO A 1 201 ? -17.031 -23.266 -3.305 1 89.44 201 PRO A C 1
ATOM 1520 O O . PRO A 1 201 ? -16.281 -24.109 -2.771 1 89.44 201 PRO A O 1
ATOM 1523 N N . ARG A 1 202 ? -17.391 -23.297 -4.625 1 89.06 202 ARG A N 1
ATOM 1524 C CA . ARG A 1 202 ? -16.766 -24.266 -5.52 1 89.06 202 ARG A CA 1
ATOM 1525 C C . ARG A 1 202 ? -16.109 -23.578 -6.711 1 89.06 202 ARG A C 1
ATOM 1527 O O . ARG A 1 202 ? -16.625 -22.578 -7.211 1 89.06 202 ARG A O 1
ATOM 1534 N N . PRO A 1 203 ? -15.008 -24.188 -7.129 1 92.19 203 PRO A N 1
ATOM 1535 C CA . PRO A 1 203 ? -14.375 -23.656 -8.336 1 92.19 203 PRO A CA 1
ATOM 1536 C C . PRO A 1 203 ? -15.172 -23.953 -9.609 1 92.19 203 PRO A C 1
ATOM 1538 O O . PRO A 1 203 ? -16.172 -24.688 -9.555 1 92.19 203 PRO A O 1
ATOM 1541 N N . ALA A 1 204 ? -14.727 -23.297 -10.711 1 92.06 204 ALA A N 1
ATOM 1542 C CA . ALA A 1 204 ? -15.234 -23.688 -12.023 1 92.06 204 ALA A CA 1
ATOM 1543 C C . ALA A 1 204 ? -14.93 -25.156 -12.305 1 92.06 204 ALA A C 1
ATOM 1545 O O . ALA A 1 204 ? -14.07 -25.766 -11.656 1 92.06 204 ALA A O 1
ATOM 1546 N N . GLY A 1 205 ? -15.625 -25.688 -13.195 1 92.56 205 GLY A N 1
ATOM 1547 C CA . GLY A 1 205 ? -15.406 -27.078 -13.562 1 92.56 205 GLY A CA 1
ATOM 1548 C C . GLY A 1 205 ? -14.055 -27.312 -14.219 1 92.56 205 GLY A C 1
ATOM 1549 O O . GLY A 1 205 ? -13.586 -26.484 -15 1 92.56 205 GLY A O 1
ATOM 1550 N N . VAL A 1 206 ? -13.516 -28.484 -13.984 1 94.75 206 VAL A N 1
ATOM 1551 C CA . VAL A 1 206 ? -12.172 -28.844 -14.43 1 94.75 206 VAL A CA 1
ATOM 1552 C C . VAL A 1 206 ? -12.109 -28.797 -15.953 1 94.75 206 VAL A C 1
ATOM 1554 O O . VAL A 1 206 ? -11.141 -28.297 -16.516 1 94.75 206 VAL A O 1
ATOM 1557 N N . ASP A 1 207 ? -13.094 -29.281 -16.609 1 94.94 207 ASP A N 1
ATOM 1558 C CA . ASP A 1 207 ? -13.109 -29.312 -18.062 1 94.94 207 ASP A CA 1
ATOM 1559 C C . ASP A 1 207 ? -13.086 -27.891 -18.641 1 94.94 207 ASP A C 1
ATOM 1561 O O . ASP A 1 207 ? -12.375 -27.625 -19.594 1 94.94 207 ASP A O 1
ATOM 1565 N N . HIS A 1 208 ? -13.922 -27.094 -18.047 1 96.06 208 HIS A N 1
ATOM 1566 C CA . HIS A 1 208 ? -13.953 -25.703 -18.469 1 96.06 208 HIS A CA 1
ATOM 1567 C C . HIS A 1 208 ? -12.594 -25.031 -18.281 1 96.06 208 HIS A C 1
ATOM 1569 O O . HIS A 1 208 ? -12.07 -24.406 -19.203 1 96.06 208 HIS A O 1
ATOM 1575 N N . ILE A 1 209 ? -12.031 -25.203 -17.141 1 97 209 ILE A N 1
ATOM 1576 C CA . ILE A 1 209 ? -10.742 -24.609 -16.812 1 97 209 ILE A CA 1
ATOM 1577 C C . ILE A 1 209 ? -9.688 -25.078 -17.828 1 97 209 ILE A C 1
ATOM 1579 O O . ILE A 1 209 ? -8.969 -24.266 -18.406 1 97 209 ILE A O 1
ATOM 1583 N N . ALA A 1 210 ? -9.672 -26.375 -18.047 1 97.12 210 ALA A N 1
ATOM 1584 C CA . ALA A 1 210 ? -8.672 -26.969 -18.953 1 97.12 210 ALA A CA 1
ATOM 1585 C C . ALA A 1 210 ? -8.812 -26.406 -20.359 1 97.12 210 ALA A C 1
ATOM 1587 O O . ALA A 1 210 ? -7.82 -26.062 -21 1 97.12 210 ALA A O 1
ATOM 1588 N N . ALA A 1 211 ? -10 -26.281 -20.797 1 97.69 211 ALA A N 1
ATOM 1589 C CA . ALA A 1 211 ? -10.266 -25.812 -22.156 1 97.69 211 ALA A CA 1
ATOM 1590 C C . ALA A 1 211 ? -9.883 -24.344 -22.312 1 97.69 211 ALA A C 1
ATOM 1592 O O . ALA A 1 211 ? -9.266 -23.953 -23.297 1 97.69 211 ALA A O 1
ATOM 1593 N N . VAL A 1 212 ? -10.25 -23.547 -21.344 1 98.25 212 VAL A N 1
ATOM 1594 C CA . VAL A 1 212 ? -9.938 -22.125 -21.406 1 98.25 212 VAL A CA 1
ATOM 1595 C C . VAL A 1 212 ? -8.422 -21.938 -21.344 1 98.25 212 VAL A C 1
ATOM 1597 O O . VAL A 1 212 ? -7.859 -21.141 -22.094 1 98.25 212 VAL A O 1
ATOM 1600 N N . VAL A 1 213 ? -7.754 -22.625 -20.5 1 98.44 213 VAL A N 1
ATOM 1601 C CA . VAL A 1 213 ? -6.305 -22.531 -20.344 1 98.44 213 VAL A CA 1
ATOM 1602 C C . VAL A 1 213 ? -5.621 -22.906 -21.656 1 98.44 213 VAL A C 1
ATOM 1604 O O . VAL A 1 213 ? -4.656 -22.25 -22.078 1 98.44 213 VAL A O 1
ATOM 1607 N N . GLU A 1 214 ? -6.105 -23.969 -22.281 1 98.25 214 GLU A N 1
ATOM 1608 C CA . GLU A 1 214 ? -5.574 -24.328 -23.594 1 98.25 214 GLU A CA 1
ATOM 1609 C C . GLU A 1 214 ? -5.723 -23.172 -24.578 1 98.25 214 GLU A C 1
ATOM 1611 O O . GLU A 1 214 ? -4.816 -22.891 -25.359 1 98.25 214 GLU A O 1
ATOM 1616 N N . GLY A 1 215 ? -6.883 -22.547 -24.578 1 98.56 215 GLY A N 1
ATOM 1617 C CA . GLY A 1 215 ? -7.098 -21.359 -25.406 1 98.56 215 GLY A CA 1
ATOM 1618 C C . GLY A 1 215 ? -6.152 -20.219 -25.078 1 98.56 215 GLY A C 1
ATOM 1619 O O . GLY A 1 215 ? -5.641 -19.562 -25.969 1 98.56 215 GLY A O 1
ATOM 1620 N N . ILE A 1 216 ? -5.922 -19.953 -23.797 1 98.69 216 ILE A N 1
ATOM 1621 C CA . ILE A 1 216 ? -5.012 -18.906 -23.359 1 98.69 216 ILE A CA 1
ATOM 1622 C C . ILE A 1 216 ? -3.596 -19.219 -23.828 1 98.69 216 ILE A C 1
ATOM 1624 O O . ILE A 1 216 ? -2.873 -18.328 -24.281 1 98.69 216 ILE A O 1
ATOM 1628 N N . ARG A 1 217 ? -3.178 -20.5 -23.766 1 98.44 217 ARG A N 1
ATOM 1629 C CA . ARG A 1 217 ? -1.864 -20.922 -24.25 1 98.44 217 ARG A CA 1
ATOM 1630 C C . ARG A 1 217 ? -1.714 -20.625 -25.734 1 98.44 217 ARG A C 1
ATOM 1632 O O . ARG A 1 217 ? -0.633 -20.234 -26.203 1 98.44 217 ARG A O 1
ATOM 1639 N N . ALA A 1 218 ? -2.766 -20.828 -26.453 1 98.31 218 ALA A N 1
ATOM 1640 C CA . ALA A 1 218 ? -2.742 -20.516 -27.875 1 98.31 218 ALA A CA 1
ATOM 1641 C C . ALA A 1 218 ? -2.535 -19.016 -28.109 1 98.31 218 ALA A C 1
ATOM 1643 O O . ALA A 1 218 ? -1.796 -18.609 -29 1 98.31 218 ALA A O 1
ATOM 1644 N N . VAL A 1 219 ? -3.221 -18.219 -27.312 1 98.25 219 VAL A N 1
ATOM 1645 C CA . VAL A 1 219 ? -3.055 -16.766 -27.391 1 98.25 219 VAL A CA 1
ATOM 1646 C C . VAL A 1 219 ? -1.602 -16.406 -27.109 1 98.25 219 VAL A C 1
ATOM 1648 O O . VAL A 1 219 ? -1.012 -15.586 -27.828 1 98.25 219 VAL A O 1
ATOM 1651 N N . VAL A 1 220 ? -1.021 -16.969 -26.094 1 98.38 220 VAL A N 1
ATOM 1652 C CA . VAL A 1 220 ? 0.361 -16.719 -25.703 1 98.38 220 VAL A CA 1
ATOM 1653 C C . VAL A 1 220 ? 1.302 -17.109 -26.844 1 98.38 220 VAL A C 1
ATOM 1655 O O . VAL A 1 220 ? 2.252 -16.391 -27.141 1 98.38 220 VAL A O 1
ATOM 1658 N N . ALA A 1 221 ? 1.066 -18.25 -27.422 1 97.38 221 ALA A N 1
ATOM 1659 C CA . ALA A 1 221 ? 1.924 -18.797 -28.469 1 97.38 221 ALA A CA 1
ATOM 1660 C C . ALA A 1 221 ? 1.996 -17.875 -29.672 1 97.38 221 ALA A C 1
ATOM 1662 O O . ALA A 1 221 ? 2.979 -17.875 -30.422 1 97.38 221 ALA A O 1
ATOM 1663 N N . GLU A 1 222 ? 0.972 -17.078 -29.828 1 95.81 222 GLU A N 1
ATOM 1664 C CA . GLU A 1 222 ? 0.944 -16.109 -30.922 1 95.81 222 GLU A CA 1
ATOM 1665 C C . GLU A 1 222 ? 2.104 -15.117 -30.828 1 95.81 222 GLU A C 1
ATOM 1667 O O . GLU A 1 222 ? 2.504 -14.516 -31.812 1 95.81 222 GLU A O 1
ATOM 1672 N N . HIS A 1 223 ? 2.619 -14.898 -29.703 1 95.25 223 HIS A N 1
ATOM 1673 C CA . HIS A 1 223 ? 3.641 -13.883 -29.469 1 95.25 223 HIS A CA 1
ATOM 1674 C C . HIS A 1 223 ? 5.039 -14.461 -29.641 1 95.25 223 HIS A C 1
ATOM 1676 O O . HIS A 1 223 ? 6.02 -13.719 -29.719 1 95.25 223 HIS A O 1
ATOM 1682 N N . ASN A 1 224 ? 5.227 -15.773 -29.781 1 94.62 224 ASN A N 1
ATOM 1683 C CA . ASN A 1 224 ? 6.492 -16.453 -30.031 1 94.62 224 ASN A CA 1
ATOM 1684 C C . ASN A 1 224 ? 7.617 -15.875 -29.172 1 94.62 224 ASN A C 1
ATOM 1686 O O . ASN A 1 224 ? 8.664 -15.492 -29.703 1 94.62 224 ASN A O 1
ATOM 1690 N N . ARG A 1 225 ? 7.375 -15.758 -27.938 1 95.81 225 ARG A N 1
ATOM 1691 C CA . ARG A 1 225 ? 8.359 -15.18 -27.031 1 95.81 225 ARG A CA 1
ATOM 1692 C C . ARG A 1 225 ? 9.242 -16.266 -26.406 1 95.81 225 ARG A C 1
ATOM 1694 O O . ARG A 1 225 ? 8.773 -17.375 -26.156 1 95.81 225 ARG A O 1
ATOM 1701 N N . PRO A 1 226 ? 10.508 -15.93 -26.172 1 96.69 226 PRO A N 1
ATOM 1702 C CA . PRO A 1 226 ? 11.414 -16.891 -25.531 1 96.69 226 PRO A CA 1
ATOM 1703 C C . PRO A 1 226 ? 11.188 -17.016 -24.031 1 96.69 226 PRO A C 1
ATOM 1705 O O . PRO A 1 226 ? 11.555 -18.016 -23.422 1 96.69 226 PRO A O 1
ATOM 1708 N N . GLY A 1 227 ? 10.633 -15.992 -23.422 1 96.12 227 GLY A N 1
ATOM 1709 C CA . GLY A 1 227 ? 10.398 -16 -21.984 1 96.12 227 GLY A CA 1
ATOM 1710 C C . GLY A 1 227 ? 9.367 -17.031 -21.547 1 96.12 227 GLY A C 1
ATOM 1711 O O . GLY A 1 227 ? 8.375 -17.25 -22.25 1 96.12 227 GLY A O 1
ATOM 1712 N N . GLU A 1 228 ? 9.555 -17.547 -20.406 1 96.44 228 GLU A N 1
ATOM 1713 C CA . GLU A 1 228 ? 8.641 -18.562 -19.891 1 96.44 228 GLU A CA 1
ATOM 1714 C C . GLU A 1 228 ? 7.289 -17.953 -19.531 1 96.44 228 GLU A C 1
ATOM 1716 O O . GLU A 1 228 ? 7.219 -16.844 -19.016 1 96.44 228 GLU A O 1
ATOM 1721 N N . VAL A 1 229 ? 6.27 -18.719 -19.875 1 98.06 229 VAL A N 1
ATOM 1722 C CA . VAL A 1 229 ? 4.914 -18.344 -19.469 1 98.06 229 VAL A CA 1
ATOM 1723 C C . VAL A 1 229 ? 4.285 -19.484 -18.672 1 98.06 229 VAL A C 1
ATOM 1725 O O . VAL A 1 229 ? 4.273 -20.641 -19.109 1 98.06 229 VAL A O 1
ATOM 1728 N N . ARG A 1 230 ? 3.859 -19.172 -17.484 1 98.19 230 ARG A N 1
ATOM 1729 C CA . ARG A 1 230 ? 3.143 -20.125 -16.641 1 98.19 230 ARG A CA 1
ATOM 1730 C C . ARG A 1 230 ? 1.687 -19.703 -16.469 1 98.19 230 ARG A C 1
ATOM 1732 O O . ARG A 1 230 ? 1.38 -18.516 -16.406 1 98.19 230 ARG A O 1
ATOM 1739 N N . ILE A 1 231 ? 0.802 -20.672 -16.406 1 98.69 231 ILE A N 1
ATOM 1740 C CA . ILE A 1 231 ? -0.613 -20.406 -16.172 1 98.69 231 ILE A CA 1
ATOM 1741 C C . ILE A 1 231 ? -1.091 -21.156 -14.938 1 98.69 231 ILE A C 1
ATOM 1743 O O . ILE A 1 231 ? -1.014 -22.391 -14.883 1 98.69 231 ILE A O 1
ATOM 1747 N N . LEU A 1 232 ? -1.493 -20.406 -13.961 1 98.5 232 LEU A N 1
ATOM 1748 C CA . LEU A 1 232 ? -2.064 -20.938 -12.727 1 98.5 232 LEU A CA 1
ATOM 1749 C C . LEU A 1 232 ? -3.586 -20.828 -12.742 1 98.5 232 LEU A C 1
ATOM 1751 O O . LEU A 1 232 ? -4.152 -20.078 -13.539 1 98.5 232 LEU A O 1
ATOM 1755 N N . TYR A 1 233 ? -4.172 -21.609 -11.883 1 97.94 233 TYR A N 1
ATOM 1756 C CA . TYR A 1 233 ? -5.598 -21.406 -11.633 1 97.94 233 TYR A CA 1
ATOM 1757 C C . TYR A 1 233 ? -5.832 -20.797 -10.258 1 97.94 233 TYR A C 1
ATOM 1759 O O . TYR A 1 233 ? -5.258 -21.234 -9.266 1 97.94 233 TYR A O 1
ATOM 1767 N N . GLY A 1 234 ? -6.672 -19.672 -10.047 1 94.88 234 GLY A N 1
ATOM 1768 C CA . GLY A 1 234 ? -6.906 -18.984 -8.789 1 94.88 234 GLY A CA 1
ATOM 1769 C C . GLY A 1 234 ? -8.383 -18.781 -8.484 1 94.88 234 GLY A C 1
ATOM 1770 O O . GLY A 1 234 ? -8.734 -18.234 -7.438 1 94.88 234 GLY A O 1
ATOM 1771 N N . GLY A 1 235 ? -9.375 -19.203 -9.242 1 90.62 235 GLY A N 1
ATOM 1772 C CA . GLY A 1 235 ? -10.797 -19.078 -8.977 1 90.62 235 GLY A CA 1
ATOM 1773 C C . GLY A 1 235 ? -11.32 -20.125 -8.016 1 90.62 235 GLY A C 1
ATOM 1774 O O . GLY A 1 235 ? -11.859 -21.141 -8.438 1 90.62 235 GLY A O 1
ATOM 1775 N N . SER A 1 236 ? -11.203 -19.781 -6.602 1 91.38 236 SER A N 1
ATOM 1776 C CA . SER A 1 236 ? -11.609 -20.688 -5.547 1 91.38 236 SER A CA 1
ATOM 1777 C C . SER A 1 236 ? -10.805 -21.984 -5.602 1 91.38 236 SER A C 1
ATOM 1779 O O . SER A 1 236 ? -11.367 -23.078 -5.484 1 91.38 236 SER A O 1
ATOM 1781 N N . ALA A 1 237 ? -9.547 -21.859 -5.848 1 92.69 237 ALA A N 1
ATOM 1782 C CA . ALA A 1 237 ? -8.633 -23 -5.836 1 92.69 237 ALA A CA 1
ATOM 1783 C C . ALA A 1 237 ? -8.367 -23.484 -4.41 1 92.69 237 ALA A C 1
ATOM 1785 O O . ALA A 1 237 ? -8.195 -22.672 -3.5 1 92.69 237 ALA A O 1
ATOM 1786 N N . GLY A 1 238 ? -8.461 -24.797 -4.234 1 91.62 238 GLY A N 1
ATOM 1787 C CA . GLY A 1 238 ? -8.227 -25.359 -2.922 1 91.62 238 GLY A CA 1
ATOM 1788 C C . GLY A 1 238 ? -7.984 -26.859 -2.961 1 91.62 238 GLY A C 1
ATOM 1789 O O . GLY A 1 238 ? -7.758 -27.438 -4.031 1 91.62 238 GLY A O 1
ATOM 1790 N N . PRO A 1 239 ? -7.969 -27.422 -1.788 1 91.56 239 PRO A N 1
ATOM 1791 C CA . PRO A 1 239 ? -7.734 -28.875 -1.688 1 91.56 239 PRO A CA 1
ATOM 1792 C C . PRO A 1 239 ? -8.703 -29.688 -2.543 1 91.56 239 PRO A C 1
ATOM 1794 O O . PRO A 1 239 ? -9.891 -29.359 -2.623 1 91.56 239 PRO A O 1
ATOM 1797 N N . GLY A 1 240 ? -8.109 -30.703 -3.203 1 91.5 240 GLY A N 1
ATOM 1798 C CA . GLY A 1 240 ? -8.938 -31.594 -3.994 1 91.5 240 GLY A CA 1
ATOM 1799 C C . GLY A 1 240 ? -8.961 -31.25 -5.469 1 91.5 240 GLY A C 1
ATOM 1800 O O . GLY A 1 240 ? -9.391 -32.062 -6.301 1 91.5 240 GLY A O 1
ATOM 1801 N N . LEU A 1 241 ? -8.453 -30.109 -5.824 1 93.69 241 LEU A N 1
ATOM 1802 C CA . LEU A 1 241 ? -8.602 -29.625 -7.191 1 93.69 241 LEU A CA 1
ATOM 1803 C C . LEU A 1 241 ? -7.434 -30.078 -8.062 1 93.69 241 LEU A C 1
ATOM 1805 O O . LEU A 1 241 ? -7.539 -30.094 -9.289 1 93.69 241 LEU A O 1
ATOM 1809 N N . TRP A 1 242 ? -6.34 -30.547 -7.484 1 92.44 242 TRP A N 1
ATOM 1810 C CA . TRP A 1 242 ? -5.113 -30.828 -8.219 1 92.44 242 TRP A CA 1
ATOM 1811 C C . TRP A 1 242 ? -5.07 -32.281 -8.656 1 92.44 242 TRP A C 1
ATOM 1813 O O . TRP A 1 242 ? -4.691 -32.594 -9.789 1 92.44 242 TRP A O 1
ATOM 1823 N N . GLY A 1 243 ? -5.504 -33.219 -7.801 1 83.88 243 GLY A N 1
ATOM 1824 C CA . GLY A 1 243 ? -5.262 -34.656 -7.859 1 83.88 243 GLY A CA 1
ATOM 1825 C C . GLY A 1 243 ? -5.66 -35.281 -9.188 1 83.88 243 GLY A C 1
ATOM 1826 O O . GLY A 1 243 ? -5.867 -34.562 -10.172 1 83.88 243 GLY A O 1
ATOM 1827 N N . ALA A 1 244 ? -5.742 -36.656 -9.078 1 79.12 244 ALA A N 1
ATOM 1828 C CA . ALA A 1 244 ? -6.035 -37.438 -10.281 1 79.12 244 ALA A CA 1
ATOM 1829 C C . ALA A 1 244 ? -7.34 -36.969 -10.922 1 79.12 244 ALA A C 1
ATOM 1831 O O . ALA A 1 244 ? -8.383 -36.906 -10.258 1 79.12 244 ALA A O 1
ATOM 1832 N N . GLY A 1 245 ? -7.344 -36.438 -12.031 1 81.31 245 GLY A N 1
ATOM 1833 C CA . GLY A 1 245 ? -8.5 -35.938 -12.758 1 81.31 245 GLY A CA 1
ATOM 1834 C C . GLY A 1 245 ? -8.711 -34.438 -12.586 1 81.31 245 GLY A C 1
ATOM 1835 O O . GLY A 1 245 ? -9.719 -33.906 -13.031 1 81.31 245 GLY A O 1
ATOM 1836 N N . GLY A 1 246 ? -7.758 -33.906 -11.844 1 90.81 246 GLY A N 1
ATOM 1837 C CA . GLY A 1 246 ? -7.898 -32.5 -11.578 1 90.81 246 GLY A CA 1
ATOM 1838 C C . GLY A 1 246 ? -7.074 -31.625 -12.508 1 90.81 246 GLY A C 1
ATOM 1839 O O . GLY A 1 246 ? -7.027 -31.875 -13.719 1 90.81 246 GLY A O 1
ATOM 1840 N N . LEU A 1 247 ? -6.586 -30.578 -11.914 1 92.19 247 LEU A N 1
ATOM 1841 C CA . LEU A 1 247 ? -5.992 -29.516 -12.727 1 92.19 247 LEU A CA 1
ATOM 1842 C C . LEU A 1 247 ? -4.5 -29.766 -12.922 1 92.19 247 LEU A C 1
ATOM 1844 O O . LEU A 1 247 ? -3.83 -29 -13.625 1 92.19 247 LEU A O 1
ATOM 1848 N N . GLY A 1 248 ? -3.996 -30.828 -12.352 1 90.69 248 GLY A N 1
ATOM 1849 C CA . GLY A 1 248 ? -2.564 -31.078 -12.367 1 90.69 248 GLY A CA 1
ATOM 1850 C C . GLY A 1 248 ? -1.984 -31.172 -13.766 1 90.69 248 GLY A C 1
ATOM 1851 O O . GLY A 1 248 ? -0.811 -30.859 -13.977 1 90.69 248 GLY A O 1
ATOM 1852 N N . LYS A 1 249 ? -2.752 -31.469 -14.766 1 90.81 249 LYS A N 1
ATOM 1853 C CA . LYS A 1 249 ? -2.264 -31.594 -16.141 1 90.81 249 LYS A CA 1
ATOM 1854 C C . LYS A 1 249 ? -2.646 -30.375 -16.969 1 90.81 249 LYS A C 1
ATOM 1856 O O . LYS A 1 249 ? -2.148 -30.203 -18.078 1 90.81 249 LYS A O 1
ATOM 1861 N N . ALA A 1 250 ? -3.449 -29.594 -16.375 1 94.75 250 ALA A N 1
ATOM 1862 C CA . ALA A 1 250 ? -4.039 -28.531 -17.172 1 94.75 250 ALA A CA 1
ATOM 1863 C C . ALA A 1 250 ? -3.361 -27.188 -16.875 1 94.75 250 ALA A C 1
ATOM 1865 O O . ALA A 1 250 ? -3.381 -26.281 -17.703 1 94.75 250 ALA A O 1
ATOM 1866 N N . VAL A 1 251 ? -2.83 -27.047 -15.734 1 97.19 251 VAL A N 1
ATOM 1867 C CA . VAL A 1 251 ? -2.242 -25.781 -15.32 1 97.19 251 VAL A CA 1
ATOM 1868 C C . VAL A 1 251 ? -0.869 -26.016 -14.703 1 97.19 251 VAL A C 1
ATOM 1870 O O . VAL A 1 251 ? -0.514 -27.156 -14.391 1 97.19 251 VAL A O 1
ATOM 1873 N N . ASP A 1 252 ? -0.105 -24.953 -14.531 1 96.88 252 ASP A N 1
ATOM 1874 C CA . ASP A 1 252 ? 1.262 -25.016 -14.023 1 96.88 252 ASP A CA 1
ATOM 1875 C C . ASP A 1 252 ? 1.297 -24.828 -12.508 1 96.88 252 ASP A C 1
ATOM 1877 O O . ASP A 1 252 ? 2.373 -24.734 -11.914 1 96.88 252 ASP A O 1
ATOM 1881 N N . GLY A 1 253 ? 0.178 -24.688 -11.859 1 96.69 253 GLY A N 1
ATOM 1882 C CA . GLY A 1 253 ? 0.096 -24.484 -10.422 1 96.69 253 GLY A CA 1
ATOM 1883 C C . GLY A 1 253 ? -1.226 -23.891 -9.977 1 96.69 253 GLY A C 1
ATOM 1884 O O . GLY A 1 253 ? -2.182 -23.828 -10.758 1 96.69 253 GLY A O 1
ATOM 1885 N N . MET A 1 254 ? -1.278 -23.562 -8.719 1 97.12 254 MET A N 1
ATOM 1886 C CA . MET A 1 254 ? -2.482 -22.984 -8.125 1 97.12 254 MET A CA 1
ATOM 1887 C C . MET A 1 254 ? -2.174 -21.641 -7.473 1 97.12 254 MET A C 1
ATOM 1889 O O . MET A 1 254 ? -1.123 -21.469 -6.852 1 97.12 254 MET A O 1
ATOM 1893 N N . PHE A 1 255 ? -3.002 -20.688 -7.699 1 98.06 255 PHE A N 1
ATOM 1894 C CA . PHE A 1 255 ? -3.029 -19.391 -7.027 1 98.06 255 PHE A CA 1
ATOM 1895 C C . PHE A 1 255 ? -4.102 -19.375 -5.945 1 98.06 255 PHE A C 1
ATOM 1897 O O . PHE A 1 255 ? -5.289 -19.234 -6.242 1 98.06 255 PHE A O 1
ATOM 1904 N N . LEU A 1 256 ? -3.648 -19.453 -4.691 1 97.38 256 LEU A N 1
ATOM 1905 C CA . LEU A 1 256 ? -4.527 -19.797 -3.584 1 97.38 256 LEU A CA 1
ATOM 1906 C C . LEU A 1 256 ? -4.914 -18.562 -2.775 1 97.38 256 LEU A C 1
ATOM 1908 O O . LEU A 1 256 ? -4.082 -17.688 -2.555 1 97.38 256 LEU A O 1
ATOM 1912 N N . GLY A 1 257 ? -6.117 -18.547 -2.363 1 95.31 257 GLY A N 1
ATOM 1913 C CA . GLY A 1 257 ? -6.648 -17.547 -1.464 1 95.31 257 GLY A CA 1
ATOM 1914 C C . GLY A 1 257 ? -7.152 -18.109 -0.153 1 95.31 257 GLY A C 1
ATOM 1915 O O . GLY A 1 257 ? -6.426 -18.828 0.537 1 95.31 257 GLY A O 1
ATOM 1916 N N . ARG A 1 258 ? -8.414 -17.984 0.12 1 93.44 258 ARG A N 1
ATOM 1917 C CA . ARG A 1 258 ? -9.023 -18.266 1.416 1 93.44 258 ARG A CA 1
ATOM 1918 C C . ARG A 1 258 ? -8.836 -19.734 1.798 1 93.44 258 ARG A C 1
ATOM 1920 O O . ARG A 1 258 ? -8.711 -20.062 2.979 1 93.44 258 ARG A O 1
ATOM 1927 N N . PHE A 1 259 ? -8.82 -20.562 0.852 1 92.88 259 PHE A N 1
ATOM 1928 C CA . PHE A 1 259 ? -8.703 -21.984 1.138 1 92.88 259 PHE A CA 1
ATOM 1929 C C . PHE A 1 259 ? -7.309 -22.328 1.653 1 92.88 259 PHE A C 1
ATOM 1931 O O . PHE A 1 259 ? -7.082 -23.406 2.195 1 92.88 259 PHE A O 1
ATOM 1938 N N . ALA A 1 260 ? -6.449 -21.422 1.53 1 96.06 260 ALA A N 1
ATOM 1939 C CA . ALA A 1 260 ? -5.074 -21.625 1.989 1 96.06 260 ALA A CA 1
ATOM 1940 C C . ALA A 1 260 ? -4.719 -20.625 3.092 1 96.06 260 ALA A C 1
ATOM 1942 O O . ALA A 1 260 ? -3.539 -20.359 3.338 1 96.06 260 ALA A O 1
ATOM 1943 N N . HIS A 1 261 ? -5.699 -20.047 3.775 1 97.44 261 HIS A N 1
ATOM 1944 C CA . HIS A 1 261 ? -5.422 -19.094 4.84 1 97.44 261 HIS A CA 1
ATOM 1945 C C . HIS A 1 261 ? -5.246 -19.797 6.18 1 97.44 261 HIS A C 1
ATOM 1947 O O . HIS A 1 261 ? -4.938 -19.156 7.188 1 97.44 261 HIS A O 1
ATOM 1953 N N . GLU A 1 262 ? -5.523 -21.047 6.152 1 97.38 262 GLU A N 1
ATOM 1954 C CA . GLU A 1 262 ? -5.129 -21.922 7.258 1 97.38 262 GLU A CA 1
ATOM 1955 C C . GLU A 1 262 ? -4.043 -22.906 6.828 1 97.38 262 GLU A C 1
ATOM 1957 O O . GLU A 1 262 ? -4.086 -23.438 5.715 1 97.38 262 GLU A O 1
ATOM 1962 N N . VAL A 1 263 ? -3.115 -23.156 7.719 1 97.81 263 VAL A N 1
ATOM 1963 C CA . VAL A 1 263 ? -1.938 -23.969 7.418 1 97.81 263 VAL A CA 1
ATOM 1964 C C . VAL A 1 263 ? -2.371 -25.359 6.922 1 97.81 263 VAL A C 1
ATOM 1966 O O . VAL A 1 263 ? -1.779 -25.891 5.988 1 97.81 263 VAL A O 1
ATOM 1969 N N . GLU A 1 264 ? -3.371 -25.844 7.539 1 96.88 264 GLU A N 1
ATOM 1970 C CA . GLU A 1 264 ? -3.834 -27.188 7.172 1 96.88 264 GLU A CA 1
ATOM 1971 C C . GLU A 1 264 ? -4.285 -27.234 5.715 1 96.88 264 GLU A C 1
ATOM 1973 O O . GLU A 1 264 ? -4.082 -28.234 5.027 1 96.88 264 GLU A O 1
ATOM 1978 N N . GLY A 1 265 ? -4.941 -26.203 5.262 1 96.25 265 GLY A N 1
ATOM 1979 C CA . GLY A 1 265 ? -5.328 -26.125 3.861 1 96.25 265 GLY A CA 1
ATOM 1980 C C . GLY A 1 265 ? -4.145 -26.156 2.912 1 96.25 265 GLY A C 1
ATOM 1981 O O . GLY A 1 265 ? -4.195 -26.797 1.863 1 96.25 265 GLY A O 1
ATOM 1982 N N . VAL A 1 266 ? -3.109 -25.484 3.287 1 97.69 266 VAL A N 1
ATOM 1983 C CA . VAL A 1 266 ? -1.89 -25.453 2.486 1 97.69 266 VAL A CA 1
ATOM 1984 C C . VAL A 1 266 ? -1.259 -26.844 2.451 1 97.69 266 VAL A C 1
ATOM 1986 O O . VAL A 1 266 ? -0.858 -27.328 1.388 1 97.69 266 VAL A O 1
ATOM 1989 N N . ARG A 1 267 ? -1.216 -27.453 3.586 1 96.62 267 ARG A N 1
ATOM 1990 C CA . ARG A 1 267 ? -0.636 -28.781 3.691 1 96.62 267 ARG A CA 1
ATOM 1991 C C . ARG A 1 267 ? -1.33 -29.75 2.746 1 96.62 267 ARG A C 1
ATOM 1993 O O . ARG A 1 267 ? -0.671 -30.547 2.062 1 96.62 267 ARG A O 1
ATOM 2000 N N . LYS A 1 268 ? -2.584 -29.719 2.725 1 95.19 268 LYS A N 1
ATOM 2001 C CA . LYS A 1 268 ? -3.357 -30.609 1.87 1 95.19 268 LYS A CA 1
ATOM 2002 C C . LYS A 1 268 ? -3.029 -30.391 0.397 1 95.19 268 LYS A C 1
ATOM 2004 O O . LYS A 1 268 ? -2.828 -31.344 -0.353 1 95.19 268 LYS A O 1
ATOM 2009 N N . VAL A 1 269 ? -2.967 -29.141 -0.005 1 95.25 269 VAL A N 1
ATOM 2010 C CA . VAL A 1 269 ? -2.695 -28.812 -1.401 1 95.25 269 VAL A CA 1
ATOM 2011 C C . VAL A 1 269 ? -1.277 -29.25 -1.769 1 95.25 269 VAL A C 1
ATOM 2013 O O . VAL A 1 269 ? -1.054 -29.828 -2.834 1 95.25 269 VAL A O 1
ATOM 2016 N N . VAL A 1 270 ? -0.338 -28.969 -0.862 1 95.5 270 VAL A N 1
ATOM 2017 C CA . VAL A 1 270 ? 1.053 -29.328 -1.102 1 95.5 270 VAL A CA 1
ATOM 2018 C C . VAL A 1 270 ? 1.165 -30.844 -1.27 1 95.5 270 VAL A C 1
ATOM 2020 O O . VAL A 1 270 ? 1.849 -31.328 -2.176 1 95.5 270 VAL A O 1
ATOM 2023 N N . ARG A 1 271 ? 0.491 -31.578 -0.469 1 93.62 271 ARG A N 1
ATOM 2024 C CA . ARG A 1 271 ? 0.518 -33.031 -0.544 1 93.62 271 ARG A CA 1
ATOM 2025 C C . ARG A 1 271 ? -0.042 -33.531 -1.876 1 93.62 271 ARG A C 1
ATOM 2027 O O . ARG A 1 271 ? 0.506 -34.438 -2.484 1 93.62 271 ARG A O 1
ATOM 2034 N N . GLU A 1 272 ? -1.08 -32.938 -2.291 1 94 272 GLU A N 1
ATOM 2035 C CA . GLU A 1 272 ? -1.671 -33.281 -3.576 1 94 272 GLU A CA 1
ATOM 2036 C C . GLU A 1 272 ? -0.687 -33.062 -4.719 1 94 272 GLU A C 1
ATOM 2038 O O . GLU A 1 272 ? -0.552 -33.906 -5.609 1 94 272 GLU A O 1
ATOM 2043 N N . VAL A 1 273 ? -0.039 -31.938 -4.68 1 93.38 273 VAL A N 1
ATOM 2044 C CA . VAL A 1 273 ? 0.914 -31.609 -5.73 1 93.38 273 VAL A CA 1
ATOM 2045 C C . VAL A 1 273 ? 2.109 -32.562 -5.676 1 93.38 273 VAL A C 1
ATOM 2047 O O . VAL A 1 273 ? 2.596 -33 -6.711 1 93.38 273 VAL A O 1
ATOM 2050 N N . GLU A 1 274 ? 2.498 -32.906 -4.496 1 91.44 274 GLU A N 1
ATOM 2051 C CA . GLU A 1 274 ? 3.648 -33.781 -4.301 1 91.44 274 GLU A CA 1
ATOM 2052 C C . GLU A 1 274 ? 3.393 -35.156 -4.883 1 91.44 274 GLU A C 1
ATOM 2054 O O . GLU A 1 274 ? 4.316 -35.812 -5.371 1 91.44 274 GLU A O 1
ATOM 2059 N N . GLU A 1 275 ? 2.213 -35.531 -4.828 1 89.5 275 GLU A N 1
ATOM 2060 C CA . GLU A 1 275 ? 1.846 -36.844 -5.328 1 89.5 275 GLU A CA 1
ATOM 2061 C C . GLU A 1 275 ? 2.049 -36.938 -6.836 1 89.5 275 GLU A C 1
ATOM 2063 O O . GLU A 1 275 ? 2.127 -38.031 -7.391 1 89.5 275 GLU A O 1
ATOM 2068 N N . THR A 1 276 ? 2.125 -35.875 -7.445 1 84.44 276 THR A N 1
ATOM 2069 C CA . THR A 1 276 ? 2.221 -35.844 -8.898 1 84.44 276 THR A CA 1
ATOM 2070 C C . THR A 1 276 ? 3.605 -35.406 -9.352 1 84.44 276 THR A C 1
ATOM 2072 O O . THR A 1 276 ? 3.84 -35.188 -10.539 1 84.44 276 THR A O 1
ATOM 2075 N N . LEU A 1 277 ? 4.535 -35.125 -8.398 1 83.38 277 LEU A N 1
ATOM 2076 C CA . LEU A 1 277 ? 5.879 -34.625 -8.727 1 83.38 277 LEU A CA 1
ATOM 2077 C C . LEU A 1 277 ? 6.742 -35.781 -9.25 1 83.38 277 LEU A C 1
ATOM 2079 O O . LEU A 1 277 ? 6.547 -36.938 -8.875 1 83.38 277 LEU A O 1
ATOM 2083 N N . MET B 1 1 ? -8.906 3.131 22.156 1 61.72 1 MET B N 1
ATOM 2084 C CA . MET B 1 1 ? -7.727 3.992 22.234 1 61.72 1 MET B CA 1
ATOM 2085 C C . MET B 1 1 ? -8.055 5.406 21.766 1 61.72 1 MET B C 1
ATOM 2087 O O . MET B 1 1 ? -8.945 5.594 20.938 1 61.72 1 MET B O 1
ATOM 2091 N N . ALA B 1 2 ? -7.531 6.355 22.453 1 84.5 2 ALA B N 1
ATOM 2092 C CA . ALA B 1 2 ? -7.809 7.773 22.234 1 84.5 2 ALA B CA 1
ATOM 2093 C C . ALA B 1 2 ? -6.992 8.328 21.078 1 84.5 2 ALA B C 1
ATOM 2095 O O . ALA B 1 2 ? -5.965 7.758 20.703 1 84.5 2 ALA B O 1
ATOM 2096 N N . PHE B 1 3 ? -7.555 9.203 20.328 1 93.88 3 PHE B N 1
ATOM 2097 C CA . PHE B 1 3 ? -6.82 9.945 19.312 1 93.88 3 PHE B CA 1
ATOM 2098 C C . PHE B 1 3 ? -5.586 10.609 19.906 1 93.88 3 PHE B C 1
ATOM 2100 O O . PHE B 1 3 ? -5.559 10.938 21.094 1 93.88 3 PHE B O 1
ATOM 2107 N N . PRO B 1 4 ? -4.535 10.719 19.125 1 91.94 4 PRO B N 1
ATOM 2108 C CA . PRO B 1 4 ? -3.408 11.508 19.625 1 91.94 4 PRO B CA 1
ATOM 2109 C C . PRO B 1 4 ? -3.775 12.969 19.859 1 91.94 4 PRO B C 1
ATOM 2111 O O . PRO B 1 4 ? -4.617 13.523 19.156 1 91.94 4 PRO B O 1
ATOM 2114 N N . ALA B 1 5 ? -3.156 13.5 20.797 1 90.69 5 ALA B N 1
ATOM 2115 C CA . ALA B 1 5 ? -3.344 14.922 21.047 1 90.69 5 ALA B CA 1
ATOM 2116 C C . ALA B 1 5 ? -2.73 15.758 19.922 1 90.69 5 ALA B C 1
ATOM 2118 O O . ALA B 1 5 ? -1.645 15.453 19.438 1 90.69 5 ALA B O 1
ATOM 2119 N N . LEU B 1 6 ? -3.395 16.75 19.531 1 93.56 6 LEU B N 1
ATOM 2120 C CA . LEU B 1 6 ? -2.896 17.672 18.531 1 93.56 6 LEU B CA 1
ATOM 2121 C C . LEU B 1 6 ? -2.531 19.016 19.156 1 93.56 6 LEU B C 1
ATOM 2123 O O . LEU B 1 6 ? -3.412 19.828 19.469 1 93.56 6 LEU B O 1
ATOM 2127 N N . PRO B 1 7 ? -1.286 19.266 19.328 1 93.12 7 PRO B N 1
ATOM 2128 C CA . PRO B 1 7 ? -0.908 20.578 19.844 1 93.12 7 PRO B CA 1
ATOM 2129 C C . PRO B 1 7 ? -1.168 21.703 18.844 1 93.12 7 PRO B C 1
ATOM 2131 O O . PRO B 1 7 ? -1.737 21.453 17.781 1 93.12 7 PRO B O 1
ATOM 2134 N N . SER B 1 8 ? -0.701 22.906 19.188 1 92 8 SER B N 1
ATOM 2135 C CA . SER B 1 8 ? -1.089 24.094 18.453 1 92 8 SER B CA 1
ATOM 2136 C C . SER B 1 8 ? -0.389 24.156 17.094 1 92 8 SER B C 1
ATOM 2138 O O . SER B 1 8 ? -0.909 24.75 16.141 1 92 8 SER B O 1
ATOM 2140 N N . ASN B 1 9 ? 0.804 23.578 17 1 95.06 9 ASN B N 1
ATOM 2141 C CA . ASN B 1 9 ? 1.564 23.578 15.758 1 95.06 9 ASN B CA 1
ATOM 2142 C C . ASN B 1 9 ? 1.865 22.172 15.281 1 95.06 9 ASN B C 1
ATOM 2144 O O . ASN B 1 9 ? 2.283 21.312 16.078 1 95.06 9 ASN B O 1
ATOM 2148 N N . LEU B 1 10 ? 1.616 21.969 14.039 1 96.75 10 LEU B N 1
ATOM 2149 C CA . LEU B 1 10 ? 1.851 20.656 13.445 1 96.75 10 LEU B CA 1
ATOM 2150 C C . LEU B 1 10 ? 2.822 20.75 12.273 1 96.75 10 LEU B C 1
ATOM 2152 O O . LEU B 1 10 ? 2.662 21.609 11.398 1 96.75 10 LEU B O 1
ATOM 2156 N N . LEU B 1 11 ? 3.875 19.984 12.281 1 97.31 11 LEU B N 1
ATOM 2157 C CA . LEU B 1 11 ? 4.789 19.797 11.164 1 97.31 11 LEU B CA 1
ATOM 2158 C C . LEU B 1 11 ? 4.82 18.328 10.719 1 97.31 11 LEU B C 1
ATOM 2160 O O . LEU B 1 11 ? 5.383 17.484 11.414 1 97.31 11 LEU B O 1
ATOM 2164 N N . ILE B 1 12 ? 4.195 18.047 9.609 1 98.44 12 ILE B N 1
ATOM 2165 C CA . ILE B 1 12 ? 4.039 16.688 9.125 1 98.44 12 ILE B CA 1
ATOM 2166 C C . ILE B 1 12 ? 4.734 16.531 7.77 1 98.44 12 ILE B C 1
ATOM 2168 O O . ILE B 1 12 ? 4.531 17.344 6.867 1 98.44 12 ILE B O 1
ATOM 2172 N N . ILE B 1 13 ? 5.566 15.539 7.641 1 98.56 13 ILE B N 1
ATOM 2173 C CA . ILE B 1 13 ? 6.375 15.328 6.441 1 98.56 13 ILE B CA 1
ATOM 2174 C C . ILE B 1 13 ? 5.859 14.109 5.68 1 98.56 13 ILE B C 1
ATOM 2176 O O . ILE B 1 13 ? 5.777 13.008 6.23 1 98.56 13 ILE B O 1
ATOM 2180 N N . SER B 1 14 ? 5.516 14.289 4.488 1 98.31 14 SER B N 1
ATOM 2181 C CA . SER B 1 14 ? 5.164 13.18 3.602 1 98.31 14 SER B CA 1
ATOM 2182 C C . SER B 1 14 ? 6.305 12.859 2.641 1 98.31 14 SER B C 1
ATOM 2184 O O . SER B 1 14 ? 6.789 13.734 1.928 1 98.31 14 SER B O 1
ATOM 2186 N N . LEU B 1 15 ? 6.664 11.625 2.562 1 98.62 15 LEU B N 1
ATOM 2187 C CA . LEU B 1 15 ? 7.785 11.242 1.708 1 98.62 15 LEU B CA 1
ATOM 2188 C C . LEU B 1 15 ? 7.297 10.867 0.311 1 98.62 15 LEU B C 1
ATOM 2190 O O . LEU B 1 15 ? 8.094 10.797 -0.628 1 98.62 15 LEU B O 1
ATOM 2194 N N . LYS B 1 16 ? 5.961 10.648 0.169 1 97.88 16 LYS B N 1
ATOM 2195 C CA . LYS B 1 16 ? 5.449 10.078 -1.072 1 97.88 16 LYS B CA 1
ATOM 2196 C C . LYS B 1 16 ? 6.25 8.852 -1.485 1 97.88 16 LYS B C 1
ATOM 2198 O O . LYS B 1 16 ? 6.496 7.957 -0.67 1 97.88 16 LYS B O 1
ATOM 2203 N N . MET B 1 17 ? 6.539 8.719 -2.74 1 98.31 17 MET B N 1
ATOM 2204 C CA . MET B 1 17 ? 7.289 7.559 -3.221 1 98.31 17 MET B CA 1
ATOM 2205 C C . MET B 1 17 ? 8.688 7.965 -3.67 1 98.31 17 MET B C 1
ATOM 2207 O O . MET B 1 17 ? 9.188 7.477 -4.684 1 98.31 17 MET B O 1
ATOM 2211 N N . TYR B 1 18 ? 9.367 8.891 -2.969 1 98.06 18 TYR B N 1
ATOM 2212 C CA . TYR B 1 18 ? 10.648 9.43 -3.412 1 98.06 18 TYR B CA 1
ATOM 2213 C C . TYR B 1 18 ? 11.812 8.641 -2.824 1 98.06 18 TYR B C 1
ATOM 2215 O O . TYR B 1 18 ? 12.945 8.75 -3.291 1 98.06 18 TYR B O 1
ATOM 2223 N N . PHE B 1 19 ? 11.555 7.883 -1.734 1 98.38 19 PHE B N 1
ATOM 2224 C CA . PHE B 1 19 ? 12.648 7.273 -0.989 1 98.38 19 PHE B CA 1
ATOM 2225 C C . PHE B 1 19 ? 12.68 5.766 -1.206 1 98.38 19 PHE B C 1
ATOM 2227 O O . PHE B 1 19 ? 11.656 5.094 -1.065 1 98.38 19 PHE B O 1
ATOM 2234 N N . PRO B 1 20 ? 13.875 5.188 -1.521 1 98.06 20 PRO B N 1
ATOM 2235 C CA . PRO B 1 20 ? 14.039 3.754 -1.262 1 98.06 20 PRO B CA 1
ATOM 2236 C C . PRO B 1 20 ? 14 3.418 0.228 1 98.06 20 PRO B C 1
ATOM 2238 O O . PRO B 1 20 ? 14.203 4.297 1.068 1 98.06 20 PRO B O 1
ATOM 2241 N N . PRO B 1 21 ? 13.758 2.213 0.557 1 98.31 21 PRO B N 1
ATOM 2242 C CA . PRO B 1 21 ? 13.539 1.843 1.957 1 98.31 21 PRO B CA 1
ATOM 2243 C C . PRO B 1 21 ? 14.711 2.221 2.859 1 98.31 21 PRO B C 1
ATOM 2245 O O . PRO B 1 21 ? 14.508 2.785 3.938 1 98.31 21 PRO B O 1
ATOM 2248 N N . ALA B 1 22 ? 15.898 1.967 2.467 1 98.44 22 ALA B N 1
ATOM 2249 C CA . ALA B 1 22 ? 17.062 2.264 3.301 1 98.44 22 ALA B CA 1
ATOM 2250 C C . ALA B 1 22 ? 17.156 3.756 3.605 1 98.44 22 ALA B C 1
ATOM 2252 O O . ALA B 1 22 ? 17.484 4.148 4.727 1 98.44 22 ALA B O 1
ATOM 2253 N N . ARG B 1 23 ? 16.844 4.555 2.66 1 98.62 23 ARG B N 1
ATOM 2254 C CA . ARG B 1 23 ? 16.891 6 2.855 1 98.62 23 ARG B CA 1
ATOM 2255 C C . ARG B 1 23 ? 15.812 6.453 3.834 1 98.62 23 ARG B C 1
ATOM 2257 O O . ARG B 1 23 ? 16.047 7.348 4.648 1 98.62 23 ARG B O 1
ATOM 2264 N N . THR B 1 24 ? 14.633 5.879 3.73 1 98.81 24 THR B N 1
ATOM 2265 C CA . THR B 1 24 ? 13.562 6.219 4.656 1 98.81 24 THR B CA 1
ATOM 2266 C C . THR B 1 24 ? 14 5.992 6.102 1 98.81 24 THR B C 1
ATOM 2268 O O . THR B 1 24 ? 13.789 6.855 6.957 1 98.81 24 THR B O 1
ATOM 2271 N N . LEU B 1 25 ? 14.633 4.828 6.344 1 98.81 25 LEU B N 1
ATOM 2272 C CA . LEU B 1 25 ? 15.023 4.461 7.699 1 98.81 25 LEU B CA 1
ATOM 2273 C C . LEU B 1 25 ? 16.141 5.363 8.203 1 98.81 25 LEU B C 1
ATOM 2275 O O . LEU B 1 25 ? 16.109 5.82 9.352 1 98.81 25 LEU B O 1
ATOM 2279 N N . ASP B 1 26 ? 17.094 5.652 7.316 1 98.75 26 ASP B N 1
ATOM 2280 C CA . ASP B 1 26 ? 18.172 6.57 7.672 1 98.75 26 ASP B CA 1
ATOM 2281 C C . ASP B 1 26 ? 17.625 7.969 7.957 1 98.75 26 ASP B C 1
ATOM 2283 O O . ASP B 1 26 ? 18.062 8.641 8.891 1 98.75 26 ASP B O 1
ATOM 2287 N N . TYR B 1 27 ? 16.734 8.359 7.145 1 98.88 27 TYR B N 1
ATOM 2288 C CA . TYR B 1 27 ? 16.109 9.672 7.273 1 98.88 27 TYR B CA 1
ATOM 2289 C C . TYR B 1 27 ? 15.383 9.812 8.609 1 98.88 27 TYR B C 1
ATOM 2291 O O . TYR B 1 27 ? 15.555 10.805 9.312 1 98.88 27 TYR B O 1
ATOM 2299 N N . LEU B 1 28 ? 14.547 8.828 8.977 1 98.81 28 LEU B N 1
ATOM 2300 C CA . LEU B 1 28 ? 13.844 8.852 10.25 1 98.81 28 LEU B CA 1
ATOM 2301 C C . LEU B 1 28 ? 14.828 8.914 11.414 1 98.81 28 LEU B C 1
ATOM 2303 O O . LEU B 1 28 ? 14.633 9.703 12.352 1 98.81 28 LEU B O 1
ATOM 2307 N N . ARG B 1 29 ? 15.891 8.078 11.391 1 98.69 29 ARG B N 1
ATOM 2308 C CA . ARG B 1 29 ? 16.906 8.094 12.445 1 98.69 29 ARG B CA 1
ATOM 2309 C C . ARG B 1 29 ? 17.547 9.477 12.555 1 98.69 29 ARG B C 1
ATOM 2311 O O . ARG B 1 29 ? 17.812 9.953 13.664 1 98.69 29 ARG B O 1
ATOM 2318 N N . ALA B 1 30 ? 17.766 10.047 11.422 1 98.62 30 ALA B N 1
ATOM 2319 C CA . ALA B 1 30 ? 18.359 11.383 11.406 1 98.62 30 ALA B CA 1
ATOM 2320 C C . ALA B 1 30 ? 17.422 12.414 12.023 1 98.62 30 ALA B C 1
ATOM 2322 O O . ALA B 1 30 ? 17.859 13.305 12.75 1 98.62 30 ALA B O 1
ATOM 2323 N N . LEU B 1 31 ? 16.141 12.352 11.719 1 98.38 31 LEU B N 1
ATOM 2324 C CA . LEU B 1 31 ? 15.164 13.266 12.305 1 98.38 31 LEU B CA 1
ATOM 2325 C C . LEU B 1 31 ? 15.148 13.148 13.828 1 98.38 31 LEU B C 1
ATOM 2327 O O . LEU B 1 31 ? 14.953 14.141 14.531 1 98.38 31 LEU B O 1
ATOM 2331 N N . LEU B 1 32 ? 15.383 11.938 14.352 1 97.25 32 LEU B N 1
ATOM 2332 C CA . LEU B 1 32 ? 15.273 11.664 15.781 1 97.25 32 LEU B CA 1
ATOM 2333 C C . LEU B 1 32 ? 16.594 11.938 16.484 1 97.25 32 LEU B C 1
ATOM 2335 O O . LEU B 1 32 ? 16.656 11.977 17.719 1 97.25 32 LEU B O 1
ATOM 2339 N N . ASP B 1 33 ? 17.703 12.07 15.742 1 96.94 33 ASP B N 1
ATOM 2340 C CA . ASP B 1 33 ? 19.031 12.305 16.297 1 96.94 33 ASP B CA 1
ATOM 2341 C C . ASP B 1 33 ? 19.094 13.633 17.047 1 96.94 33 ASP B C 1
ATOM 2343 O O . ASP B 1 33 ? 18.859 14.688 16.469 1 96.94 33 ASP B O 1
ATOM 2347 N N . PRO B 1 34 ? 19.422 13.594 18.359 1 94 34 PRO B N 1
ATOM 2348 C CA . PRO B 1 34 ? 19.453 14.82 19.141 1 94 34 PRO B CA 1
ATOM 2349 C C . PRO B 1 34 ? 20.406 15.867 18.578 1 94 34 PRO B C 1
ATOM 2351 O O . PRO B 1 34 ? 20.203 17.062 18.766 1 94 34 PRO B O 1
ATOM 2354 N N . GLN B 1 35 ? 21.344 15.477 17.828 1 95.19 35 GLN B N 1
ATOM 2355 C CA . GLN B 1 35 ? 22.328 16.391 17.25 1 95.19 35 GLN B CA 1
ATOM 2356 C C . GLN B 1 35 ? 21.672 17.297 16.203 1 95.19 35 GLN B C 1
ATOM 2358 O O . GLN B 1 35 ? 22.188 18.375 15.914 1 95.19 35 GLN B O 1
ATOM 2363 N N . ASN B 1 36 ? 20.562 16.875 15.727 1 95.62 36 ASN B N 1
ATOM 2364 C CA . ASN B 1 36 ? 19.922 17.641 14.664 1 95.62 36 ASN B CA 1
ATOM 2365 C C . ASN B 1 36 ? 18.891 18.625 15.227 1 95.62 36 ASN B C 1
ATOM 2367 O O . ASN B 1 36 ? 18.391 19.469 14.5 1 95.62 36 ASN B O 1
ATOM 2371 N N . ASP B 1 37 ? 18.562 18.516 16.469 1 94.38 37 ASP B N 1
ATOM 2372 C CA . ASP B 1 37 ? 17.75 19.484 17.219 1 94.38 37 ASP B CA 1
ATOM 2373 C C . ASP B 1 37 ? 16.375 19.656 16.562 1 94.38 37 ASP B C 1
ATOM 2375 O O . ASP B 1 37 ? 15.867 20.766 16.453 1 94.38 37 ASP B O 1
ATOM 2379 N N . ILE B 1 38 ? 15.789 18.562 16.078 1 96.25 38 ILE B N 1
ATOM 2380 C CA . ILE B 1 38 ? 14.484 18.578 15.422 1 96.25 38 ILE B CA 1
ATOM 2381 C C . ILE B 1 38 ? 13.398 18.203 16.422 1 96.25 38 ILE B C 1
ATOM 2383 O O . ILE B 1 38 ? 12.453 18.969 16.641 1 96.25 38 ILE B O 1
ATOM 2387 N N . VAL B 1 39 ? 13.625 17.078 17.062 1 94.69 39 VAL B N 1
ATOM 2388 C CA . VAL B 1 39 ? 12.719 16.641 18.109 1 94.69 39 VAL B CA 1
ATOM 2389 C C . VAL B 1 39 ? 13.227 17.125 19.469 1 94.69 39 VAL B C 1
ATOM 2391 O O . VAL B 1 39 ? 14.18 16.562 20.016 1 94.69 39 VAL B O 1
ATOM 2394 N N . ARG B 1 40 ? 12.578 18.125 20.031 1 90.19 40 ARG B N 1
ATOM 2395 C CA . ARG B 1 40 ? 13.016 18.688 21.312 1 90.19 40 ARG B CA 1
ATOM 2396 C C . ARG B 1 40 ? 11.938 18.516 22.375 1 90.19 40 ARG B C 1
ATOM 2398 O O . ARG B 1 40 ? 10.797 18.953 22.203 1 90.19 40 ARG B O 1
ATOM 2405 N N . PRO B 1 41 ? 12.344 18.047 23.484 1 84.38 41 PRO B N 1
ATOM 2406 C CA . PRO B 1 41 ? 11.383 17.859 24.578 1 84.38 41 PRO B CA 1
ATOM 2407 C C . PRO B 1 41 ? 10.703 19.172 25 1 84.38 41 PRO B C 1
ATOM 2409 O O . PRO B 1 41 ? 9.523 19.156 25.359 1 84.38 41 PRO B O 1
ATOM 2412 N N . ALA B 1 42 ? 11.383 20.219 24.922 1 85.06 42 ALA B N 1
ATOM 2413 C CA . ALA B 1 42 ? 10.867 21.5 25.375 1 85.06 42 ALA B CA 1
ATOM 2414 C C . ALA B 1 42 ? 9.695 21.953 24.516 1 85.06 42 ALA B C 1
ATOM 2416 O O . ALA B 1 42 ? 8.875 22.766 24.938 1 85.06 42 ALA B O 1
ATOM 2417 N N . ASN B 1 43 ? 9.609 21.422 23.312 1 88.31 43 ASN B N 1
ATOM 2418 C CA . ASN B 1 43 ? 8.602 21.859 22.359 1 88.31 43 ASN B CA 1
ATOM 2419 C C . ASN B 1 43 ? 7.457 20.844 22.234 1 88.31 43 ASN B C 1
ATOM 2421 O O . ASN B 1 43 ? 6.504 21.078 21.5 1 88.31 43 ASN B O 1
ATOM 2425 N N . ARG B 1 44 ? 7.43 19.797 22.938 1 85.5 44 ARG B N 1
ATOM 2426 C CA . ARG B 1 44 ? 6.566 18.641 22.719 1 85.5 44 ARG B CA 1
ATOM 2427 C C . ARG B 1 44 ? 5.102 19.016 22.938 1 85.5 44 ARG B C 1
ATOM 2429 O O . ARG B 1 44 ? 4.211 18.422 22.312 1 85.5 44 ARG B O 1
ATOM 2436 N N . SER B 1 45 ? 4.875 19.938 23.781 1 87.94 45 SER B N 1
ATOM 2437 C CA . SER B 1 45 ? 3.494 20.312 24.078 1 87.94 45 SER B CA 1
ATOM 2438 C C . SER B 1 45 ? 2.98 21.344 23.078 1 87.94 45 SER B C 1
ATOM 2440 O O . SER B 1 45 ? 1.78 21.609 23.016 1 87.94 45 SER B O 1
ATOM 2442 N N . LYS B 1 46 ? 3.834 21.859 22.234 1 92.56 46 LYS B N 1
ATOM 2443 C CA . LYS B 1 46 ? 3.441 22.969 21.375 1 92.56 46 LYS B CA 1
ATOM 2444 C C . LYS B 1 46 ? 3.629 22.594 19.906 1 92.56 46 LYS B C 1
ATOM 2446 O O . LYS B 1 46 ? 3.092 23.266 19.016 1 92.56 46 LYS B O 1
ATOM 2451 N N . LEU B 1 47 ? 4.441 21.578 19.672 1 93.94 47 LEU B N 1
ATOM 2452 C CA . LEU B 1 47 ? 4.801 21.203 18.312 1 93.94 47 LEU B CA 1
ATOM 2453 C C . LEU B 1 47 ? 4.711 19.703 18.125 1 93.94 47 LEU B C 1
ATOM 2455 O O . LEU B 1 47 ? 5.344 18.938 18.859 1 93.94 47 LEU B O 1
ATOM 2459 N N . LEU B 1 48 ? 3.908 19.312 17.188 1 94.62 48 LEU B N 1
ATOM 2460 C CA . LEU B 1 48 ? 3.832 17.906 16.797 1 94.62 48 LEU B CA 1
ATOM 2461 C C . LEU B 1 48 ? 4.566 17.656 15.484 1 94.62 48 LEU B C 1
ATOM 2463 O O . LEU B 1 48 ? 4.355 18.391 14.508 1 94.62 48 LEU B O 1
ATOM 2467 N N . LEU B 1 49 ? 5.48 16.734 15.516 1 96.81 49 LEU B N 1
ATOM 2468 C CA . LEU B 1 49 ? 6.184 16.266 14.328 1 96.81 49 LEU B CA 1
ATOM 2469 C C . LEU B 1 49 ? 5.707 14.875 13.922 1 96.81 49 LEU B C 1
ATOM 2471 O O . LEU B 1 49 ? 5.457 14.031 14.781 1 96.81 49 LEU B O 1
ATOM 2475 N N . ALA B 1 50 ? 5.535 14.672 12.68 1 98.25 50 ALA B N 1
ATOM 2476 C CA . ALA B 1 50 ? 5.16 13.352 12.188 1 98.25 50 ALA B CA 1
ATOM 2477 C C . ALA B 1 50 ? 5.809 13.062 10.836 1 98.25 50 ALA B C 1
ATOM 2479 O O . ALA B 1 50 ? 6.086 13.984 10.062 1 98.25 50 ALA B O 1
ATOM 2480 N N . LEU B 1 51 ? 6.098 11.828 10.594 1 98.88 51 LEU B N 1
ATOM 2481 C CA . LEU B 1 51 ? 6.574 11.352 9.305 1 98.88 51 LEU B CA 1
ATOM 2482 C C . LEU B 1 51 ? 5.566 10.398 8.672 1 98.88 51 LEU B C 1
ATOM 2484 O O . LEU B 1 51 ? 5.059 9.492 9.336 1 98.88 51 LEU B O 1
ATOM 2488 N N . ILE B 1 52 ? 5.266 10.633 7.449 1 98.88 52 ILE B N 1
ATOM 2489 C CA . ILE B 1 52 ? 4.43 9.742 6.652 1 98.88 52 ILE B CA 1
ATOM 2490 C C . ILE B 1 52 ? 5.273 9.062 5.574 1 98.88 52 ILE B C 1
ATOM 2492 O O . ILE B 1 52 ? 5.461 9.617 4.488 1 98.88 52 ILE B O 1
ATOM 2496 N N . PRO B 1 53 ? 5.805 7.91 5.852 1 98.81 53 PRO B N 1
ATOM 2497 C CA . PRO B 1 53 ? 6.625 7.172 4.891 1 98.81 53 PRO B CA 1
ATOM 2498 C C . PRO B 1 53 ? 5.789 6.309 3.947 1 98.81 53 PRO B C 1
ATOM 2500 O O . PRO B 1 53 ? 4.559 6.305 4.031 1 98.81 53 PRO B O 1
ATOM 2503 N N . ASP B 1 54 ? 6.43 5.664 3.004 1 98.25 54 ASP B N 1
ATOM 2504 C CA . ASP B 1 54 ? 5.727 4.691 2.172 1 98.25 54 ASP B CA 1
ATOM 2505 C C . ASP B 1 54 ? 5.238 3.508 3.004 1 98.25 54 ASP B C 1
ATOM 2507 O O . ASP B 1 54 ? 5.699 3.299 4.125 1 98.25 54 ASP B O 1
ATOM 2511 N N . PHE B 1 55 ? 4.348 2.686 2.506 1 98.75 55 PHE B N 1
ATOM 2512 C CA . PHE B 1 55 ? 3.721 1.591 3.238 1 98.75 55 PHE B CA 1
ATOM 2513 C C . PHE B 1 55 ? 4.762 0.561 3.664 1 98.75 55 PHE B C 1
ATOM 2515 O O . PHE B 1 55 ? 4.684 0.012 4.766 1 98.75 55 PHE B O 1
ATOM 2522 N N . LEU B 1 56 ? 5.738 0.344 2.812 1 98.69 56 LEU B N 1
ATOM 2523 C CA . LEU B 1 56 ? 6.672 -0.764 2.98 1 98.69 56 LEU B CA 1
ATOM 2524 C C . LEU B 1 56 ? 7.59 -0.523 4.172 1 98.69 56 LEU B C 1
ATOM 2526 O O . LEU B 1 56 ? 8.156 -1.469 4.73 1 98.69 56 LEU B O 1
ATOM 2530 N N . THR B 1 57 ? 7.711 0.744 4.613 1 98.75 57 THR B N 1
ATOM 2531 C CA . THR B 1 57 ? 8.664 1.045 5.676 1 98.75 57 THR B CA 1
ATOM 2532 C C . THR B 1 57 ? 7.938 1.42 6.965 1 98.75 57 THR B C 1
ATOM 2534 O O . THR B 1 57 ? 8.57 1.806 7.949 1 98.75 57 THR B O 1
ATOM 2537 N N . ILE B 1 58 ? 6.613 1.274 6.965 1 98.88 58 ILE B N 1
ATOM 2538 C CA . ILE B 1 58 ? 5.863 1.604 8.172 1 98.88 58 ILE B CA 1
ATOM 2539 C C . ILE B 1 58 ? 6.293 0.682 9.312 1 98.88 58 ILE B C 1
ATOM 2541 O O . ILE B 1 58 ? 6.539 1.139 10.43 1 98.88 58 ILE B O 1
ATOM 2545 N N . TYR B 1 59 ? 6.43 -0.612 9.047 1 98.75 59 TYR B N 1
ATOM 2546 C CA . TYR B 1 59 ? 6.777 -1.582 10.086 1 98.75 59 TYR B CA 1
ATOM 2547 C C . TYR B 1 59 ? 8.125 -1.249 10.711 1 98.75 59 TYR B C 1
ATOM 2549 O O . TYR B 1 59 ? 8.227 -1.062 11.922 1 98.75 59 TYR 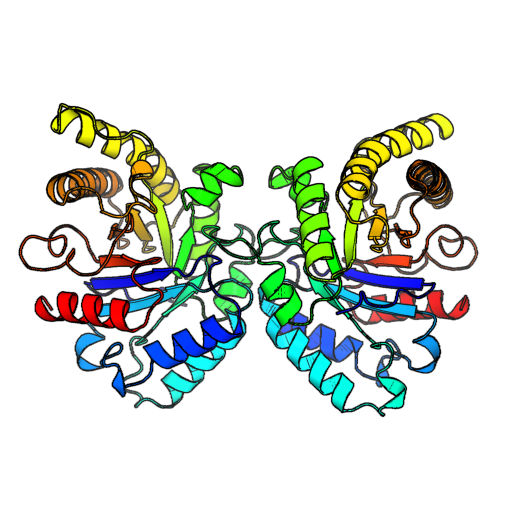B O 1
ATOM 2557 N N . PRO B 1 60 ? 9.195 -1.104 9.906 1 98.62 60 PRO B N 1
ATOM 2558 C CA . PRO B 1 60 ? 10.492 -0.792 10.516 1 98.62 60 PRO B CA 1
ATOM 2559 C C . PRO B 1 60 ? 10.539 0.614 11.109 1 98.62 60 PRO B C 1
ATOM 2561 O O . PRO B 1 60 ? 11.258 0.852 12.086 1 98.62 60 PRO B O 1
ATOM 2564 N N . CYS B 1 61 ? 9.773 1.571 10.562 1 98.88 61 CYS B N 1
ATOM 2565 C CA . CYS B 1 61 ? 9.688 2.896 11.172 1 98.88 61 CYS B CA 1
ATOM 2566 C C . CYS B 1 61 ? 9.062 2.822 12.555 1 98.88 61 CYS B C 1
ATOM 2568 O O . CYS B 1 61 ? 9.516 3.5 13.484 1 98.88 61 CYS B O 1
ATOM 2570 N N . HIS B 1 62 ? 8.031 2.029 12.656 1 98.56 62 HIS B N 1
ATOM 2571 C CA . HIS B 1 62 ? 7.406 1.824 13.961 1 98.56 62 HIS B CA 1
ATOM 2572 C C . HIS B 1 62 ? 8.414 1.279 14.969 1 98.56 62 HIS B C 1
ATOM 2574 O O . HIS B 1 62 ? 8.438 1.714 16.125 1 98.56 62 HIS B O 1
ATOM 2580 N N . GLU B 1 63 ? 9.242 0.332 14.555 1 98.25 63 GLU B N 1
ATOM 2581 C CA . GLU B 1 63 ? 10.258 -0.246 15.43 1 98.25 63 GLU B CA 1
ATOM 2582 C C . GLU B 1 63 ? 11.281 0.803 15.859 1 98.25 63 GLU B C 1
ATOM 2584 O O . GLU B 1 63 ? 11.688 0.844 17.016 1 98.25 63 GLU B O 1
ATOM 2589 N N . ILE B 1 64 ? 11.68 1.612 14.898 1 98.38 64 ILE B N 1
ATOM 2590 C CA . ILE B 1 64 ? 12.641 2.674 15.188 1 98.38 64 ILE B CA 1
ATOM 2591 C C . ILE B 1 64 ? 12.047 3.637 16.219 1 98.38 64 ILE B C 1
ATOM 2593 O O . ILE B 1 64 ? 12.711 3.998 17.188 1 98.38 64 ILE B O 1
ATOM 2597 N N . LEU B 1 65 ? 10.812 4.023 16.062 1 97.56 65 LEU B N 1
ATOM 2598 C CA . LEU B 1 65 ? 10.148 4.969 16.953 1 97.56 65 LEU B CA 1
ATOM 2599 C C . LEU B 1 65 ? 9.953 4.367 18.328 1 97.56 65 LEU B C 1
ATOM 2601 O O . LEU B 1 65 ? 10.109 5.055 19.344 1 97.56 65 LEU B O 1
ATOM 2605 N N . ALA B 1 66 ? 9.594 3.092 18.375 1 96.19 66 ALA B N 1
ATOM 2606 C CA . ALA B 1 66 ? 9.43 2.404 19.656 1 96.19 66 ALA B CA 1
ATOM 2607 C C . ALA B 1 66 ? 10.734 2.389 20.438 1 96.19 66 ALA B C 1
ATOM 2609 O O . ALA B 1 66 ? 10.742 2.627 21.641 1 96.19 66 ALA B O 1
ATOM 2610 N N . ARG B 1 67 ? 11.859 2.127 19.797 1 96.25 67 ARG B N 1
ATOM 2611 C CA . ARG B 1 67 ? 13.172 2.121 20.438 1 96.25 67 ARG B CA 1
ATOM 2612 C C . ARG B 1 67 ? 13.562 3.52 20.891 1 96.25 67 ARG B C 1
ATOM 2614 O O . ARG B 1 67 ? 14.125 3.688 21.984 1 96.25 67 ARG B O 1
ATOM 2621 N N . TYR B 1 68 ? 13.234 4.43 20.078 1 95.62 68 TYR B N 1
ATOM 2622 C CA . TYR B 1 68 ? 13.508 5.816 20.438 1 95.62 68 TYR B CA 1
ATOM 2623 C C . TYR B 1 68 ? 12.75 6.219 21.688 1 95.62 68 TYR B C 1
ATOM 2625 O O . TYR B 1 68 ? 13.344 6.75 22.641 1 95.62 68 TYR B O 1
ATOM 2633 N N . GLU B 1 69 ? 11.469 5.895 21.719 1 93.25 69 GLU B N 1
ATOM 2634 C CA . GLU B 1 69 ? 10.648 6.234 22.875 1 93.25 69 GLU B CA 1
ATOM 2635 C C . GLU B 1 69 ? 11.125 5.512 24.125 1 93.25 69 GLU B C 1
ATOM 2637 O O . GLU B 1 69 ? 11.109 6.078 25.219 1 93.25 69 GLU B O 1
ATOM 2642 N N . ALA B 1 70 ? 11.547 4.305 23.969 1 93.88 70 ALA B N 1
ATOM 2643 C CA . ALA B 1 70 ? 12.047 3.512 25.094 1 93.88 70 ALA B CA 1
ATOM 2644 C C . ALA B 1 70 ? 13.336 4.102 25.656 1 93.88 70 ALA B C 1
ATOM 2646 O O . ALA B 1 70 ? 13.688 3.857 26.812 1 93.88 70 ALA B O 1
ATOM 2647 N N . SER B 1 71 ? 14.031 4.84 24.859 1 92.81 71 SER B N 1
ATOM 2648 C CA . SER B 1 71 ? 15.305 5.43 25.281 1 92.81 71 SER B CA 1
ATOM 2649 C C . SER B 1 71 ? 15.086 6.738 26.031 1 92.81 71 SER B C 1
ATOM 2651 O O . SER B 1 71 ? 16.016 7.258 26.656 1 92.81 71 SER B O 1
ATOM 2653 N N . LEU B 1 72 ? 13.883 7.23 26 1 89.44 72 LEU B N 1
ATOM 2654 C CA . LEU B 1 72 ? 13.562 8.5 26.641 1 89.44 72 LEU B CA 1
ATOM 2655 C C . LEU B 1 72 ? 13.117 8.289 28.078 1 89.44 72 LEU B C 1
ATOM 2657 O O . LEU B 1 72 ? 12.742 7.176 28.469 1 89.44 72 LEU B O 1
ATOM 2661 N N . ALA B 1 73 ? 13.18 9.336 28.891 1 87.5 73 ALA B N 1
ATOM 2662 C CA . ALA B 1 73 ? 12.602 9.312 30.219 1 87.5 73 ALA B CA 1
ATOM 2663 C C . ALA B 1 73 ? 11.078 9.25 30.156 1 87.5 73 ALA B C 1
ATOM 2665 O O . ALA B 1 73 ? 10.469 9.781 29.234 1 87.5 73 ALA B O 1
ATOM 2666 N N . PRO B 1 74 ? 10.484 8.562 31.078 1 82.31 74 PRO B N 1
ATOM 2667 C CA . PRO B 1 74 ? 9.031 8.391 31.062 1 82.31 74 PRO B CA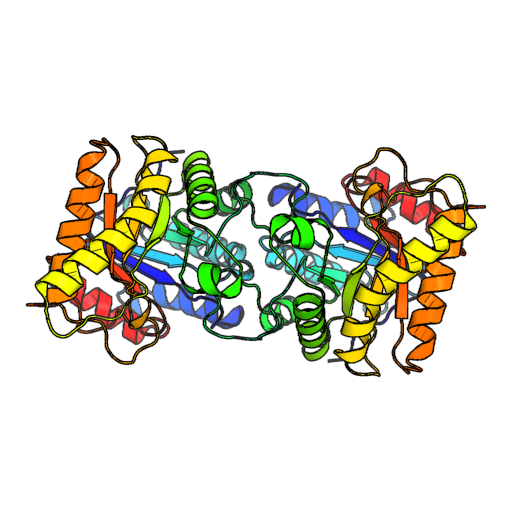 1
ATOM 2668 C C . PRO B 1 74 ? 8.281 9.703 30.875 1 82.31 74 PRO B C 1
ATOM 2670 O O . PRO B 1 74 ? 7.266 9.75 30.188 1 82.31 74 PRO B O 1
ATOM 2673 N N . GLU B 1 75 ? 8.734 10.703 31.438 1 80.38 75 GLU B N 1
ATOM 2674 C CA . GLU B 1 75 ? 8.078 12.008 31.375 1 80.38 75 GLU B CA 1
ATOM 2675 C C . GLU B 1 75 ? 8.211 12.617 29.984 1 80.38 75 GLU B C 1
ATOM 2677 O O . GLU B 1 75 ? 7.488 13.547 29.625 1 80.38 75 GLU B O 1
ATOM 2682 N N . ASP B 1 76 ? 9.102 12.016 29.234 1 77.69 76 ASP B N 1
ATOM 2683 C CA . ASP B 1 76 ? 9.391 12.578 27.922 1 77.69 76 ASP B CA 1
ATOM 2684 C C . ASP B 1 76 ? 8.656 11.812 26.828 1 77.69 76 ASP B C 1
ATOM 2686 O O . ASP B 1 76 ? 8.805 12.125 25.641 1 77.69 76 ASP B O 1
ATOM 2690 N N . VAL B 1 77 ? 7.801 10.922 27.203 1 77.25 77 VAL B N 1
ATOM 2691 C CA . VAL B 1 77 ? 7.145 10.086 26.203 1 77.25 77 VAL B CA 1
ATOM 2692 C C . VAL B 1 77 ? 5.68 10.492 26.078 1 77.25 77 VAL B C 1
ATOM 2694 O O . VAL B 1 77 ? 5.031 10.18 25.078 1 77.25 77 VAL B O 1
ATOM 2697 N N . SER B 1 78 ? 5.191 11.328 27.047 1 77.25 78 SER B N 1
ATOM 2698 C CA . SER B 1 78 ? 3.779 11.703 27.031 1 77.25 78 SER B CA 1
ATOM 2699 C C . SER B 1 78 ? 3.609 13.211 26.969 1 77.25 78 SER B C 1
ATOM 2701 O O . SER B 1 78 ? 3.967 13.922 27.906 1 77.25 78 SER B O 1
ATOM 2703 N N . PRO B 1 79 ? 3.16 13.641 25.75 1 80 79 PRO B N 1
ATOM 2704 C CA . PRO B 1 79 ? 2.711 12.914 24.562 1 80 79 PRO B CA 1
ATOM 2705 C C . PRO B 1 79 ? 3.869 12.453 23.672 1 80 79 PRO B C 1
ATOM 2707 O O . PRO B 1 79 ? 5.004 12.906 23.859 1 80 79 PRO B O 1
ATOM 2710 N N . PRO B 1 80 ? 3.547 11.617 22.734 1 80.81 80 PRO B N 1
ATOM 2711 C CA . PRO B 1 80 ? 4.629 11.133 21.875 1 80.81 80 PRO B CA 1
ATOM 2712 C C . PRO B 1 80 ? 5.352 12.266 21.156 1 80.81 80 PRO B C 1
ATOM 2714 O O . PRO B 1 80 ? 4.707 13.172 20.609 1 80.81 80 PRO B O 1
ATOM 2717 N N . PRO B 1 81 ? 6.621 12.219 21.156 1 84.62 81 PRO B N 1
ATOM 2718 C CA . PRO B 1 81 ? 7.418 13.305 20.578 1 84.62 81 PRO B CA 1
ATOM 2719 C C . PRO B 1 81 ? 7.371 13.32 19.047 1 84.62 81 PRO B C 1
ATOM 2721 O O . PRO B 1 81 ? 7.707 14.328 18.422 1 84.62 81 PRO B O 1
ATOM 2724 N N . PHE B 1 82 ? 7.023 12.156 18.547 1 94.44 82 PHE B N 1
ATOM 2725 C CA . PHE B 1 82 ? 7.074 11.977 17.109 1 94.44 82 PHE B CA 1
ATOM 2726 C C . PHE B 1 82 ? 6.066 10.922 16.656 1 94.44 82 PHE B C 1
ATOM 2728 O O . PHE B 1 82 ? 6.012 9.828 17.219 1 94.44 82 PHE B O 1
ATOM 2735 N N . LEU B 1 83 ? 5.234 11.289 15.672 1 97.25 83 LEU B N 1
ATOM 2736 C CA . LEU B 1 83 ? 4.18 10.367 15.266 1 97.25 83 LEU B CA 1
ATOM 2737 C C . LEU B 1 83 ? 4.504 9.742 13.906 1 97.25 83 LEU B C 1
ATOM 2739 O O . LEU B 1 83 ? 5.312 10.281 13.148 1 97.25 83 LEU B O 1
ATOM 2743 N N . LEU B 1 84 ? 3.908 8.602 13.703 1 98.69 84 LEU B N 1
ATOM 2744 C CA . LEU B 1 84 ? 3.982 7.867 12.445 1 98.69 84 LEU B CA 1
ATOM 2745 C C . LEU B 1 84 ? 2.662 7.949 11.688 1 98.69 84 LEU B C 1
ATOM 2747 O O . LEU B 1 84 ? 1.59 7.812 12.281 1 98.69 84 LEU B O 1
ATOM 2751 N N . GLY B 1 85 ? 2.754 8.234 10.398 1 98.88 85 GLY B N 1
ATOM 2752 C CA . GLY B 1 85 ? 1.559 8.273 9.57 1 98.88 85 GLY B CA 1
ATOM 2753 C C . GLY B 1 85 ? 1.603 7.289 8.414 1 98.88 85 GLY B C 1
ATOM 2754 O O . GLY B 1 85 ? 2.557 6.523 8.281 1 98.88 85 GLY B O 1
ATOM 2755 N N . ALA B 1 86 ? 0.54 7.289 7.652 1 98.94 86 ALA B N 1
ATOM 2756 C CA . ALA B 1 86 ? 0.412 6.492 6.434 1 98.94 86 ALA B CA 1
ATOM 2757 C C . ALA B 1 86 ? -0.123 7.336 5.281 1 98.94 86 ALA B C 1
ATOM 2759 O O . ALA B 1 86 ? -0.819 8.328 5.5 1 98.94 86 ALA B O 1
ATOM 2760 N N . GLN B 1 87 ? 0.133 6.918 4.102 1 98.81 87 GLN B N 1
ATOM 2761 C CA . GLN B 1 87 ? -0.147 7.742 2.932 1 98.81 87 GLN B CA 1
ATOM 2762 C C . GLN B 1 87 ? -1.56 7.496 2.408 1 98.81 87 GLN B C 1
ATOM 2764 O O . GLN B 1 87 ? -1.983 8.117 1.432 1 98.81 87 GLN B O 1
ATOM 2769 N N . ASP B 1 88 ? -2.262 6.504 2.971 1 98.69 88 ASP B N 1
ATOM 2770 C CA . ASP B 1 88 ? -3.611 6.109 2.578 1 98.69 88 ASP B CA 1
ATOM 2771 C C . ASP B 1 88 ? -4.125 4.969 3.449 1 98.69 88 ASP B C 1
ATOM 2773 O O . ASP B 1 88 ? -3.373 4.395 4.238 1 98.69 88 ASP B O 1
ATOM 2777 N N . CYS B 1 89 ? -5.348 4.688 3.312 1 98.5 89 CYS B N 1
ATOM 2778 C CA . CYS B 1 89 ? -5.918 3.453 3.836 1 98.5 89 CYS B CA 1
ATOM 2779 C C . CYS B 1 89 ? -7.23 3.119 3.133 1 98.5 89 CYS B C 1
ATOM 2781 O O . CYS B 1 89 ? -7.84 3.984 2.5 1 98.5 89 CYS B O 1
ATOM 2783 N N . PHE B 1 90 ? -7.59 1.895 3.154 1 98.31 90 PHE B N 1
ATOM 2784 C CA . PHE B 1 90 ? -8.898 1.472 2.67 1 98.31 90 PHE B CA 1
ATOM 2785 C C . PHE B 1 90 ? -9.984 1.78 3.697 1 98.31 90 PHE B C 1
ATOM 2787 O O . PHE B 1 90 ? -9.688 2.283 4.785 1 98.31 90 PHE B O 1
ATOM 2794 N N . TRP B 1 91 ? -11.25 1.528 3.346 1 98.44 91 TRP B N 1
ATOM 2795 C CA . TRP B 1 91 ? -12.32 1.912 4.262 1 98.44 91 TRP B CA 1
ATOM 2796 C C . TRP B 1 91 ? -12.859 0.698 5.008 1 98.44 91 TRP B C 1
ATOM 2798 O O . TRP B 1 91 ? -13.656 0.837 5.934 1 98.44 91 TRP B O 1
ATOM 2808 N N . GLU B 1 92 ? -12.422 -0.52 4.66 1 98.25 92 GLU B N 1
ATOM 2809 C CA . GLU B 1 92 ? -12.734 -1.733 5.406 1 98.25 92 GLU B CA 1
ATOM 2810 C C . GLU B 1 92 ? -11.531 -2.221 6.203 1 98.25 92 GLU B C 1
ATOM 2812 O O . GLU B 1 92 ? -10.391 -2.111 5.742 1 98.25 92 GLU B O 1
ATOM 2817 N N . PRO B 1 93 ? -11.773 -2.812 7.348 1 98.25 93 PRO B N 1
ATOM 2818 C CA . PRO B 1 93 ? -10.648 -3.26 8.164 1 98.25 93 PRO B CA 1
ATOM 2819 C C . PRO B 1 93 ? -10.016 -4.551 7.645 1 98.25 93 PRO B C 1
ATOM 2821 O O . PRO B 1 93 ? -8.812 -4.762 7.801 1 98.25 93 PRO B O 1
ATOM 2824 N N . LEU B 1 94 ? -10.859 -5.48 7.117 1 97.94 94 LEU B N 1
ATOM 2825 C CA . LEU B 1 94 ? -10.445 -6.773 6.582 1 97.94 94 LEU B CA 1
ATOM 2826 C C . LEU B 1 94 ? -11.344 -7.199 5.43 1 97.94 94 LEU B C 1
ATOM 2828 O O . LEU B 1 94 ? -12.5 -6.766 5.34 1 97.94 94 LEU B O 1
ATOM 2832 N N . GLY B 1 95 ? -10.805 -8.047 4.527 1 97.25 95 GLY B N 1
ATOM 2833 C CA . GLY B 1 95 ? -11.664 -8.625 3.502 1 97.25 95 GLY B CA 1
ATOM 2834 C C . GLY B 1 95 ? -10.945 -8.867 2.191 1 97.25 95 GLY B C 1
ATOM 2835 O O . GLY B 1 95 ? -9.711 -8.938 2.156 1 97.25 95 GLY B O 1
ATOM 2836 N N . ALA B 1 96 ? -11.773 -9.102 1.114 1 96.38 96 ALA B N 1
ATOM 2837 C CA . ALA B 1 96 ? -11.266 -9.445 -0.211 1 96.38 96 ALA B CA 1
ATOM 2838 C C . ALA B 1 96 ? -10.859 -8.195 -0.983 1 96.38 96 ALA B C 1
ATOM 2840 O O . ALA B 1 96 ? -11.438 -7.887 -2.027 1 96.38 96 ALA B O 1
ATOM 2841 N N . TYR B 1 97 ? -9.805 -7.59 -0.49 1 97.56 97 TYR B N 1
ATOM 2842 C CA . TYR B 1 97 ? -9.328 -6.348 -1.087 1 97.56 97 TYR B CA 1
ATOM 2843 C C . TYR B 1 97 ? -7.832 -6.422 -1.38 1 97.56 97 TYR B C 1
ATOM 2845 O O . TYR B 1 97 ? -7.012 -6.035 -0.546 1 97.56 97 TYR B O 1
ATOM 2853 N N . THR B 1 98 ? -7.523 -6.898 -2.58 1 97.69 98 THR B N 1
ATOM 2854 C CA . THR B 1 98 ? -6.148 -7.09 -3.029 1 97.69 98 THR B CA 1
ATOM 2855 C C . THR B 1 98 ? -5.441 -5.75 -3.205 1 97.69 98 THR B C 1
ATOM 2857 O O . THR B 1 98 ? -5.957 -4.855 -3.881 1 97.69 98 THR B O 1
ATOM 2860 N N . GLY B 1 99 ? -4.328 -5.574 -2.555 1 97.31 99 GLY B N 1
ATOM 2861 C CA . GLY B 1 99 ? -3.48 -4.414 -2.783 1 97.31 99 GLY B CA 1
ATOM 2862 C C . GLY B 1 99 ? -3.867 -3.217 -1.936 1 97.31 99 GLY B C 1
ATOM 2863 O O . GLY B 1 99 ? -3.254 -2.154 -2.039 1 97.31 99 GLY B O 1
ATOM 2864 N N . GLU B 1 100 ? -4.91 -3.35 -1.116 1 97.75 100 GLU B N 1
ATOM 2865 C CA . GLU B 1 100 ? -5.32 -2.248 -0.25 1 97.75 100 GLU B CA 1
ATOM 2866 C C . GLU B 1 100 ? -4.641 -2.334 1.112 1 97.75 100 GLU B C 1
ATOM 2868 O O . GLU B 1 100 ? -4.035 -3.355 1.446 1 97.75 100 GLU B O 1
ATOM 2873 N N . VAL B 1 101 ? -4.684 -1.254 1.841 1 98.62 101 VAL B N 1
ATOM 2874 C CA . VAL B 1 101 ? -4.035 -1.146 3.143 1 98.62 101 VAL B CA 1
ATOM 2875 C C . VAL B 1 101 ? -5.09 -1.013 4.238 1 98.62 101 VAL B C 1
ATOM 2877 O O . VAL B 1 101 ? -5.891 -0.074 4.227 1 98.62 101 VAL B O 1
ATOM 2880 N N .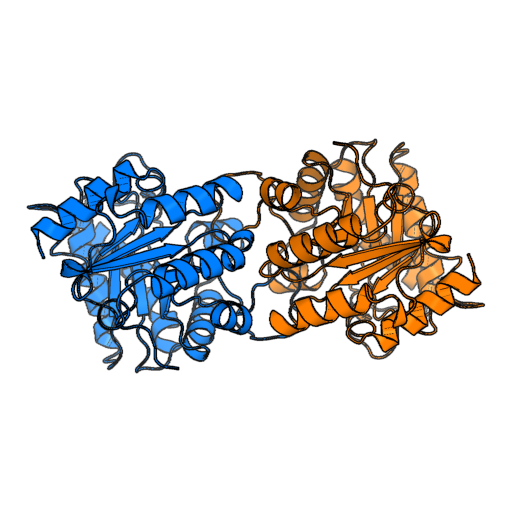 SER B 1 102 ? -5.09 -1.865 5.172 1 98.81 102 SER B N 1
ATOM 2881 C CA . SER B 1 102 ? -6.082 -1.976 6.234 1 98.81 102 SER B CA 1
ATOM 2882 C C . SER B 1 102 ? -5.883 -0.896 7.293 1 98.81 102 SER B C 1
ATOM 2884 O O . SER B 1 102 ? -4.793 -0.758 7.848 1 98.81 102 SER B O 1
ATOM 2886 N N . PRO B 1 103 ? -6.961 -0.155 7.609 1 98.75 103 PRO B N 1
ATOM 2887 C CA . PRO B 1 103 ? -6.836 0.774 8.734 1 98.75 103 PRO B CA 1
ATOM 2888 C C . PRO B 1 103 ? -6.562 0.062 10.062 1 98.75 103 PRO B C 1
ATOM 2890 O O . PRO B 1 103 ? -5.859 0.598 10.922 1 98.75 103 PRO B O 1
ATOM 2893 N N . LEU B 1 104 ? -7.07 -1.121 10.195 1 98.69 104 LEU B N 1
ATOM 2894 C CA . LEU B 1 104 ? -6.805 -1.934 11.375 1 98.69 104 LEU B CA 1
ATOM 2895 C C . LEU B 1 104 ? -5.32 -2.277 11.477 1 98.69 104 LEU B C 1
ATOM 2897 O O . LEU B 1 104 ? -4.723 -2.168 12.547 1 98.69 104 LEU B O 1
ATOM 2901 N N . ALA B 1 105 ? -4.758 -2.705 10.375 1 98.75 105 ALA B N 1
ATOM 2902 C CA . ALA B 1 105 ? -3.34 -3.059 10.336 1 98.75 105 ALA B CA 1
ATOM 2903 C C . ALA B 1 105 ? -2.465 -1.84 10.617 1 98.75 105 ALA B C 1
ATOM 2905 O O . ALA B 1 105 ? -1.458 -1.939 11.32 1 98.75 105 ALA B O 1
ATOM 2906 N N . LEU B 1 106 ? -2.855 -0.715 10.008 1 98.88 106 LEU B N 1
ATOM 2907 C CA . LEU B 1 106 ? -2.115 0.518 10.25 1 98.88 106 LEU B CA 1
ATOM 2908 C C . LEU B 1 106 ? -2.096 0.852 11.742 1 98.88 106 LEU B C 1
ATOM 2910 O O . LEU B 1 106 ? -1.038 1.15 12.297 1 98.88 106 LEU B O 1
ATOM 2914 N N . ARG B 1 107 ? -3.232 0.78 12.352 1 98.38 107 ARG B N 1
ATOM 2915 C CA . ARG B 1 107 ? -3.318 1.049 13.781 1 98.38 107 ARG B CA 1
ATOM 2916 C C . ARG B 1 107 ? -2.438 0.087 14.578 1 98.38 107 ARG B C 1
ATOM 2918 O O . ARG B 1 107 ? -1.715 0.504 15.484 1 98.38 107 ARG B O 1
ATOM 2925 N N . ASP B 1 108 ? -2.451 -1.169 14.203 1 97.88 108 ASP B N 1
ATOM 2926 C CA . ASP B 1 108 ? -1.653 -2.193 14.875 1 97.88 108 ASP B CA 1
ATOM 2927 C C . ASP B 1 108 ? -0.161 -1.898 14.742 1 97.88 108 ASP B C 1
ATOM 2929 O O . ASP B 1 108 ? 0.637 -2.324 15.578 1 97.88 108 ASP B O 1
ATOM 2933 N N . MET B 1 109 ? 0.154 -1.105 13.766 1 97.81 109 MET B N 1
ATOM 2934 C CA . MET B 1 109 ? 1.562 -0.814 13.508 1 97.81 109 MET B CA 1
ATOM 2935 C C . MET B 1 109 ? 1.934 0.571 14.031 1 97.81 109 MET B C 1
ATOM 2937 O O . MET B 1 109 ? 2.949 1.139 13.617 1 97.81 109 MET B O 1
ATOM 2941 N N . GLY B 1 110 ? 1.093 1.151 14.773 1 97.19 110 GLY B N 1
ATOM 2942 C CA . GLY B 1 110 ? 1.435 2.361 15.508 1 97.19 110 GLY B CA 1
ATOM 2943 C C . GLY B 1 110 ? 1.19 3.629 14.711 1 97.19 110 GLY B C 1
ATOM 2944 O O . GLY B 1 110 ? 1.651 4.707 15.094 1 97.19 110 GLY B O 1
ATOM 2945 N N . VAL B 1 111 ? 0.5 3.557 13.641 1 98.75 111 VAL B N 1
ATOM 2946 C CA . VAL B 1 111 ? 0.172 4.734 12.836 1 98.75 111 VAL B CA 1
ATOM 2947 C C . VAL B 1 111 ? -0.861 5.586 13.57 1 98.75 111 VAL B C 1
ATOM 2949 O O . VAL B 1 111 ? -1.818 5.059 14.141 1 98.75 111 VAL B O 1
ATOM 2952 N N . SER B 1 112 ? -0.64 6.902 13.531 1 98.38 112 SER B N 1
ATOM 2953 C CA . SER B 1 112 ? -1.522 7.812 14.258 1 98.38 112 SER B CA 1
ATOM 2954 C C . SER B 1 112 ? -2.262 8.742 13.305 1 98.38 112 SER B C 1
ATOM 2956 O O . SER B 1 112 ? -3.33 9.258 13.633 1 98.38 112 SER B O 1
ATOM 2958 N N . ILE B 1 113 ? -1.695 9 12.164 1 98.75 113 ILE B N 1
ATOM 2959 C CA . ILE B 1 113 ? -2.23 9.953 11.195 1 98.75 113 ILE B CA 1
ATOM 2960 C C . ILE B 1 113 ? -2.295 9.305 9.82 1 98.75 113 ILE B C 1
ATOM 2962 O O . ILE B 1 113 ? -1.343 8.656 9.383 1 98.75 113 ILE B O 1
ATOM 2966 N N . VAL B 1 114 ? -3.43 9.461 9.109 1 98.94 114 VAL B N 1
ATOM 2967 C CA . VAL B 1 114 ? -3.557 8.875 7.781 1 98.94 114 VAL B CA 1
ATOM 2968 C C . VAL B 1 114 ? -3.828 9.977 6.758 1 98.94 114 VAL B C 1
ATOM 2970 O O . VAL B 1 114 ? -4.859 10.648 6.82 1 98.94 114 VAL B O 1
ATOM 2973 N N . GLU B 1 115 ? -2.885 10.148 5.867 1 98.88 115 GLU B N 1
ATOM 2974 C CA . GLU B 1 115 ? -3.043 11.055 4.738 1 98.88 115 GLU B CA 1
ATOM 2975 C C . GLU B 1 115 ? -4.055 10.516 3.732 1 98.88 115 GLU B C 1
ATOM 2977 O O . GLU B 1 115 ? -3.992 9.344 3.348 1 98.88 115 GLU B O 1
ATOM 2982 N N . LEU B 1 116 ? -5 11.383 3.314 1 98.81 116 LEU B N 1
ATOM 2983 C CA . LEU B 1 116 ? -6.078 10.945 2.436 1 98.81 116 LEU B CA 1
ATOM 2984 C C . LEU B 1 116 ? -6.387 12.008 1.383 1 98.81 116 LEU B C 1
ATOM 2986 O O . LEU B 1 116 ? -6.238 13.203 1.641 1 98.81 116 LEU B O 1
ATOM 2990 N N . GLY B 1 117 ? -6.789 11.562 0.225 1 98.25 117 GLY B N 1
ATOM 2991 C CA . GLY B 1 117 ? -7.348 12.445 -0.789 1 98.25 117 GLY B CA 1
ATOM 2992 C C . GLY B 1 117 ? -6.309 13.336 -1.444 1 98.25 117 GLY B C 1
ATOM 2993 O O . GLY B 1 117 ? -6.629 14.438 -1.904 1 98.25 117 GLY B O 1
ATOM 2994 N N . HIS B 1 118 ? -5.07 12.938 -1.414 1 98.19 118 HIS B N 1
ATOM 2995 C CA . HIS B 1 118 ? -4.062 13.75 -2.08 1 98.19 118 HIS B CA 1
ATOM 2996 C C . HIS B 1 118 ? -4.406 13.961 -3.551 1 98.19 118 HIS B C 1
ATOM 2998 O O . HIS B 1 118 ? -4.973 13.078 -4.195 1 98.19 118 HIS B O 1
ATOM 3004 N N . ALA B 1 119 ? -3.951 15.086 -4.129 1 96.88 119 ALA B N 1
ATOM 3005 C CA . ALA B 1 119 ? -4.289 15.484 -5.492 1 96.88 119 ALA B CA 1
ATOM 3006 C C . ALA B 1 119 ? -3.838 14.438 -6.504 1 96.88 119 ALA B C 1
ATOM 3008 O O . ALA B 1 119 ? -4.52 14.195 -7.5 1 96.88 119 ALA B O 1
ATOM 3009 N N . GLU B 1 120 ? -2.736 13.82 -6.25 1 94.69 120 GLU B N 1
ATOM 3010 C CA . GLU B 1 120 ? -2.213 12.797 -7.148 1 94.69 120 GLU B CA 1
ATOM 3011 C C . GLU B 1 120 ? -3.146 11.586 -7.219 1 94.69 120 GLU B C 1
ATOM 3013 O O . GLU B 1 120 ? -3.328 11 -8.281 1 94.69 120 GLU B O 1
ATOM 3018 N N . ARG B 1 121 ? -3.676 11.172 -6.117 1 96.38 121 ARG B N 1
ATOM 3019 C CA . ARG B 1 121 ? -4.562 10.016 -6.078 1 96.38 121 ARG B CA 1
ATOM 3020 C C . ARG B 1 121 ? -5.891 10.32 -6.77 1 96.38 121 ARG B C 1
ATOM 3022 O O . ARG B 1 121 ? -6.457 9.453 -7.438 1 96.38 121 ARG B O 1
ATOM 3029 N N . ARG B 1 122 ? -6.367 11.555 -6.617 1 95.19 122 ARG B N 1
ATOM 3030 C CA . ARG B 1 122 ? -7.57 11.984 -7.316 1 95.19 122 ARG B CA 1
ATOM 3031 C C . ARG B 1 122 ? -7.355 11.984 -8.828 1 95.19 122 ARG B C 1
ATOM 3033 O O . ARG B 1 122 ? -8.203 11.516 -9.586 1 95.19 122 ARG B O 1
ATOM 3040 N N . ALA B 1 123 ? -6.18 12.492 -9.211 1 93.88 123 ALA B N 1
ATOM 3041 C CA . ALA B 1 123 ? -5.895 12.695 -10.633 1 93.88 123 ALA B CA 1
ATOM 3042 C C . ALA B 1 123 ? -5.547 11.375 -11.312 1 93.88 123 ALA B C 1
ATOM 3044 O O . ALA B 1 123 ? -5.934 11.141 -12.461 1 93.88 123 ALA B O 1
ATOM 3045 N N . LEU B 1 124 ? -4.863 10.469 -10.602 1 92.19 124 LEU B N 1
ATOM 3046 C CA . LEU B 1 124 ? -4.262 9.312 -11.266 1 92.19 124 LEU B CA 1
ATOM 3047 C C . LEU B 1 124 ? -5.027 8.039 -10.945 1 92.19 124 LEU B C 1
ATOM 3049 O O . LEU B 1 124 ? -4.973 7.066 -11.703 1 92.19 124 LEU B O 1
ATOM 3053 N N . PHE B 1 125 ? -5.789 8 -9.828 1 91.69 125 PHE B N 1
ATOM 3054 C CA . PHE B 1 125 ? -6.336 6.73 -9.367 1 91.69 125 PHE B CA 1
ATOM 3055 C C . PHE B 1 125 ? -7.828 6.859 -9.078 1 91.69 125 PHE B C 1
ATOM 3057 O O . PHE B 1 125 ? -8.383 6.082 -8.289 1 91.69 125 PHE B O 1
ATOM 3064 N N . ALA B 1 126 ? -8.453 7.879 -9.539 1 91.56 126 ALA B N 1
ATOM 3065 C CA . ALA B 1 126 ? -9.898 8.078 -9.562 1 91.56 126 ALA B CA 1
ATOM 3066 C C . ALA B 1 126 ? -10.461 8.164 -8.148 1 91.56 126 ALA B C 1
ATOM 3068 O O . ALA B 1 126 ? -11.578 7.699 -7.887 1 91.56 126 ALA B O 1
ATOM 3069 N N . GLU B 1 127 ? -9.672 8.578 -7.25 1 95.25 127 GLU B N 1
ATOM 3070 C CA . GLU B 1 127 ? -10.195 8.812 -5.91 1 95.25 127 GLU B CA 1
ATOM 3071 C C . GLU B 1 127 ? -11.18 9.984 -5.906 1 95.25 127 GLU B C 1
ATOM 3073 O O . GLU B 1 127 ? -10.969 10.984 -6.594 1 95.25 127 GLU B O 1
ATOM 3078 N N . THR B 1 128 ? -12.273 9.836 -5.145 1 96.94 128 THR B N 1
ATOM 3079 C CA . THR B 1 128 ? -13.344 10.82 -5.105 1 96.94 128 THR B CA 1
ATOM 3080 C C . THR B 1 128 ? -13.531 11.359 -3.693 1 96.94 128 THR B C 1
ATOM 3082 O O . THR B 1 128 ? -12.961 10.828 -2.74 1 96.94 128 THR B O 1
ATOM 3085 N N . ASP B 1 129 ? -14.344 12.414 -3.645 1 98.12 129 ASP B N 1
ATOM 3086 C CA . ASP B 1 129 ? -14.703 12.93 -2.33 1 98.12 129 ASP B CA 1
ATOM 3087 C C . ASP B 1 129 ? -15.406 11.867 -1.492 1 98.12 129 ASP B C 1
ATOM 3089 O O . ASP B 1 129 ? -15.164 11.758 -0.289 1 98.12 129 ASP B O 1
ATOM 3093 N N . ALA B 1 130 ? -16.219 11.07 -2.17 1 98 130 ALA B N 1
ATOM 3094 C CA . ALA B 1 130 ? -16.969 10.031 -1.472 1 98 130 ALA B CA 1
ATOM 3095 C C . ALA B 1 130 ? -16.047 8.969 -0.897 1 98 130 ALA B C 1
ATOM 3097 O O . ALA B 1 130 ? -16.188 8.562 0.259 1 98 130 ALA B O 1
ATOM 3098 N N . SER B 1 131 ? -15.133 8.469 -1.722 1 97.5 131 SER B N 1
ATOM 3099 C CA . SER B 1 131 ? -14.203 7.461 -1.225 1 97.5 131 SER B CA 1
ATOM 3100 C C . SER B 1 131 ? -13.297 8.031 -0.14 1 97.5 131 SER B C 1
ATOM 3102 O O . SER B 1 131 ? -12.969 7.34 0.829 1 97.5 131 SER B O 1
ATOM 3104 N N . THR B 1 132 ? -12.891 9.297 -0.31 1 98.62 132 THR B N 1
ATOM 3105 C CA . THR B 1 132 ? -12.062 9.945 0.698 1 98.62 132 THR B CA 1
ATOM 3106 C C . THR B 1 132 ? -12.797 10.031 2.031 1 98.62 132 THR B C 1
ATOM 3108 O O . THR B 1 132 ? -12.219 9.766 3.086 1 98.62 132 THR B O 1
ATOM 3111 N N . ALA B 1 133 ? -14.07 10.352 1.973 1 98.88 133 ALA B N 1
ATOM 3112 C CA . ALA B 1 133 ? -14.883 10.43 3.18 1 98.88 133 ALA B CA 1
ATOM 3113 C C . ALA B 1 133 ? -14.984 9.062 3.863 1 98.88 133 ALA B C 1
ATOM 3115 O O . ALA B 1 133 ? -14.891 8.969 5.09 1 98.88 133 ALA B O 1
ATOM 3116 N N . LYS B 1 134 ? -15.18 8 3.088 1 98.75 134 LYS B N 1
ATOM 3117 C CA . LYS B 1 134 ? -15.234 6.648 3.643 1 98.75 134 LYS B CA 1
ATOM 3118 C C . LYS B 1 134 ? -13.922 6.285 4.332 1 98.75 134 LYS B C 1
ATOM 3120 O O . LYS B 1 134 ? -13.93 5.695 5.414 1 98.75 134 LYS B O 1
ATOM 3125 N N . LYS B 1 135 ? -12.859 6.637 3.707 1 98.81 135 LYS B N 1
ATOM 3126 C CA . LYS B 1 135 ? -11.539 6.359 4.262 1 98.81 135 LYS B CA 1
ATOM 3127 C C . LYS B 1 135 ? -11.312 7.141 5.555 1 98.81 135 LYS B C 1
ATOM 3129 O O . LYS B 1 135 ? -10.734 6.613 6.512 1 98.81 135 LYS B O 1
ATOM 3134 N N . ALA B 1 136 ? -11.742 8.391 5.574 1 98.94 136 ALA B N 1
ATOM 3135 C CA . ALA B 1 136 ? -11.617 9.203 6.781 1 98.94 136 ALA B CA 1
ATOM 3136 C C . ALA B 1 136 ? -12.383 8.578 7.945 1 98.94 136 ALA B C 1
ATOM 3138 O O . ALA B 1 136 ? -11.875 8.5 9.062 1 98.94 136 ALA B O 1
ATOM 3139 N N . ALA B 1 137 ? -13.555 8.148 7.645 1 98.88 137 ALA B N 1
ATOM 3140 C CA . ALA B 1 137 ? -14.359 7.492 8.664 1 98.88 137 ALA B CA 1
ATOM 3141 C C . ALA B 1 137 ? -13.672 6.23 9.18 1 98.88 137 ALA B C 1
ATOM 3143 O O . ALA B 1 137 ? -13.68 5.961 10.383 1 98.88 137 ALA B O 1
ATOM 3144 N N . ALA B 1 138 ? -13.133 5.492 8.266 1 98.88 138 ALA B N 1
ATOM 3145 C CA . ALA B 1 138 ? -12.438 4.266 8.641 1 98.88 138 ALA B CA 1
ATOM 3146 C C . ALA B 1 138 ? -11.234 4.57 9.531 1 98.88 138 ALA B C 1
ATOM 3148 O O . ALA B 1 138 ? -10.984 3.867 10.516 1 98.88 138 ALA B O 1
ATOM 3149 N N . ALA B 1 139 ? -10.453 5.609 9.188 1 98.81 139 ALA B N 1
ATOM 3150 C CA . ALA B 1 139 ? -9.336 6.027 10.023 1 98.81 139 ALA B CA 1
ATOM 3151 C C . ALA B 1 139 ? -9.797 6.363 11.438 1 98.81 139 ALA B C 1
ATOM 3153 O O . ALA B 1 139 ? -9.219 5.895 12.422 1 98.81 139 ALA B O 1
ATOM 3154 N N . CYS B 1 140 ? -10.867 7.105 11.539 1 98.75 140 CYS B N 1
ATOM 3155 C CA . CYS B 1 140 ? -11.406 7.504 12.836 1 98.75 140 CYS B CA 1
ATOM 3156 C C . CYS B 1 140 ? -11.875 6.289 13.625 1 98.75 140 CYS B C 1
ATOM 3158 O O . CYS B 1 140 ? -11.672 6.223 14.844 1 98.75 140 CYS B O 1
ATOM 3160 N N . ALA B 1 141 ? -12.453 5.383 12.898 1 98.62 141 ALA B N 1
ATOM 3161 C CA . ALA B 1 141 ? -12.969 4.188 13.555 1 98.62 141 ALA B CA 1
ATOM 3162 C C . ALA B 1 141 ? -11.852 3.396 14.227 1 98.62 141 ALA B C 1
ATOM 3164 O O . ALA B 1 141 ? -12.102 2.604 15.141 1 98.62 141 ALA B O 1
ATOM 3165 N N . HIS B 1 142 ? -10.648 3.611 13.812 1 98.31 142 HIS B N 1
ATOM 3166 C CA . HIS B 1 142 ? -9.492 2.93 14.391 1 98.31 142 HIS B CA 1
ATOM 3167 C C . HIS B 1 142 ? -8.602 3.904 15.148 1 98.31 142 HIS B C 1
ATOM 3169 O O . HIS B 1 142 ? -7.391 3.688 15.25 1 98.31 142 HIS B O 1
ATOM 3175 N N . ASN B 1 143 ? -9.125 5.039 15.508 1 97.81 143 ASN B N 1
ATOM 3176 C CA . ASN B 1 143 ? -8.523 6.02 16.406 1 97.81 143 ASN B CA 1
ATOM 3177 C C . ASN B 1 143 ? -7.293 6.672 15.773 1 97.81 143 ASN B C 1
ATOM 3179 O O . ASN B 1 143 ? -6.309 6.945 16.469 1 97.81 143 ASN B O 1
ATOM 3183 N N . MET B 1 144 ? -7.285 6.781 14.531 1 98.69 144 MET B N 1
ATOM 3184 C CA . MET B 1 144 ? -6.285 7.555 13.805 1 98.69 144 MET B CA 1
ATOM 3185 C C . MET B 1 144 ? -6.867 8.875 13.305 1 98.69 144 MET B C 1
ATOM 3187 O O . MET B 1 144 ? -8.062 8.953 13 1 98.69 144 MET B O 1
ATOM 3191 N N . VAL B 1 145 ? -6.07 9.875 13.242 1 98.81 145 VAL B N 1
ATOM 3192 C CA . VAL B 1 145 ? -6.52 11.188 12.789 1 98.81 145 VAL B CA 1
ATOM 3193 C C . VAL B 1 145 ? -6.445 11.266 11.273 1 98.81 145 VAL B C 1
ATOM 3195 O O . VAL B 1 145 ? -5.375 11.094 10.688 1 98.81 145 VAL B O 1
ATOM 3198 N N . PRO B 1 146 ? -7.574 11.523 10.586 1 98.94 146 PRO B N 1
ATOM 3199 C CA . PRO B 1 146 ? -7.469 11.773 9.148 1 98.94 146 PRO B CA 1
ATOM 3200 C C . PRO B 1 146 ? -6.762 13.086 8.828 1 98.94 146 PRO B C 1
ATOM 3202 O O . PRO B 1 146 ? -7.066 14.117 9.43 1 98.94 146 PRO B O 1
ATOM 3205 N N . LEU B 1 147 ? -5.785 13.031 8.055 1 98.94 147 LEU B N 1
ATOM 3206 C CA . LEU B 1 147 ? -5.18 14.18 7.383 1 98.94 147 LEU B CA 1
ATOM 3207 C C . LEU B 1 147 ? -5.613 14.25 5.922 1 98.94 147 LEU B C 1
ATOM 3209 O O . LEU B 1 147 ? -5.055 13.562 5.07 1 98.94 147 LEU B O 1
ATOM 3213 N N . VAL B 1 148 ? -6.57 15.094 5.609 1 98.94 148 VAL B N 1
ATOM 3214 C CA . VAL B 1 148 ? -7.223 15.102 4.301 1 98.94 148 VAL B CA 1
ATOM 3215 C C . VAL B 1 148 ? -6.68 16.25 3.461 1 98.94 148 VAL B C 1
ATOM 3217 O O . VAL B 1 148 ? -6.781 17.422 3.854 1 98.94 148 VAL B O 1
ATOM 3220 N N . CYS B 1 149 ? -6.16 15.898 2.336 1 98.81 149 CYS B N 1
ATOM 3221 C CA . CYS B 1 149 ? -5.676 16.906 1.407 1 98.81 149 CYS B CA 1
ATOM 3222 C C . CYS B 1 149 ? -6.828 17.531 0.623 1 98.81 149 CYS B C 1
ATOM 3224 O O . CYS B 1 149 ? -7.664 16.812 0.071 1 98.81 149 CYS B O 1
ATOM 3226 N N . ILE B 1 150 ? -6.832 18.812 0.584 1 98.75 150 ILE B N 1
ATOM 3227 C CA . ILE B 1 150 ? -7.859 19.547 -0.14 1 98.75 150 ILE B CA 1
ATOM 3228 C C . ILE B 1 150 ? -7.219 20.703 -0.924 1 98.75 150 ILE B C 1
ATOM 3230 O O . ILE B 1 150 ? -6.129 21.156 -0.579 1 98.75 150 ILE B O 1
ATOM 3234 N N . GLY B 1 151 ? -7.848 21.109 -1.963 1 98.38 151 GLY B N 1
ATOM 3235 C CA . GLY B 1 151 ? -7.324 22.219 -2.744 1 98.38 151 GLY B CA 1
ATOM 3236 C C . GLY B 1 151 ? -8.094 22.469 -4.027 1 98.38 151 GLY B C 1
ATOM 3237 O O . GLY B 1 151 ? -8.766 21.562 -4.535 1 98.38 151 GLY B O 1
ATOM 3238 N N . GLU B 1 152 ? -7.98 23.641 -4.527 1 98.12 152 GLU B N 1
ATOM 3239 C CA . GLU B 1 152 ? -8.617 23.984 -5.797 1 98.12 152 GLU B CA 1
ATOM 3240 C C . GLU B 1 152 ? -7.715 23.625 -6.977 1 98.12 152 GLU B C 1
ATOM 3242 O O . GLU B 1 152 ? -6.492 23.766 -6.891 1 98.12 152 GLU B O 1
ATOM 3247 N N . ILE B 1 153 ? -8.398 23.219 -7.957 1 95.88 153 ILE B N 1
ATOM 3248 C CA . ILE B 1 153 ? -7.676 22.906 -9.188 1 95.88 153 ILE B CA 1
ATOM 3249 C C . ILE B 1 153 ? -7.473 24.172 -10.008 1 95.88 153 ILE B C 1
ATOM 3251 O O . ILE B 1 153 ? -6.449 24.328 -10.68 1 95.88 153 ILE B O 1
ATOM 3255 N N . THR B 1 154 ? -8.367 25.172 -9.844 1 94.12 154 THR B N 1
ATOM 3256 C CA . THR B 1 154 ? -8.367 26.375 -10.68 1 94.12 154 THR B CA 1
ATOM 3257 C C . THR B 1 154 ? -7.305 27.359 -10.195 1 94.12 154 THR B C 1
ATOM 3259 O O . THR B 1 154 ? -7.316 27.766 -9.031 1 94.12 154 THR B O 1
ATOM 3262 N N . ALA B 1 155 ? -6.484 27.734 -11.055 1 93.12 155 ALA B N 1
ATOM 3263 C CA . ALA B 1 155 ? -5.465 28.719 -10.719 1 93.12 155 ALA B CA 1
ATOM 3264 C C . ALA B 1 155 ? -6.086 30.109 -10.547 1 93.12 155 ALA B C 1
ATOM 3266 O O . ALA B 1 155 ? -7.066 30.438 -11.211 1 93.12 155 ALA B O 1
ATOM 3267 N N . PRO B 1 156 ? -5.438 30.969 -9.688 1 92.31 156 PRO B N 1
ATOM 3268 C CA . PRO B 1 156 ? -6.02 32.281 -9.445 1 92.31 156 PRO B CA 1
ATOM 3269 C C . PRO B 1 156 ? -5.977 33.188 -10.688 1 92.31 156 PRO B C 1
ATOM 3271 O O . PRO B 1 156 ? -4.992 33.188 -11.43 1 92.31 156 PRO B O 1
ATOM 3274 N N . GLY B 1 157 ? -7.09 33.781 -10.875 1 88.88 157 GLY B N 1
ATOM 3275 C CA . GLY B 1 157 ? -7.133 34.812 -11.906 1 88.88 157 GLY B CA 1
ATOM 3276 C C . GLY B 1 157 ? -6.68 36.188 -11.422 1 88.88 157 GLY B C 1
ATOM 3277 O O . GLY B 1 157 ? -6.008 36.281 -10.391 1 88.88 157 GLY B O 1
ATOM 3278 N N . ALA B 1 158 ? -7.133 37.219 -12.203 1 89.12 158 ALA B N 1
ATOM 3279 C CA . ALA B 1 158 ? -6.641 38.594 -11.969 1 89.12 158 ALA B CA 1
ATOM 3280 C C . ALA B 1 158 ? -7.336 39.219 -10.773 1 89.12 158 ALA B C 1
ATOM 3282 O O . ALA B 1 158 ? -6.762 40.094 -10.094 1 89.12 158 ALA B O 1
ATOM 3283 N N . ILE B 1 159 ? -8.453 38.75 -10.492 1 91.38 159 ILE B N 1
ATOM 3284 C CA . ILE B 1 159 ? -9.227 39.344 -9.406 1 91.38 159 ILE B CA 1
ATOM 3285 C C . ILE B 1 159 ? -9.086 38.5 -8.148 1 91.38 159 ILE B C 1
ATOM 3287 O O . ILE B 1 159 ? -9.609 37.375 -8.094 1 91.38 159 ILE B O 1
ATOM 3291 N N . ALA B 1 160 ? -8.539 39.031 -7.086 1 91.81 160 ALA B N 1
ATOM 3292 C CA . ALA B 1 160 ? -8.164 38.281 -5.891 1 91.81 160 ALA B CA 1
ATOM 3293 C C . ALA B 1 160 ? -9.391 37.719 -5.172 1 91.81 160 ALA B C 1
ATOM 3295 O O . ALA B 1 160 ? -9.422 36.562 -4.773 1 91.81 160 ALA B O 1
ATOM 3296 N N . SER B 1 161 ? -10.344 38.562 -5.016 1 92.69 161 SER B N 1
ATOM 3297 C CA . SER B 1 161 ? -11.531 38.156 -4.27 1 92.69 161 SER B CA 1
ATOM 3298 C C . SER B 1 161 ? -12.25 37 -4.957 1 92.69 161 SER B C 1
ATOM 3300 O O . SER B 1 161 ? -12.75 36.094 -4.293 1 92.69 161 SER B O 1
ATOM 3302 N N . GLU B 1 162 ? -12.32 37.031 -6.25 1 94.62 162 GLU B N 1
ATOM 3303 C CA . GLU B 1 162 ? -12.93 35.969 -7.016 1 94.62 162 GLU B CA 1
ATOM 3304 C C . GLU B 1 162 ? -12.117 34.688 -6.918 1 94.62 162 GLU B C 1
ATOM 3306 O O . GLU B 1 162 ? -12.672 33.594 -6.828 1 94.62 162 GLU B O 1
ATOM 3311 N N . ALA B 1 163 ? -10.898 34.875 -6.98 1 95.81 163 ALA B N 1
ATOM 3312 C CA . ALA B 1 163 ? -10 33.719 -6.863 1 95.81 163 ALA B CA 1
ATOM 3313 C C . ALA B 1 163 ? -10.172 33.031 -5.516 1 95.81 163 ALA B C 1
ATOM 3315 O O . ALA B 1 163 ? -10.258 31.812 -5.449 1 95.81 163 ALA B O 1
ATOM 3316 N N . VAL B 1 164 ? -10.234 33.812 -4.477 1 97.62 164 VAL B N 1
ATOM 3317 C CA . VAL B 1 164 ? -10.406 33.25 -3.131 1 97.62 164 VAL B CA 1
ATOM 3318 C C . VAL B 1 164 ? -11.758 32.562 -3.021 1 97.62 164 VAL B C 1
ATOM 3320 O O . VAL B 1 164 ? -11.844 31.438 -2.508 1 97.62 164 VAL B O 1
ATOM 3323 N N . GLY B 1 165 ? -12.781 33.188 -3.479 1 98 165 GLY B N 1
ATOM 3324 C CA . GLY B 1 165 ? -14.102 32.594 -3.436 1 98 165 GLY B CA 1
ATOM 3325 C C . GLY B 1 165 ? -14.172 31.25 -4.145 1 98 165 GLY B C 1
ATOM 3326 O O . GLY B 1 165 ? -14.758 30.297 -3.627 1 98 165 GLY B O 1
ATOM 3327 N N . ARG B 1 166 ? -13.656 31.203 -5.32 1 97.06 166 ARG B N 1
ATOM 3328 C CA . ARG B 1 166 ? -13.641 29.969 -6.102 1 97.06 166 ARG B CA 1
ATOM 3329 C C . ARG B 1 166 ? -12.844 28.875 -5.391 1 97.06 166 ARG B C 1
ATOM 3331 O O . ARG B 1 166 ? -13.258 27.719 -5.371 1 97.06 166 ARG B O 1
ATOM 3338 N N . ALA B 1 167 ? -11.742 29.266 -4.859 1 98.44 167 ALA B N 1
ATOM 3339 C CA . ALA B 1 167 ? -10.914 28.312 -4.121 1 98.44 167 ALA B CA 1
ATOM 3340 C C . ALA B 1 167 ? -11.672 27.734 -2.93 1 98.44 167 ALA B C 1
ATOM 3342 O O . ALA B 1 167 ? -11.672 26.531 -2.717 1 98.44 167 ALA B O 1
ATOM 3343 N N . VAL B 1 168 ? -12.32 28.625 -2.162 1 98.69 168 VAL B N 1
ATOM 3344 C CA . VAL B 1 168 ? -13.086 28.188 -0.998 1 98.69 168 VAL B CA 1
ATOM 3345 C C . VAL B 1 168 ? -14.195 27.234 -1.437 1 98.69 168 VAL B C 1
ATOM 3347 O O . VAL B 1 168 ? -14.43 26.203 -0.801 1 98.69 168 VAL B O 1
ATOM 3350 N N . ASP B 1 169 ? -14.844 27.531 -2.555 1 98.56 169 ASP B N 1
ATOM 3351 C CA . ASP B 1 169 ? -15.922 26.703 -3.066 1 98.56 169 ASP B CA 1
ATOM 3352 C C . ASP B 1 169 ? -15.414 25.312 -3.436 1 98.56 169 ASP B C 1
ATOM 3354 O O . ASP B 1 169 ? -16.047 24.297 -3.104 1 98.56 169 ASP B O 1
ATOM 3358 N N . GLU B 1 170 ? -14.336 25.281 -4.098 1 98.38 170 GLU B N 1
ATOM 3359 C CA . GLU B 1 170 ? -13.766 24 -4.508 1 98.38 170 GLU B CA 1
ATOM 3360 C C . GLU B 1 170 ? -13.305 23.188 -3.299 1 98.38 170 GLU B C 1
ATOM 3362 O O . GLU B 1 170 ? -13.484 21.969 -3.26 1 98.38 170 GLU B O 1
ATOM 3367 N N . CYS B 1 171 ? -12.773 23.812 -2.344 1 98.69 171 CYS B N 1
ATOM 3368 C CA . CYS B 1 171 ? -12.352 23.141 -1.122 1 98.69 171 CYS B CA 1
ATOM 3369 C C . CYS B 1 171 ? -13.555 22.656 -0.323 1 98.69 171 CYS B C 1
ATOM 3371 O O . CYS B 1 171 ? -13.531 21.578 0.264 1 98.69 171 CYS B O 1
ATOM 3373 N N . ALA B 1 172 ? -14.594 23.469 -0.276 1 98.75 172 ALA B N 1
ATOM 3374 C CA . ALA B 1 172 ? -15.789 23.156 0.503 1 98.75 172 ALA B CA 1
ATOM 3375 C C . ALA B 1 172 ? -16.391 21.828 0.059 1 98.75 172 ALA B C 1
ATOM 3377 O O . ALA B 1 172 ? -16.859 21.047 0.888 1 98.75 172 ALA B O 1
ATOM 3378 N N . VAL B 1 173 ? -16.375 21.562 -1.196 1 98.38 173 VAL B N 1
ATOM 3379 C CA . VAL B 1 173 ? -16.906 20.328 -1.781 1 98.38 173 VAL B CA 1
ATOM 3380 C C . VAL B 1 173 ? -16.109 19.125 -1.274 1 98.38 173 VAL B C 1
ATOM 3382 O O . VAL B 1 173 ? -16.672 18.047 -1.104 1 98.38 173 VAL B O 1
ATOM 3385 N N . GLN B 1 174 ? -14.914 19.328 -0.98 1 98.69 174 GLN B N 1
ATOM 3386 C CA . GLN B 1 174 ? -14.023 18.281 -0.493 1 98.69 174 GLN B CA 1
ATOM 3387 C C . GLN B 1 174 ? -14.133 18.125 1.022 1 98.69 174 GLN B C 1
ATOM 3389 O O . GLN B 1 174 ? -14.062 17.016 1.547 1 98.69 174 GLN B O 1
ATOM 3394 N N . VAL B 1 175 ? -14.359 19.219 1.736 1 98.81 175 VAL B N 1
ATOM 3395 C CA . VAL B 1 175 ? -14.359 19.281 3.193 1 98.81 175 VAL B CA 1
ATOM 3396 C C . VAL B 1 175 ? -15.656 18.703 3.74 1 98.81 175 VAL B C 1
ATOM 3398 O O . VAL B 1 175 ? -15.641 17.875 4.66 1 98.81 175 VAL B O 1
ATOM 3401 N N . ARG B 1 176 ? -16.766 19.016 3.193 1 98.69 176 ARG B N 1
ATOM 3402 C CA . ARG B 1 176 ? -18.094 18.719 3.748 1 98.69 176 ARG B CA 1
ATOM 3403 C C . ARG B 1 176 ? -18.328 17.219 3.836 1 98.69 176 ARG B C 1
ATOM 3405 O O . ARG B 1 176 ? -18.734 16.703 4.887 1 98.69 176 ARG B O 1
ATOM 3412 N N . PRO B 1 177 ? -18.031 16.453 2.766 1 98.69 177 PRO B N 1
ATOM 3413 C CA . PRO B 1 177 ? -18.281 15.008 2.875 1 98.69 177 PRO B CA 1
ATOM 3414 C C . PRO B 1 177 ? -17.453 14.352 3.982 1 98.69 177 PRO B C 1
ATOM 3416 O O . PRO B 1 177 ? -17.922 13.406 4.625 1 98.69 177 PRO B O 1
ATOM 3419 N N . VAL B 1 178 ? -16.266 14.82 4.215 1 98.88 178 VAL B N 1
ATOM 3420 C CA . VAL B 1 178 ? -15.398 14.266 5.258 1 98.88 178 VAL B CA 1
ATOM 3421 C C . VAL B 1 178 ? -16 14.555 6.629 1 98.88 178 VAL B C 1
ATOM 3423 O O . VAL B 1 178 ? -16.156 13.648 7.453 1 98.88 178 VAL B O 1
ATOM 3426 N N . LEU B 1 179 ? -16.375 15.836 6.867 1 98.75 179 LEU B N 1
ATOM 3427 C CA . LEU B 1 179 ? -16.938 16.234 8.156 1 98.75 179 LEU B CA 1
ATOM 3428 C C . LEU B 1 179 ? -18.234 15.477 8.438 1 98.75 179 LEU B C 1
ATOM 3430 O O . LEU B 1 179 ? -18.547 15.164 9.594 1 98.75 179 LEU B O 1
ATOM 3434 N N . GLU B 1 180 ? -18.969 15.164 7.422 1 98.38 180 GLU B N 1
ATOM 3435 C CA . GLU B 1 180 ? -20.219 14.438 7.566 1 98.38 180 GLU B CA 1
ATOM 3436 C C . GLU B 1 180 ? -19.984 12.961 7.863 1 98.38 180 GLU B C 1
ATOM 3438 O O . GLU B 1 180 ? -20.812 12.312 8.516 1 98.38 180 GLU B O 1
ATOM 3443 N N . ALA B 1 181 ? -18.875 12.445 7.418 1 98.69 181 ALA B N 1
ATOM 3444 C CA . ALA B 1 181 ? -18.625 11.008 7.488 1 98.69 181 ALA B CA 1
ATOM 3445 C C . ALA B 1 181 ? -17.984 10.625 8.812 1 98.69 181 ALA B C 1
ATOM 3447 O O . ALA B 1 181 ? -18.141 9.5 9.289 1 98.69 181 ALA B O 1
ATOM 3448 N N . ILE B 1 182 ? -17.203 11.516 9.438 1 98.62 182 ILE B N 1
ATOM 3449 C CA . ILE B 1 182 ? -16.453 11.148 10.633 1 98.62 182 ILE B CA 1
ATOM 3450 C C . ILE B 1 182 ? -17.266 11.469 11.875 1 98.62 182 ILE B C 1
ATOM 3452 O O . ILE B 1 182 ? -18.141 12.336 11.844 1 98.62 182 ILE B O 1
ATOM 3456 N N . PRO B 1 183 ? -17 10.82 13.008 1 97.81 183 PRO B N 1
ATOM 3457 C CA . PRO B 1 183 ? -17.703 11.164 14.242 1 97.81 183 PRO B CA 1
ATOM 3458 C C . PRO B 1 183 ? -17.516 12.625 14.648 1 97.81 183 PRO B C 1
ATOM 3460 O O . PRO B 1 183 ? -16.422 13.172 14.492 1 97.81 183 PRO B O 1
ATOM 3463 N N . PRO B 1 184 ? -18.516 13.25 15.164 1 96.81 184 PRO B N 1
ATOM 3464 C CA . PRO B 1 184 ? -18.438 14.68 15.492 1 96.81 184 PRO B CA 1
ATOM 3465 C C . PRO B 1 184 ? -17.297 15 16.453 1 96.81 184 PRO B C 1
ATOM 3467 O O . PRO B 1 184 ? -16.734 16.094 16.406 1 96.81 184 PRO B O 1
ATOM 3470 N N . HIS B 1 185 ? -16.953 14.109 17.297 1 97.12 185 HIS B N 1
ATOM 3471 C CA . HIS B 1 185 ? -15.953 14.391 18.312 1 97.12 185 HIS B CA 1
ATOM 3472 C C . HIS B 1 185 ? -14.547 14.102 17.797 1 97.12 185 HIS B C 1
ATOM 3474 O O . HIS B 1 185 ? -13.562 14.469 18.438 1 97.12 185 HIS B O 1
ATOM 3480 N N . ALA B 1 186 ? -14.43 13.375 16.656 1 97.94 186 ALA B N 1
ATOM 3481 C CA . ALA B 1 186 ? -13.125 12.984 16.125 1 97.94 186 ALA B CA 1
ATOM 3482 C C . ALA B 1 186 ? -12.367 14.195 15.586 1 97.94 186 ALA B C 1
ATOM 3484 O O . ALA B 1 186 ? -12.953 15.07 14.953 1 97.94 186 ALA B O 1
ATOM 3485 N N . PRO B 1 187 ? -11.07 14.281 15.891 1 98.31 187 PRO B N 1
ATOM 3486 C CA . PRO B 1 187 ? -10.266 15.32 15.258 1 98.31 187 PRO B CA 1
ATOM 3487 C C . PRO B 1 187 ? -10.016 15.062 13.773 1 98.31 187 PRO B C 1
ATOM 3489 O O . PRO B 1 187 ? -10.086 13.914 13.328 1 98.31 187 PRO B O 1
ATOM 3492 N N . VAL B 1 188 ? -9.781 16.109 13.039 1 98.75 188 VAL B N 1
ATOM 3493 C CA . VAL B 1 188 ? -9.422 16 11.625 1 98.75 188 VAL B CA 1
ATOM 3494 C C . VAL B 1 188 ? -8.453 17.125 11.258 1 98.75 188 VAL B C 1
ATOM 3496 O O . VAL B 1 188 ? -8.555 18.234 11.781 1 98.75 188 VAL B O 1
ATOM 3499 N N . ILE B 1 189 ? -7.477 16.781 10.445 1 98.88 189 ILE B N 1
ATOM 3500 C CA . ILE B 1 189 ? -6.543 17.75 9.867 1 98.88 189 ILE B CA 1
ATOM 3501 C C . ILE B 1 189 ? -6.844 17.922 8.375 1 98.88 189 ILE B C 1
ATOM 3503 O O . ILE B 1 189 ? -6.934 16.938 7.641 1 98.88 189 ILE B O 1
ATOM 3507 N N . PHE B 1 190 ? -7.059 19.109 7.938 1 98.88 190 PHE B N 1
ATOM 3508 C CA . PHE B 1 190 ? -7.102 19.406 6.512 1 98.88 190 PHE B CA 1
ATOM 3509 C C . PHE B 1 190 ? -5.781 20.016 6.051 1 98.88 190 PHE B C 1
ATOM 3511 O O . PHE B 1 190 ? -5.297 20.984 6.652 1 98.88 190 PHE B O 1
ATOM 3518 N N . ALA B 1 191 ? -5.176 19.406 5.098 1 98.75 191 ALA B N 1
ATOM 3519 C CA . ALA B 1 191 ? -4.008 20 4.441 1 98.75 191 ALA B CA 1
ATOM 3520 C C . ALA B 1 191 ? -4.41 20.734 3.168 1 98.75 191 ALA B C 1
ATOM 3522 O O . ALA B 1 191 ? -4.738 20.109 2.156 1 98.75 191 ALA B O 1
ATOM 3523 N N . TYR B 1 192 ? -4.383 22.062 3.229 1 98.75 192 TYR B N 1
ATOM 3524 C CA . TYR B 1 192 ? -4.699 22.875 2.062 1 98.75 192 TYR B CA 1
ATOM 3525 C C . TYR B 1 192 ? -3.525 22.922 1.09 1 98.75 192 TYR B C 1
ATOM 3527 O O . TYR B 1 192 ? -2.447 23.406 1.427 1 98.75 192 TYR B O 1
ATOM 3535 N N . GLU B 1 193 ? -3.787 22.328 -0.033 1 97.94 193 GLU B N 1
ATOM 3536 C CA . GLU B 1 193 ? -2.805 22.234 -1.108 1 97.94 193 GLU B CA 1
ATOM 3537 C C . GLU B 1 193 ? -3.398 22.688 -2.439 1 97.94 193 GLU B C 1
ATOM 3539 O O . GLU B 1 193 ? -3.865 21.859 -3.229 1 97.94 193 GLU B O 1
ATOM 3544 N N . PRO B 1 194 ? -3.279 24.047 -2.705 1 97.44 194 PRO B N 1
ATOM 3545 C CA . PRO B 1 194 ? -3.697 24.422 -4.059 1 97.44 194 PRO B CA 1
ATOM 3546 C C . PRO B 1 194 ? -3.033 23.562 -5.137 1 97.44 194 PRO B C 1
ATOM 3548 O O . PRO B 1 194 ? -1.807 23.562 -5.258 1 97.44 194 PRO B O 1
ATOM 3551 N N . VAL B 1 195 ? -3.848 22.875 -5.875 1 96.38 195 VAL B N 1
ATOM 3552 C CA . VAL B 1 195 ? -3.34 21.859 -6.789 1 96.38 195 VAL B CA 1
ATOM 3553 C C . VAL B 1 195 ? -2.348 22.484 -7.766 1 96.38 195 VAL B C 1
ATOM 3555 O O . VAL B 1 195 ? -1.319 21.891 -8.086 1 96.38 195 VAL B O 1
ATOM 3558 N N . TRP B 1 196 ? -2.57 23.719 -8.227 1 93.94 196 TRP B N 1
ATOM 3559 C CA . TRP B 1 196 ? -1.726 24.422 -9.188 1 93.94 196 TRP B CA 1
ATOM 3560 C C . TRP B 1 196 ? -0.385 24.797 -8.562 1 93.94 196 TRP B C 1
ATOM 3562 O O . TRP B 1 196 ? 0.562 25.141 -9.273 1 93.94 196 TRP B O 1
ATOM 3572 N N . ALA B 1 197 ? -0.274 24.703 -7.289 1 91.75 197 ALA B N 1
ATOM 3573 C CA . ALA B 1 197 ? 0.95 25.094 -6.598 1 91.75 197 ALA B CA 1
ATOM 3574 C C . ALA B 1 197 ? 1.807 23.875 -6.25 1 91.75 197 ALA B C 1
ATOM 3576 O O . ALA B 1 197 ? 2.977 24.031 -5.883 1 91.75 197 ALA B O 1
ATOM 3577 N N . ILE B 1 198 ? 1.274 22.703 -6.277 1 91.12 198 ILE B N 1
ATOM 3578 C CA . ILE B 1 198 ? 1.975 21.5 -5.859 1 91.12 198 ILE B CA 1
ATOM 3579 C C . ILE B 1 198 ? 3.172 21.25 -6.773 1 91.12 198 ILE B C 1
ATOM 3581 O O . ILE B 1 198 ? 3.043 21.281 -8 1 91.12 198 ILE B O 1
ATOM 3585 N N . GLY B 1 199 ? 4.336 21.031 -6.191 1 88.44 199 GLY B N 1
ATOM 3586 C CA . GLY B 1 199 ? 5.535 20.688 -6.945 1 88.44 199 GLY B CA 1
ATOM 3587 C C . GLY B 1 199 ? 6.188 21.891 -7.598 1 88.44 199 GLY B C 1
ATOM 3588 O O . GLY B 1 199 ? 7.223 21.766 -8.258 1 88.44 199 GLY B O 1
ATOM 3589 N N . GLN B 1 200 ? 5.586 23.078 -7.422 1 88.81 200 GLN B N 1
ATOM 3590 C CA . GLN B 1 200 ? 6.148 24.312 -7.965 1 88.81 200 GLN B CA 1
ATOM 3591 C C . GLN B 1 200 ? 7.336 24.781 -7.129 1 88.81 200 GLN B C 1
ATOM 3593 O O . GLN B 1 200 ? 7.457 24.422 -5.957 1 88.81 200 GLN B O 1
ATOM 3598 N N . PRO B 1 201 ? 8.141 25.594 -7.738 1 89.69 201 PRO B N 1
ATOM 3599 C CA . PRO B 1 201 ? 9.305 26.094 -7 1 89.69 201 PRO B CA 1
ATOM 3600 C C . PRO B 1 201 ? 8.914 27.031 -5.863 1 89.69 201 PRO B C 1
ATOM 3602 O O . PRO B 1 201 ? 9.656 27.172 -4.891 1 89.69 201 PRO B O 1
ATOM 3605 N N . ARG B 1 202 ? 7.766 27.75 -6.074 1 89.12 202 ARG B N 1
ATOM 3606 C CA . ARG B 1 202 ? 7.289 28.656 -5.031 1 89.12 202 ARG B CA 1
ATOM 3607 C C . ARG B 1 202 ? 5.852 28.344 -4.637 1 89.12 202 ARG B C 1
ATOM 3609 O O . ARG B 1 202 ? 5.043 27.953 -5.484 1 89.12 202 ARG B O 1
ATOM 3616 N N . PRO B 1 203 ? 5.605 28.562 -3.348 1 92.25 203 PRO B N 1
ATOM 3617 C CA . PRO B 1 203 ? 4.219 28.375 -2.902 1 92.25 203 PRO B CA 1
ATOM 3618 C C . PRO B 1 203 ? 3.291 29.484 -3.395 1 92.25 203 PRO B C 1
ATOM 3620 O O . PRO B 1 203 ? 3.75 30.453 -3.998 1 92.25 203 PRO B O 1
ATOM 3623 N N . ALA B 1 204 ? 1.976 29.25 -3.186 1 92 204 ALA B N 1
ATOM 3624 C CA . ALA B 1 204 ? 1.015 30.328 -3.375 1 92 204 ALA B CA 1
ATOM 3625 C C . ALA B 1 204 ? 1.336 31.516 -2.465 1 92 204 ALA B C 1
ATOM 3627 O O . ALA B 1 204 ? 2.076 31.359 -1.489 1 92 204 ALA B O 1
ATOM 3628 N N . GLY B 1 205 ? 0.832 32.594 -2.803 1 92.62 205 GLY B N 1
ATOM 3629 C CA . GLY B 1 205 ? 1.055 33.781 -1.99 1 92.62 205 GLY B CA 1
ATOM 3630 C C . GLY B 1 205 ? 0.412 33.688 -0.619 1 92.62 205 GLY B C 1
ATOM 3631 O O . GLY B 1 205 ? -0.69 33.156 -0.476 1 92.62 205 GLY B O 1
ATOM 3632 N N . VAL B 1 206 ? 1.057 34.312 0.35 1 94.81 206 VAL B N 1
ATOM 3633 C CA . VAL B 1 206 ? 0.654 34.219 1.75 1 94.81 206 VAL B CA 1
ATOM 3634 C C . VAL B 1 206 ? -0.75 34.812 1.918 1 94.81 206 VAL B C 1
ATOM 3636 O O . VAL B 1 206 ? -1.582 34.25 2.629 1 94.81 206 VAL B O 1
ATOM 3639 N N . ASP B 1 207 ? -1.027 35.906 1.275 1 95 207 ASP B N 1
ATOM 3640 C CA . ASP B 1 207 ? -2.334 36.531 1.389 1 95 207 ASP B CA 1
ATOM 3641 C C . ASP B 1 207 ? -3.439 35.625 0.865 1 95 207 ASP B C 1
ATOM 3643 O O . ASP B 1 207 ? -4.508 35.531 1.475 1 95 207 ASP B O 1
ATOM 3647 N N . HIS B 1 208 ? -3.154 35.062 -0.262 1 96.12 208 HIS B N 1
ATOM 3648 C CA . HIS B 1 208 ? -4.113 34.125 -0.838 1 96.12 208 HIS B CA 1
ATOM 3649 C C . HIS B 1 208 ? -4.367 32.938 0.097 1 96.12 208 HIS B C 1
ATOM 3651 O O . HIS B 1 208 ? -5.52 32.625 0.385 1 96.12 208 HIS B O 1
ATOM 3657 N N . ILE B 1 209 ? -3.332 32.375 0.586 1 97 209 ILE B N 1
ATOM 3658 C CA . ILE B 1 209 ? -3.422 31.219 1.484 1 97 209 ILE B CA 1
ATOM 3659 C C . ILE B 1 209 ? -4.25 31.594 2.713 1 97 209 ILE B C 1
ATOM 3661 O O . ILE B 1 209 ? -5.188 30.875 3.074 1 97 209 ILE B O 1
ATOM 3665 N N . ALA B 1 210 ? -3.918 32.75 3.291 1 97.19 210 ALA B N 1
ATOM 3666 C CA . ALA B 1 210 ? -4.594 33.188 4.512 1 97.19 210 ALA B CA 1
ATOM 3667 C C . ALA B 1 210 ? -6.086 33.375 4.27 1 97.19 210 ALA B C 1
ATOM 3669 O O . ALA B 1 210 ? -6.914 32.969 5.078 1 97.19 210 ALA B O 1
ATOM 3670 N N . ALA B 1 211 ? -6.406 33.938 3.174 1 97.69 211 ALA B N 1
ATOM 3671 C CA . ALA B 1 211 ? -7.801 34.25 2.854 1 97.69 211 ALA B CA 1
ATOM 3672 C C . ALA B 1 211 ? -8.586 32.969 2.602 1 97.69 211 ALA B C 1
ATOM 3674 O O . ALA B 1 211 ? -9.711 32.812 3.072 1 97.69 211 ALA B O 1
ATOM 3675 N N . VAL B 1 212 ? -8.008 32.062 1.869 1 98.31 212 VAL B N 1
ATOM 3676 C CA . VAL B 1 212 ? -8.688 30.797 1.563 1 98.31 212 VAL B CA 1
ATOM 3677 C C . VAL B 1 212 ? -8.875 30 2.844 1 98.31 212 VAL B C 1
ATOM 3679 O O . VAL B 1 212 ? -9.953 29.438 3.078 1 98.31 212 VAL B O 1
ATOM 3682 N N . VAL B 1 213 ? -7.898 29.922 3.666 1 98.44 213 VAL B N 1
ATOM 3683 C CA . VAL B 1 213 ? -7.965 29.188 4.922 1 98.44 213 VAL B CA 1
ATOM 3684 C C . VAL B 1 213 ? -9.07 29.75 5.805 1 98.44 213 VAL B C 1
ATOM 3686 O O . VAL B 1 213 ? -9.82 29.016 6.441 1 98.44 213 VAL B O 1
ATOM 3689 N N . GLU B 1 214 ? -9.133 31.078 5.859 1 98.25 214 GLU B N 1
ATOM 3690 C CA . GLU B 1 214 ? -10.227 31.703 6.598 1 98.25 214 GLU B CA 1
ATOM 3691 C C . GLU B 1 214 ? -11.578 31.25 6.066 1 98.25 214 GLU B C 1
ATOM 3693 O O . GLU B 1 214 ? -12.5 30.984 6.84 1 98.25 214 GLU B O 1
ATOM 3698 N N . GLY B 1 215 ? -11.719 31.219 4.762 1 98.56 215 GLY B N 1
ATOM 3699 C CA . GLY B 1 215 ? -12.93 30.703 4.145 1 98.56 215 GLY B CA 1
ATOM 3700 C C . GLY B 1 215 ? -13.203 29.25 4.496 1 98.56 215 GLY B C 1
ATOM 3701 O O . GLY B 1 215 ? -14.352 28.875 4.75 1 98.56 215 GLY B O 1
ATOM 3702 N N . ILE B 1 216 ? -12.18 28.391 4.488 1 98.69 216 ILE B N 1
ATOM 3703 C CA . ILE B 1 216 ? -12.328 26.984 4.836 1 98.69 216 ILE B CA 1
ATOM 3704 C C . ILE B 1 216 ? -12.773 26.844 6.289 1 98.69 216 ILE B C 1
ATOM 3706 O O . ILE B 1 216 ? -13.633 26.016 6.609 1 98.69 216 ILE B O 1
ATOM 3710 N N . ARG B 1 217 ? -12.227 27.688 7.199 1 98.44 217 ARG B N 1
ATOM 3711 C CA . ARG B 1 217 ? -12.641 27.688 8.602 1 98.44 217 ARG B CA 1
ATOM 3712 C C . ARG B 1 217 ? -14.125 28.016 8.734 1 98.44 217 ARG B C 1
ATOM 3714 O O . ARG B 1 217 ? -14.812 27.453 9.594 1 98.44 217 ARG B O 1
ATOM 3721 N N . ALA B 1 218 ? -14.562 28.906 7.922 1 98.38 218 ALA B N 1
ATOM 3722 C CA . ALA B 1 218 ? -15.984 29.234 7.93 1 98.38 218 ALA B CA 1
ATOM 3723 C C . ALA B 1 218 ? -16.828 28.031 7.512 1 98.38 218 ALA B C 1
ATOM 3725 O O . ALA B 1 218 ? -17.891 27.781 8.086 1 98.38 218 ALA B O 1
ATOM 3726 N N . VAL B 1 219 ? -16.391 27.344 6.496 1 98.31 219 VAL B N 1
ATOM 3727 C CA . VAL B 1 219 ? -17.062 26.141 6.047 1 98.31 219 VAL B CA 1
ATOM 3728 C C . VAL B 1 219 ? -17.125 25.125 7.184 1 98.31 219 VAL B C 1
ATOM 3730 O O . VAL B 1 219 ? -18.172 24.516 7.434 1 98.31 219 VAL B O 1
ATOM 3733 N N . VAL B 1 220 ? -16.031 24.906 7.855 1 98.38 220 VAL B N 1
ATOM 3734 C CA . VAL B 1 220 ? -15.938 23.969 8.969 1 98.38 220 VAL B CA 1
ATOM 3735 C C . VAL B 1 220 ? -16.906 24.375 10.078 1 98.38 220 VAL B C 1
ATOM 3737 O O . VAL B 1 220 ? -17.578 23.531 10.664 1 98.38 220 VAL B O 1
ATOM 3740 N N . ALA B 1 221 ? -16.938 25.656 10.391 1 97.44 221 ALA B N 1
ATOM 3741 C CA . ALA B 1 221 ? -17.734 26.188 11.484 1 97.44 221 ALA B CA 1
ATOM 3742 C C . ALA B 1 221 ? -19.219 25.906 11.258 1 97.44 221 ALA B C 1
ATOM 3744 O O . ALA B 1 221 ? -20 25.828 12.219 1 97.44 221 ALA B O 1
ATOM 3745 N N . GLU B 1 222 ? -19.594 25.734 10.016 1 95.94 222 GLU B N 1
ATOM 3746 C CA . GLU B 1 222 ? -20.969 25.438 9.68 1 95.94 222 GLU B CA 1
ATOM 3747 C C . GLU B 1 222 ? -21.422 24.109 10.312 1 95.94 222 GLU B C 1
ATOM 3749 O O . GLU B 1 222 ? -22.609 23.875 10.5 1 95.94 222 GLU B O 1
ATOM 3754 N N . HIS B 1 223 ? -20.547 23.25 10.594 1 95.44 223 HIS B N 1
ATOM 3755 C CA . HIS B 1 223 ? -20.875 21.922 11.078 1 95.44 223 HIS B CA 1
ATOM 3756 C C . HIS B 1 223 ? -20.953 21.875 12.594 1 95.44 223 HIS B C 1
ATOM 3758 O O . HIS B 1 223 ? -21.438 20.906 13.18 1 95.44 223 HIS B O 1
ATOM 3764 N N . ASN B 1 224 ? -20.547 22.906 13.32 1 94.62 224 ASN B N 1
ATOM 3765 C CA . ASN B 1 224 ? -20.625 23.047 14.773 1 94.62 224 ASN B CA 1
ATOM 3766 C C . ASN B 1 224 ? -20.219 21.766 15.477 1 94.62 224 ASN B C 1
ATOM 3768 O O . ASN B 1 224 ? -20.953 21.234 16.312 1 94.62 224 ASN B O 1
ATOM 3772 N N . ARG B 1 225 ? -19.109 21.25 15.109 1 95.81 225 ARG B N 1
ATOM 3773 C CA . ARG B 1 225 ? -18.625 20 15.688 1 95.81 225 ARG B CA 1
ATOM 3774 C C . ARG B 1 225 ? -17.719 20.25 16.891 1 95.81 225 ARG B C 1
ATOM 3776 O O . ARG B 1 225 ? -16.969 21.234 16.906 1 95.81 225 ARG B O 1
ATOM 3783 N N . PRO B 1 226 ? -17.766 19.359 17.875 1 96.75 226 PRO B N 1
ATOM 3784 C CA . PRO B 1 226 ? -16.891 19.484 19.047 1 96.75 226 PRO B CA 1
ATOM 3785 C C . PRO B 1 226 ? -15.461 19.047 18.75 1 96.75 226 PRO B C 1
ATOM 3787 O O . PRO B 1 226 ? -14.531 19.469 19.453 1 96.75 226 PRO B O 1
ATOM 3790 N N . GLY B 1 227 ? -15.273 18.203 17.781 1 96.19 227 GLY B N 1
ATOM 3791 C CA . GLY B 1 227 ? -13.945 17.688 17.453 1 96.19 227 GLY B CA 1
ATOM 3792 C C . GLY B 1 227 ? -13.023 18.766 16.906 1 96.19 227 GLY B C 1
ATOM 3793 O O . GLY B 1 227 ? -13.445 19.641 16.156 1 96.19 227 GLY B O 1
ATOM 3794 N N . GLU B 1 228 ? -11.797 18.641 17.203 1 96.44 228 GLU B N 1
ATOM 3795 C CA . GLU B 1 228 ? -10.805 19.609 16.766 1 96.44 228 GLU B CA 1
ATOM 3796 C C . GLU B 1 228 ? -10.594 19.531 15.25 1 96.44 228 GLU B C 1
ATOM 3798 O O . GLU B 1 228 ? -10.586 18.438 14.672 1 96.44 228 GLU B O 1
ATOM 3803 N N . VAL B 1 229 ? -10.477 20.703 14.68 1 98.12 229 VAL B N 1
ATOM 3804 C CA . VAL B 1 229 ? -10.117 20.797 13.266 1 98.12 229 VAL B CA 1
ATOM 3805 C C . VAL B 1 229 ? -8.859 21.641 13.109 1 98.12 229 VAL B C 1
ATOM 3807 O O . VAL B 1 229 ? -8.781 22.766 13.617 1 98.12 229 VAL B O 1
ATOM 3810 N N . ARG B 1 230 ? -7.875 21.078 12.492 1 98.19 230 ARG B N 1
ATOM 3811 C CA . ARG B 1 230 ? -6.641 21.781 12.172 1 98.19 230 ARG B CA 1
ATOM 3812 C C . ARG B 1 230 ? -6.5 21.969 10.664 1 98.19 230 ARG B C 1
ATOM 3814 O O . ARG B 1 230 ? -6.906 21.109 9.883 1 98.19 230 ARG B O 1
ATOM 3821 N N . ILE B 1 231 ? -5.934 23.094 10.258 1 98.69 231 ILE B N 1
ATOM 3822 C CA . ILE B 1 231 ? -5.688 23.359 8.852 1 98.69 231 ILE B CA 1
ATOM 3823 C C . ILE B 1 231 ? -4.203 23.641 8.625 1 98.69 231 ILE B C 1
ATOM 3825 O O . ILE B 1 231 ? -3.65 24.578 9.203 1 98.69 231 ILE B O 1
ATOM 3829 N N . LEU B 1 232 ? -3.586 22.797 7.867 1 98.5 232 LEU B N 1
ATOM 3830 C CA . LEU B 1 232 ? -2.189 22.953 7.473 1 98.5 232 LEU B CA 1
ATOM 3831 C C . LEU B 1 232 ? -2.086 23.484 6.051 1 98.5 232 LEU B C 1
ATOM 3833 O O . LEU B 1 232 ? -3.059 23.453 5.293 1 98.5 232 LEU B O 1
ATOM 3837 N N . TYR B 1 233 ? -0.92 24 5.773 1 98 233 TYR B N 1
ATOM 3838 C CA . TYR B 1 233 ? -0.626 24.328 4.379 1 98 233 TYR B CA 1
ATOM 3839 C C . TYR B 1 233 ? 0.384 23.344 3.795 1 98 233 TYR B C 1
ATOM 3841 O O . TYR B 1 233 ? 1.405 23.062 4.418 1 98 233 TYR B O 1
ATOM 3849 N N . GLY B 1 234 ? 0.19 22.703 2.549 1 95.06 234 GLY B N 1
ATOM 3850 C CA . GLY B 1 234 ? 1.068 21.719 1.946 1 95.06 234 GLY B CA 1
ATOM 3851 C C . GLY B 1 234 ? 1.423 22.031 0.505 1 95.06 234 GLY B C 1
ATOM 3852 O O . GLY B 1 234 ? 2.188 21.297 -0.125 1 95.06 234 GLY B O 1
ATOM 3853 N N . GLY B 1 235 ? 1.016 23.094 -0.158 1 91 235 GLY B N 1
ATOM 3854 C CA . GLY B 1 235 ? 1.368 23.453 -1.521 1 91 235 GLY B CA 1
ATOM 3855 C C . GLY B 1 235 ? 2.73 24.125 -1.627 1 91 235 GLY B C 1
ATOM 3856 O O . GLY B 1 235 ? 2.83 25.344 -1.652 1 91 235 GLY B O 1
ATOM 3857 N N . SER B 1 236 ? 3.848 23.203 -1.795 1 91.69 236 SER B N 1
ATOM 3858 C CA . SER B 1 236 ? 5.227 23.672 -1.865 1 91.69 236 SER B CA 1
ATOM 3859 C C . SER B 1 236 ? 5.625 24.422 -0.591 1 91.69 236 SER B C 1
ATOM 3861 O O . SER B 1 236 ? 6.246 25.484 -0.651 1 91.69 236 SER B O 1
ATOM 3863 N N . ALA B 1 237 ? 5.203 23.906 0.52 1 93.06 237 ALA B N 1
ATOM 3864 C CA . ALA B 1 237 ? 5.586 24.438 1.821 1 93.06 237 ALA B CA 1
ATOM 3865 C C . ALA B 1 237 ? 7.043 24.109 2.139 1 93.06 237 ALA B C 1
ATOM 3867 O O . ALA B 1 237 ? 7.512 23 1.879 1 93.06 237 ALA B O 1
ATOM 3868 N N . GLY B 1 238 ? 7.762 25.125 2.586 1 92 238 GLY B N 1
ATOM 3869 C CA . GLY B 1 238 ? 9.164 24.953 2.924 1 92 238 GLY B CA 1
ATOM 3870 C C . GLY B 1 238 ? 9.727 26.078 3.775 1 92 238 GLY B C 1
ATOM 3871 O O . GLY B 1 238 ? 8.969 26.891 4.309 1 92 238 GLY B O 1
ATOM 3872 N N . PRO B 1 239 ? 11.008 26.031 3.934 1 91.88 239 PRO B N 1
ATOM 3873 C CA . PRO B 1 239 ? 11.68 27.062 4.734 1 91.88 239 PRO B CA 1
ATOM 3874 C C . PRO B 1 239 ? 11.352 28.484 4.266 1 91.88 239 PRO B C 1
ATOM 3876 O O . PRO B 1 239 ? 11.266 28.734 3.061 1 91.88 239 PRO B O 1
ATOM 3879 N N . GLY B 1 240 ? 11.125 29.328 5.273 1 91.75 240 GLY B N 1
ATOM 3880 C CA . GLY B 1 240 ? 10.875 30.719 4.969 1 91.75 240 GLY B CA 1
ATOM 3881 C C . GLY B 1 240 ? 9.398 31.078 4.926 1 91.75 240 GLY B C 1
ATOM 3882 O O . GLY B 1 240 ? 9.031 32.25 4.934 1 91.75 240 GLY B O 1
ATOM 3883 N N . LEU B 1 241 ? 8.539 30.094 4.949 1 93.88 241 LEU B N 1
ATOM 3884 C CA . LEU B 1 241 ? 7.121 30.328 4.727 1 93.88 241 LEU B CA 1
ATOM 3885 C C . LEU B 1 241 ? 6.398 30.594 6.043 1 93.88 241 LEU B C 1
ATOM 3887 O O . LEU B 1 241 ? 5.309 31.156 6.059 1 93.88 241 LEU B O 1
ATOM 3891 N N . TRP B 1 242 ? 6.992 30.266 7.172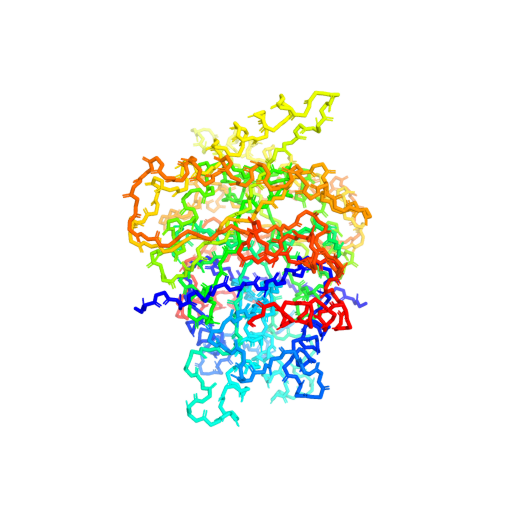 1 92.69 242 TRP B N 1
ATOM 3892 C CA . TRP B 1 242 ? 6.312 30.297 8.461 1 92.69 242 TRP B CA 1
ATOM 3893 C C . TRP B 1 242 ? 6.516 31.656 9.148 1 92.69 242 TRP B C 1
ATOM 3895 O O . TRP B 1 242 ? 5.578 32.219 9.703 1 92.69 242 TRP B O 1
ATOM 3905 N N . GLY B 1 243 ? 7.727 32.219 9.078 1 84.19 243 GLY B N 1
ATOM 3906 C CA . GLY B 1 243 ? 8.242 33.312 9.898 1 84.19 243 GLY B CA 1
ATOM 3907 C C . GLY B 1 243 ? 7.348 34.531 9.898 1 84.19 243 GLY B C 1
ATOM 3908 O O . GLY B 1 243 ? 6.18 34.469 9.508 1 84.19 243 GLY B O 1
ATOM 3909 N N . ALA B 1 244 ? 8.016 35.656 10.391 1 79.5 244 ALA B N 1
ATOM 3910 C CA . ALA B 1 244 ? 7.285 36.906 10.547 1 79.5 244 ALA B CA 1
ATOM 3911 C C . ALA B 1 244 ? 6.652 37.344 9.227 1 79.5 244 ALA B C 1
ATOM 3913 O O . ALA B 1 244 ? 7.332 37.438 8.203 1 79.5 244 ALA B O 1
ATOM 3914 N N . GLY B 1 245 ? 5.441 37.375 9.109 1 81.94 245 GLY B N 1
ATOM 3915 C CA . GLY B 1 245 ? 4.703 37.75 7.91 1 81.94 245 GLY B CA 1
ATOM 3916 C C . GLY B 1 245 ? 4.262 36.562 7.086 1 81.94 245 GLY B C 1
ATOM 3917 O O . GLY B 1 245 ? 3.748 36.719 5.977 1 81.94 245 GLY B O 1
ATOM 3918 N N . GLY B 1 246 ? 4.605 35.438 7.656 1 91.06 246 GLY B N 1
ATOM 3919 C CA . GLY B 1 246 ? 4.281 34.219 6.918 1 91.06 246 GLY B CA 1
ATOM 3920 C C . GLY B 1 246 ? 2.988 33.562 7.375 1 91.06 246 GLY B C 1
ATOM 3921 O O . GLY B 1 246 ? 1.994 34.25 7.621 1 91.06 246 GLY B O 1
ATOM 3922 N N . LEU B 1 247 ? 3.027 32.25 7.336 1 92.31 247 LEU B N 1
ATOM 3923 C CA . LEU B 1 247 ? 1.794 31.5 7.5 1 92.31 247 LEU B CA 1
ATOM 3924 C C . LEU B 1 247 ? 1.554 31.156 8.969 1 92.31 247 LEU B C 1
ATOM 3926 O O . LEU B 1 247 ? 0.53 30.562 9.312 1 92.31 247 LEU B O 1
ATOM 3930 N N . GLY B 1 248 ? 2.457 31.594 9.82 1 90.75 248 GLY B N 1
ATOM 3931 C CA . GLY B 1 248 ? 2.391 31.203 11.227 1 90.75 248 GLY B CA 1
ATOM 3932 C C . GLY B 1 248 ? 1.101 31.641 11.898 1 90.75 248 GLY B C 1
ATOM 3933 O O . GLY B 1 248 ? 0.656 31 12.859 1 90.75 248 GLY B O 1
ATOM 3934 N N . LYS B 1 249 ? 0.404 32.625 11.406 1 90.94 249 LYS B N 1
ATOM 3935 C CA . LYS B 1 249 ? -0.834 33.094 12.008 1 90.94 249 LYS B CA 1
ATOM 3936 C C . LYS B 1 249 ? -2.053 32.625 11.219 1 90.94 249 LYS B C 1
ATOM 3938 O O . LYS B 1 249 ? -3.186 32.75 11.688 1 90.94 249 LYS B O 1
ATOM 3943 N N . ALA B 1 250 ? -1.751 32.062 10.125 1 94.81 250 ALA B N 1
ATOM 3944 C CA . ALA B 1 250 ? -2.846 31.766 9.203 1 94.81 250 ALA B CA 1
ATOM 3945 C C . ALA B 1 250 ? -3.201 30.281 9.234 1 94.81 250 ALA B C 1
ATOM 3947 O O . ALA B 1 250 ? -4.328 29.891 8.906 1 94.81 250 ALA B O 1
ATOM 3948 N N . VAL B 1 251 ? -2.293 29.453 9.578 1 97.19 251 VAL B N 1
ATOM 3949 C CA . VAL B 1 251 ? -2.51 28.016 9.547 1 97.19 251 VAL B CA 1
ATOM 3950 C C . VAL B 1 251 ? -1.998 27.391 10.844 1 97.19 251 VAL B C 1
ATOM 3952 O O . VAL B 1 251 ? -1.289 28.031 11.617 1 97.19 251 VAL B O 1
ATOM 3955 N N . ASP B 1 252 ? -2.371 26.141 11.078 1 96.94 252 ASP B N 1
ATOM 3956 C CA . ASP B 1 252 ? -2.029 25.422 12.297 1 96.94 252 ASP B CA 1
ATOM 3957 C C . ASP B 1 252 ? -0.744 24.625 12.125 1 96.94 252 ASP B C 1
ATOM 3959 O O . ASP B 1 252 ? -0.365 23.844 13.008 1 96.94 252 ASP B O 1
ATOM 3963 N N . GLY B 1 253 ? -0.102 24.688 11 1 96.75 253 GLY B N 1
ATOM 3964 C CA . GLY B 1 253 ? 1.124 23.969 10.719 1 96.75 253 GLY B CA 1
ATOM 3965 C C . GLY B 1 253 ? 1.418 23.844 9.242 1 96.75 253 GLY B C 1
ATOM 3966 O O . GLY B 1 253 ? 0.794 24.516 8.414 1 96.75 253 GLY B O 1
ATOM 3967 N N . MET B 1 254 ? 2.428 23.062 8.938 1 97.19 254 MET B N 1
ATOM 3968 C CA . MET B 1 254 ? 2.846 22.844 7.559 1 97.19 254 MET B CA 1
ATOM 3969 C C . MET B 1 254 ? 2.852 21.359 7.223 1 97.19 254 MET B C 1
ATOM 3971 O O . MET B 1 254 ? 3.232 20.531 8.055 1 97.19 254 MET B O 1
ATOM 3975 N N . PHE B 1 255 ? 2.33 21.016 6.105 1 98.06 255 PHE B N 1
ATOM 3976 C CA . PHE B 1 255 ? 2.406 19.703 5.484 1 98.06 255 PHE B CA 1
ATOM 3977 C C . PHE B 1 255 ? 3.49 19.672 4.414 1 98.06 255 PHE B C 1
ATOM 3979 O O . PHE B 1 255 ? 3.291 20.172 3.307 1 98.06 255 PHE B O 1
ATOM 3986 N N . LEU B 1 256 ? 4.609 19.016 4.75 1 97.44 256 LEU B N 1
ATOM 3987 C CA . LEU B 1 256 ? 5.859 19.203 4.016 1 97.44 256 LEU B CA 1
ATOM 3988 C C . LEU B 1 256 ? 6.125 18.031 3.088 1 97.44 256 LEU B C 1
ATOM 3990 O O . LEU B 1 256 ? 5.867 16.875 3.449 1 97.44 256 LEU B O 1
ATOM 3994 N N . GLY B 1 257 ? 6.621 18.344 1.949 1 95.44 257 GLY B N 1
ATOM 3995 C CA . GLY B 1 257 ? 7.078 17.359 0.972 1 95.44 257 GLY B CA 1
ATOM 3996 C C . GLY B 1 257 ? 8.555 17.5 0.641 1 95.44 257 GLY B C 1
ATOM 3997 O O . GLY B 1 257 ? 9.398 17.5 1.539 1 95.44 257 GLY B O 1
ATOM 3998 N N . ARG B 1 258 ? 8.875 17.797 -0.586 1 93.62 258 ARG B N 1
ATOM 3999 C CA . ARG B 1 258 ? 10.227 17.75 -1.129 1 93.62 258 ARG B CA 1
ATOM 4000 C C . ARG B 1 258 ? 11.156 18.688 -0.38 1 93.62 258 ARG B C 1
ATOM 4002 O O . ARG B 1 258 ? 12.344 18.406 -0.222 1 93.62 258 ARG B O 1
ATOM 4009 N N . PHE B 1 259 ? 10.648 19.75 0.073 1 93.06 259 PHE B N 1
ATOM 4010 C CA . PHE B 1 259 ? 11.484 20.734 0.753 1 93.06 259 PHE B CA 1
ATOM 4011 C C . PHE B 1 259 ? 11.938 20.203 2.113 1 93.06 259 PHE B C 1
ATOM 4013 O O . PHE B 1 259 ? 12.852 20.766 2.727 1 93.06 259 PHE B O 1
ATOM 4020 N N . ALA B 1 260 ? 11.359 19.172 2.525 1 96.25 260 ALA B N 1
ATOM 4021 C CA . ALA B 1 260 ? 11.703 18.578 3.812 1 96.25 260 ALA B CA 1
ATOM 4022 C C . ALA B 1 260 ? 12.25 17.172 3.629 1 96.25 260 ALA B C 1
ATOM 4024 O O . ALA B 1 260 ? 12.234 16.359 4.562 1 96.25 260 ALA B O 1
ATOM 4025 N N . HIS B 1 261 ? 12.742 16.812 2.451 1 97.5 261 HIS B N 1
ATOM 4026 C CA . HIS B 1 261 ? 13.273 15.477 2.213 1 97.5 261 HIS B CA 1
ATOM 4027 C C . HIS B 1 261 ? 14.766 15.406 2.555 1 97.5 261 HIS B C 1
ATOM 4029 O O . HIS B 1 261 ? 15.375 14.336 2.471 1 97.5 261 HIS B O 1
ATOM 4035 N N . GLU B 1 262 ? 15.281 16.547 2.836 1 97.44 262 GLU B N 1
ATOM 4036 C CA . GLU B 1 262 ? 16.594 16.625 3.461 1 97.44 262 GLU B CA 1
ATOM 4037 C C . GLU B 1 262 ? 16.5 17.156 4.891 1 97.44 262 GLU B C 1
ATOM 4039 O O . GLU B 1 262 ? 15.727 18.062 5.168 1 97.44 262 GLU B O 1
ATOM 4044 N N . VAL B 1 263 ? 17.328 16.609 5.766 1 97.88 263 VAL B N 1
ATOM 4045 C CA . VAL B 1 263 ? 17.266 16.906 7.191 1 97.88 263 VAL B CA 1
ATOM 4046 C C . VAL B 1 263 ? 17.438 18.406 7.414 1 97.88 263 VAL B C 1
ATOM 4048 O O . VAL B 1 263 ? 16.75 19 8.258 1 97.88 263 VAL B O 1
ATOM 4051 N N . GLU B 1 264 ? 18.297 18.969 6.664 1 96.94 264 GLU B N 1
ATOM 4052 C CA . GLU B 1 264 ? 18.562 20.391 6.828 1 96.94 264 GLU B CA 1
ATOM 4053 C C . GLU B 1 264 ? 17.312 21.219 6.562 1 96.94 264 GLU B C 1
ATOM 4055 O O . GLU B 1 264 ? 17.094 22.234 7.223 1 96.94 264 GLU B O 1
ATOM 4060 N N . GLY B 1 265 ? 16.547 20.859 5.582 1 96.44 265 GLY B N 1
ATOM 4061 C CA . GLY B 1 265 ? 15.297 21.547 5.316 1 96.44 265 GLY B CA 1
ATOM 4062 C C . GLY B 1 265 ? 14.32 21.469 6.473 1 96.44 265 GLY B C 1
ATOM 4063 O O . GLY B 1 265 ? 13.641 22.453 6.785 1 96.44 265 GLY B O 1
ATOM 4064 N N . VAL B 1 266 ? 14.273 20.344 7.105 1 97.75 266 VAL B N 1
ATOM 4065 C CA . VAL B 1 266 ? 13.406 20.156 8.258 1 97.75 266 VAL B CA 1
ATOM 4066 C C . VAL B 1 266 ? 13.883 21.031 9.414 1 97.75 266 VAL B C 1
ATOM 4068 O O . VAL B 1 266 ? 13.07 21.703 10.07 1 97.75 266 VAL B O 1
ATOM 4071 N N . ARG B 1 267 ? 15.148 21.031 9.609 1 96.62 267 ARG B N 1
ATOM 4072 C CA . ARG B 1 267 ? 15.727 21.828 10.688 1 96.62 267 ARG B CA 1
ATOM 4073 C C . ARG B 1 267 ? 15.359 23.297 10.547 1 96.62 267 ARG B C 1
ATOM 4075 O O . ARG B 1 267 ? 14.992 23.953 11.523 1 96.62 267 ARG B O 1
ATOM 4082 N N . LYS B 1 268 ? 15.461 23.781 9.391 1 95.25 268 LYS B N 1
ATOM 4083 C CA . LYS B 1 268 ? 15.148 25.188 9.141 1 95.25 268 LYS B CA 1
ATOM 4084 C C . LYS B 1 268 ? 13.688 25.484 9.461 1 95.25 268 LYS B C 1
ATOM 4086 O O . LYS B 1 268 ? 13.383 26.5 10.102 1 95.25 268 LYS B O 1
ATOM 4091 N N . VAL B 1 269 ? 12.797 24.625 9.031 1 95.44 269 VAL B N 1
ATOM 4092 C CA . VAL B 1 269 ? 11.375 24.828 9.258 1 95.44 269 VAL B CA 1
ATOM 4093 C C . VAL B 1 269 ? 11.062 24.75 10.75 1 95.44 269 VAL B C 1
ATOM 4095 O O . VAL B 1 269 ? 10.32 25.578 11.281 1 95.44 269 VAL B O 1
ATOM 4098 N N . VAL B 1 270 ? 11.664 23.766 11.406 1 95.62 270 VAL B N 1
ATOM 4099 C CA . VAL B 1 270 ? 11.445 23.594 12.836 1 95.62 270 VAL B CA 1
ATOM 4100 C C . VAL B 1 270 ? 11.906 24.828 13.586 1 95.62 270 VAL B C 1
ATOM 4102 O O . VAL B 1 270 ? 11.219 25.328 14.484 1 95.62 270 VAL B O 1
ATOM 4105 N N . ARG B 1 271 ? 13.016 25.359 13.219 1 93.75 271 ARG B N 1
ATOM 4106 C CA . ARG B 1 271 ? 13.547 26.562 13.859 1 93.75 271 ARG B CA 1
ATOM 4107 C C . ARG B 1 271 ? 12.609 27.75 13.664 1 93.75 271 ARG B C 1
ATOM 4109 O O . ARG B 1 271 ? 12.383 28.516 14.594 1 93.75 271 ARG B O 1
ATOM 4116 N N . GLU B 1 272 ? 12.094 27.875 12.508 1 94.06 272 GLU B N 1
ATOM 4117 C CA . GLU B 1 272 ? 11.148 28.938 12.234 1 94.06 272 GLU B CA 1
ATOM 4118 C C . GLU B 1 272 ? 9.914 28.828 13.125 1 94.06 272 GLU B C 1
ATOM 4120 O O . GLU B 1 272 ? 9.445 29.828 13.672 1 94.06 272 GLU B O 1
ATOM 4125 N N . VAL B 1 273 ? 9.406 27.641 13.242 1 93.56 273 VAL B N 1
ATOM 4126 C CA . VAL B 1 273 ? 8.219 27.406 14.047 1 93.56 273 VAL B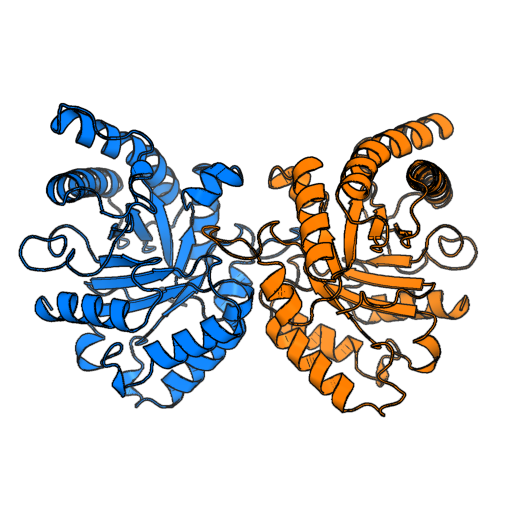 CA 1
ATOM 4127 C C . VAL B 1 273 ? 8.531 27.656 15.523 1 93.56 273 VAL B C 1
ATOM 4129 O O . VAL B 1 273 ? 7.734 28.266 16.234 1 93.56 273 VAL B O 1
ATOM 4132 N N . GLU B 1 274 ? 9.711 27.297 15.914 1 91.69 274 GLU B N 1
ATOM 4133 C CA . GLU B 1 274 ? 10.125 27.453 17.312 1 91.69 274 GLU B CA 1
ATOM 4134 C C . GLU B 1 274 ? 10.203 28.922 17.703 1 91.69 274 GLU B C 1
ATOM 4136 O O . GLU B 1 274 ? 9.93 29.281 18.859 1 91.69 274 GLU B O 1
ATOM 4141 N N . GLU B 1 275 ? 10.531 29.672 16.781 1 89.75 275 GLU B N 1
ATOM 4142 C CA . GLU B 1 275 ? 10.656 31.109 17.047 1 89.75 275 GLU B CA 1
ATOM 4143 C C . GLU B 1 275 ? 9.312 31.734 17.391 1 89.75 275 GLU B C 1
ATOM 4145 O O . GLU B 1 275 ? 9.258 32.812 17.969 1 89.75 275 GLU B O 1
ATOM 4150 N N . THR B 1 276 ? 8.305 31.062 17.078 1 84.81 276 THR B N 1
ATOM 4151 C CA . THR B 1 276 ? 6.969 31.625 17.281 1 84.81 276 THR B CA 1
ATOM 4152 C C . THR B 1 276 ? 6.23 30.875 18.375 1 84.81 276 THR B C 1
ATOM 4154 O O . THR B 1 276 ? 5.039 31.094 18.609 1 84.81 276 THR B O 1
ATOM 4157 N N . LEU B 1 277 ? 6.891 29.859 19.016 1 83.44 277 LEU B N 1
ATOM 4158 C CA . LEU B 1 277 ? 6.258 29.062 20.062 1 83.44 277 LEU B CA 1
ATOM 4159 C C . LEU B 1 277 ? 6.18 29.844 21.375 1 83.44 277 LEU B C 1
ATOM 4161 O O . LEU B 1 277 ? 7.043 30.688 21.656 1 83.44 277 LEU B O 1
#

Solvent-accessible surface area (backbone atoms only — not comparable to full-atom values): 28240 Å² total; per-residue (Å²): 122,73,61,77,85,77,46,69,28,35,42,36,36,41,51,38,25,61,62,49,59,69,52,49,56,54,49,52,52,49,50,64,32,69,88,56,65,58,62,46,81,91,40,46,76,46,40,39,39,33,43,20,46,38,57,56,43,40,48,62,49,37,53,51,50,52,53,51,50,69,70,44,56,77,79,60,42,69,67,68,58,62,44,37,29,30,47,51,52,35,57,52,58,60,41,90,39,59,63,50,45,34,31,51,38,41,38,75,47,60,35,42,34,33,32,35,56,41,67,54,37,37,73,75,50,70,51,44,54,67,58,38,11,44,22,35,25,29,28,46,75,52,34,19,34,26,32,34,38,36,43,20,70,73,67,74,61,97,46,63,70,58,30,36,51,53,35,28,53,47,27,44,64,49,48,51,48,34,63,69,49,31,61,54,67,50,50,38,33,37,29,44,26,41,51,73,21,51,86,38,96,56,45,69,54,59,67,57,52,37,52,26,44,53,45,45,49,52,57,54,56,71,64,71,53,82,21,53,77,41,42,25,38,34,20,39,36,45,65,82,46,43,40,95,87,36,40,60,84,53,36,35,31,41,35,25,36,77,50,45,74,41,71,67,36,40,36,49,38,49,51,41,52,55,73,70,106,122,73,61,77,84,77,48,69,28,36,44,37,37,43,49,37,27,61,63,50,59,71,53,49,55,52,48,52,54,49,50,65,31,70,91,54,66,57,64,48,80,90,41,47,77,48,40,40,38,32,44,22,45,40,58,56,45,40,46,62,48,37,52,53,51,50,54,52,51,68,71,44,55,78,79,62,43,71,67,68,56,61,45,38,29,31,49,50,50,34,57,52,58,62,42,92,38,59,64,49,44,33,30,51,40,40,37,76,47,58,35,42,34,33,31,35,56,41,68,53,35,36,72,74,50,71,51,45,54,66,57,37,11,45,23,36,25,29,29,46,75,50,34,19,35,29,32,35,38,36,42,20,72,73,68,72,61,94,49,62,69,60,32,36,51,52,36,29,54,46,27,44,65,48,48,51,49,34,65,71,50,32,63,56,66,49,51,39,34,37,29,42,26,42,50,71,20,52,87,38,98,56,45,69,54,60,68,57,52,37,52,28,44,54,45,46,51,52,57,56,58,72,65,72,53,82,22,53,75,43,43,26,38,33,21,39,35,46,64,82,46,41,40,95,88,37,41,60,86,53,35,36,31,41,34,25,35,78,50,45,74,42,71,68,36,41,36,50,38,49,52,43,53,55,73,71,106

InterPro domains:
  IPR000652 Triosephosphate isomerase [PF00121] (11-271)
  IPR000652 Triosephosphate isomerase [PS51440] (8-272)
  IPR000652 Triosephosphate isomerase [PTHR21139] (53-271)
  IPR000652 Triosephosphate isomerase [cd00311] (10-271)
  IPR013785 Aldolase-type TIM barrel [G3DSA:3.20.20.70] (2-277)
  IPR035990 Triosephosphate isomerase superfamily [SSF51351] (9-273)

Sequence (554 aa):
MAFPALPSNLLIISLKMYFPPARTLDYLRALLDPQNDIVRPANRSKLLLALIPDFLTIYPCHEILARYEASLAPEDVSPPPFLLGAQDCFWEPLGAYTGEVSPLALRDMGVSIVELGHAERRALFAETDASTAKKAAAACAHNMVPLVCIGEITAPGAIASEAVGRAVDECAVQVRPVLEAIPPHAPVIFAYEPVWAIGQPRPAGVDHIAAVVEGIRAVVAEHNRPGEVRILYGGSAGPGLWGAGGLGKAVDGMFLGRFAHEVEGVRKVVREVEETLMAFPALPSNLLIISLKMYFPPARTLDYLRALLDPQNDIVRPANRSKLLLALIPDFLTIYPCHEILARYEASLAPEDVSPPPFLLGAQDCFWEPLGAYTGEVSPLALRDMGVSIVELGHAERRALFAETDASTAKKAAAACAHNMVPLVCIGEITAPGAIASEAVGRAVDECAVQVRPVLEAIPPHAPVIFAYEPVWAIGQPRPAGVDHIAAVVEGIRAVVAEHNRPGEVRILYGGSAGPGLWGAGGLGKAVDGMFLGRFAHEVEGVRKVVREVEETL

pLDDT: mean 95.38, std 4.9, range [61.41, 98.94]

Organism: Aspergillus terreus (NCBI:txid33178)

Foldseek 3Di:
DAAADDAQAEAEEEADPVDDQVLVLVLLVLCLDVVLVQQDLVCQRHYEYEYAYEPVNLQVSLVVQVVSLVVDDPVSPVPNSYAYAYAFAFLAQDDDDPPGHHLQVCVVSRHAEYEFADPCCCVPVVDDLQRRLSRQQSNVVSNHAYEYEFWDADDDDPDLVVSLVNTLVRRLRNPVSNCVRHDLAGEYEYEYAHPVQAPPCDHDDQVSLLSNLVSNVVSVVVSVGNHHYFYAYERNDWAPQCADVHCVVRGSYYYYYPLPSDSVGSSRRSVRNVVVD/DAAADDAQAEAEEEADPVDDQVLVLVLLVLCLDVVLVQQDLVCQRHYEYEYAYEPVNLQVSLVVQVVSLVVDDPVSPVPNSYAYAYAFAFLAQDDDDPPGHHLQVCVVSRHAEYEFADPCCCVPVVDDLQRRLSRQQSNVVSNHAYEYEFWDADDDDPDLVVRLVNTLVRRLRNPVSNCVRHDLAGEYEYEYAHPVQAPPCDHDDQVSLLSNLVSNVVSVVVSVGNHHYFYAYERNDWAPQCADVHCVVRGSYYYYYPLPSDSVGSSRRSVRNVVVD

Nearest PDB structures (foldseek):
  3s6d-assembly1_A-2  TM=9.690E-01  e=1.850E-41  Coccidioides immitis RS
  1btm-assembly1_B  TM=8.660E-01  e=1.486E-21  Geobacillus stearothermophilus
  1yya-assembly1_B  TM=8.822E-01  e=4.437E-21  Thermus thermophilus HB8
  4y9a-assembly2_C  TM=8.804E-01  e=1.809E-19  Streptomyces coelicolor A3(2)
  7rmn-assembly1_B  TM=8.562E-01  e=3.126E-19  Verrucomicrobium spinosum

Secondary structure (DSSP, 8-state):
-PPPP--SEEEEEE-TB---HHHHHHHHHHHH-GGG--S-GGGTTTEEEEEE--GGGHHHHHHHHHHHHHHS-GGGTSS-SSEEEES---SSSSBS-TT---HHHHHHTTEEEEEE--HHHHHHH---HHHHHHHHHHHHHTT-EEEEEE--SSPP-S-HHHHHHHHHHHHHHHHHHHHHHS-TTS-EEEEE--GGGTT-SSPPPHHHHHHHHHHHHHHHHTT--SS-EEEEE-SS--TTSSTTTTTTTT-SEEEE-GGGSSHHHHHHHHHHHHTT-/-PPPP--SEEEEEE-TB---HHHHHHHHHHHH-GGG--S-GGGTTTEEEEEE--GGGHHHHHHHHHHHHHHS-GGGTSS-SSEEEES---SSSSBS-TT---HHHHHHTTEEEEEE--HHHHHHH---HHHHHHHHHHHHHTT-EEEEEE--SSPP-S-HHHHHHHHHHHHHHHHHHHHHHS-TTS-EEEEE--GGGTT-SSPPPHHHHHHHHHHHHHHHHTT--SS-EEEEE-SS--TTSSSTTTTTTT-SEEEE-GGGSSHHHHHHHHHHHHTT-

Radius of gyration: 25.12 Å; Cα contacts (8 Å, |Δi|>4): 1159; chains: 2; bounding box: 50×77×62 Å